Protein AF-A0A849QTV9-F1 (afdb_monomer)

Nearest PDB structures (foldseek):
  2f4o-assembly1_A  TM=6.808E-01  e=1.563E-05  Mus musculus
  2f4m-assembly1_A  TM=6.859E-01  e=3.291E-05  Mus musculus

Radius of gyration: 32.48 Å; Cα contacts (8 Å, |Δi|>4): 568; chains: 1; bounding box: 87×81×73 Å

Structure (mmCIF, N/CA/C/O backbone):
data_AF-A0A849QTV9-F1
#
_entry.id   AF-A0A849QTV9-F1
#
loop_
_atom_site.group_PDB
_atom_site.id
_atom_site.type_symbol
_atom_site.label_atom_id
_atom_site.label_alt_id
_atom_site.label_comp_id
_atom_site.label_asym_id
_atom_site.label_entity_id
_atom_site.label_seq_id
_atom_site.pdbx_PDB_ins_code
_atom_site.Cartn_x
_atom_site.Cartn_y
_atom_site.Cartn_z
_atom_site.occupancy
_atom_site.B_iso_or_equiv
_atom_site.auth_seq_id
_atom_site.auth_comp_id
_atom_site.auth_asym_id
_atom_site.auth_atom_id
_atom_site.pdbx_PDB_model_num
ATOM 1 N N . MET A 1 1 ? 67.760 37.314 -46.496 1.00 51.84 1 MET A N 1
ATOM 2 C CA . MET A 1 1 ? 67.910 37.507 -45.034 1.00 51.84 1 MET A CA 1
ATOM 3 C C . MET A 1 1 ? 66.619 37.941 -44.325 1.00 51.84 1 MET A C 1
ATOM 5 O O . MET A 1 1 ? 66.459 37.586 -43.173 1.00 51.84 1 MET A O 1
ATOM 9 N N . TYR A 1 2 ? 65.665 38.613 -44.988 1.00 45.97 2 TYR A N 1
ATOM 10 C CA . TYR A 1 2 ? 64.442 39.138 -44.342 1.00 45.97 2 TYR A CA 1
ATOM 11 C C . TYR A 1 2 ? 63.302 38.116 -44.096 1.00 45.97 2 TYR A C 1
ATOM 13 O O . TYR A 1 2 ? 62.420 38.359 -43.282 1.00 45.97 2 TYR A O 1
ATOM 21 N N . ILE A 1 3 ? 63.304 36.955 -44.767 1.00 44.19 3 ILE A N 1
ATOM 22 C CA . ILE A 1 3 ? 62.218 35.954 -44.657 1.00 44.19 3 ILE A CA 1
ATOM 23 C C . ILE A 1 3 ? 62.439 34.974 -43.486 1.00 44.19 3 ILE A C 1
ATOM 25 O O . ILE A 1 3 ? 61.473 34.521 -42.874 1.00 44.19 3 ILE A O 1
ATOM 29 N N . SER A 1 4 ? 63.689 34.691 -43.096 1.00 40.19 4 SER A N 1
ATOM 30 C CA . SER A 1 4 ? 63.967 33.767 -41.982 1.00 40.19 4 SER A CA 1
ATOM 31 C C . SER A 1 4 ? 63.720 34.381 -40.596 1.00 40.19 4 SER A C 1
ATOM 33 O O . SER A 1 4 ? 63.458 33.642 -39.648 1.00 40.19 4 SER A O 1
ATOM 35 N N . GLU A 1 5 ? 63.715 35.714 -40.469 1.00 49.91 5 GLU A N 1
ATOM 36 C CA . GLU A 1 5 ? 63.297 36.407 -39.239 1.00 49.91 5 GLU A CA 1
ATOM 37 C C . GLU A 1 5 ? 61.774 36.452 -39.059 1.00 49.91 5 GLU A C 1
ATOM 39 O O . GLU A 1 5 ? 61.290 36.408 -37.928 1.00 49.91 5 GLU A O 1
ATOM 44 N N . ILE A 1 6 ? 61.003 36.469 -40.152 1.00 49.59 6 ILE A N 1
ATOM 45 C CA . ILE A 1 6 ? 59.533 36.438 -40.091 1.00 49.59 6 ILE A CA 1
ATOM 46 C C . ILE A 1 6 ? 59.049 35.047 -39.659 1.00 49.59 6 ILE A C 1
ATOM 48 O O . ILE A 1 6 ? 58.152 34.933 -38.826 1.00 49.59 6 ILE A O 1
ATOM 52 N N . ILE A 1 7 ? 59.706 33.984 -40.133 1.00 45.75 7 ILE A N 1
ATOM 53 C CA . ILE A 1 7 ? 59.352 32.598 -39.786 1.00 45.75 7 ILE A CA 1
ATOM 54 C C . ILE A 1 7 ? 59.698 32.262 -38.321 1.00 45.75 7 ILE A C 1
ATOM 56 O O . ILE A 1 7 ? 59.004 31.463 -37.701 1.00 45.75 7 ILE A O 1
ATOM 60 N N . LYS A 1 8 ? 60.689 32.927 -37.707 1.00 47.06 8 LYS A N 1
ATOM 61 C CA . LYS A 1 8 ? 61.007 32.765 -36.272 1.00 47.06 8 LYS A CA 1
ATOM 62 C C . LYS A 1 8 ? 60.048 33.490 -35.315 1.00 47.06 8 LYS A C 1
ATOM 64 O O . LYS A 1 8 ? 60.094 33.220 -34.119 1.00 47.06 8 LYS A O 1
ATOM 69 N N . LYS A 1 9 ? 59.188 34.392 -35.807 1.00 49.03 9 LYS A N 1
ATOM 70 C CA . LYS A 1 9 ? 58.241 35.167 -34.978 1.00 49.03 9 LYS A CA 1
ATOM 71 C C . LYS A 1 9 ? 56.812 34.627 -34.966 1.00 49.03 9 LYS A C 1
ATOM 73 O O . LYS A 1 9 ? 55.997 35.111 -34.183 1.00 49.03 9 LYS A O 1
ATOM 78 N N . VAL A 1 10 ? 56.499 33.635 -35.795 1.00 48.88 10 VAL A N 1
ATOM 79 C CA . VAL A 1 10 ? 55.176 33.006 -35.797 1.00 48.88 10 VAL A CA 1
ATOM 80 C C . VAL A 1 10 ? 55.229 31.769 -34.911 1.00 48.88 10 VAL A C 1
ATOM 82 O O . VAL A 1 10 ? 55.750 30.726 -35.299 1.00 48.88 10 VAL A O 1
ATOM 85 N N . ASP A 1 11 ? 54.702 31.898 -33.693 1.00 62.34 11 ASP A N 1
ATOM 86 C CA . ASP A 1 11 ? 54.528 30.775 -32.775 1.00 62.34 11 ASP A CA 1
ATOM 87 C C . ASP A 1 11 ? 53.470 29.808 -33.337 1.00 62.34 11 ASP A C 1
ATOM 89 O O . ASP A 1 11 ? 52.266 29.934 -33.095 1.00 62.34 11 ASP A O 1
ATOM 93 N N . LEU A 1 12 ? 53.936 28.839 -34.128 1.00 49.03 12 LEU A N 1
ATOM 94 C CA . LEU A 1 12 ? 53.128 27.792 -34.758 1.00 49.03 12 LEU A CA 1
ATOM 95 C C . LEU A 1 12 ? 52.282 27.006 -33.736 1.00 49.03 12 LEU A C 1
ATOM 97 O O . LEU A 1 12 ? 51.201 26.526 -34.079 1.00 49.03 12 LEU A O 1
ATOM 101 N N . LYS A 1 13 ? 52.698 26.941 -32.459 1.00 55.59 13 LYS A N 1
ATOM 102 C CA . LYS A 1 13 ? 51.896 26.332 -31.381 1.00 55.59 13 LYS A CA 1
ATOM 103 C C . LYS A 1 13 ? 50.667 27.165 -31.020 1.00 55.59 13 LYS A C 1
ATOM 105 O O . LYS A 1 13 ? 49.631 26.589 -30.688 1.00 55.59 13 LYS A O 1
ATOM 110 N N . SER A 1 14 ? 50.755 28.492 -31.083 1.00 55.91 14 SER A N 1
ATOM 111 C CA . SER A 1 14 ? 49.618 29.389 -30.848 1.00 55.91 14 SER A CA 1
ATOM 112 C C . SER A 1 14 ? 48.597 29.282 -31.983 1.00 55.91 14 SER A C 1
ATOM 114 O O . SER A 1 14 ? 47.405 29.101 -31.733 1.00 55.91 14 SER A O 1
ATOM 116 N N . GLN A 1 15 ? 49.058 29.270 -33.237 1.00 56.28 15 GLN A N 1
ATOM 117 C CA . GLN A 1 15 ? 48.173 29.133 -34.399 1.00 56.28 15 GLN A CA 1
ATOM 118 C C . GLN A 1 15 ? 47.459 27.774 -34.447 1.00 56.28 15 GLN A C 1
ATOM 120 O O . GLN A 1 15 ? 46.256 27.733 -34.703 1.00 56.28 15 GLN A O 1
ATOM 125 N N . MET A 1 16 ? 48.142 26.676 -34.100 1.00 57.72 16 MET A N 1
ATOM 126 C CA . MET A 1 16 ? 47.500 25.359 -33.980 1.00 57.72 16 MET A CA 1
ATOM 127 C C . MET A 1 16 ? 46.396 25.329 -32.914 1.00 57.72 16 MET A C 1
ATOM 129 O O . MET A 1 16 ? 45.349 24.727 -33.145 1.00 57.72 16 MET A O 1
ATOM 133 N N . LYS A 1 17 ? 46.581 25.998 -31.767 1.00 60.00 17 LYS A N 1
ATOM 134 C CA . LYS A 1 17 ? 45.539 26.085 -30.728 1.00 60.00 17 LYS A CA 1
ATOM 135 C C . LYS A 1 17 ? 44.301 26.824 -31.228 1.00 60.00 17 LYS A C 1
ATOM 137 O O . LYS A 1 17 ? 43.188 26.364 -30.987 1.00 60.00 17 LYS A O 1
ATOM 142 N N . TRP A 1 18 ? 44.487 27.922 -31.960 1.00 60.53 18 TRP A N 1
ATOM 143 C CA . TRP A 1 18 ? 43.377 28.667 -32.560 1.00 60.53 18 TRP A CA 1
ATOM 144 C C . TRP A 1 18 ? 42.658 27.868 -33.643 1.00 60.53 18 TRP A C 1
ATOM 146 O O . TRP A 1 18 ? 41.433 27.880 -33.682 1.00 60.53 18 TRP A O 1
ATOM 156 N N . MET A 1 19 ? 43.386 27.113 -34.467 1.00 56.31 19 MET A N 1
ATOM 157 C CA . MET A 1 19 ? 42.773 26.232 -35.463 1.00 56.31 19 MET A CA 1
ATOM 158 C C . MET A 1 19 ? 41.945 25.116 -34.822 1.00 56.31 19 MET A C 1
ATOM 160 O O . MET A 1 19 ? 40.833 24.859 -35.272 1.00 56.31 19 MET A O 1
ATOM 164 N N . ILE A 1 20 ? 42.436 24.497 -33.743 1.00 63.84 20 ILE A N 1
ATOM 165 C CA . ILE A 1 20 ? 41.679 23.484 -32.991 1.00 63.84 20 ILE A CA 1
ATOM 166 C C . ILE A 1 20 ? 40.435 24.109 -32.347 1.00 63.84 20 ILE A C 1
ATOM 168 O O . ILE A 1 20 ? 39.361 23.518 -32.399 1.00 63.84 20 ILE A O 1
ATOM 172 N N . LEU A 1 21 ? 40.542 25.323 -31.797 1.00 57.28 21 LEU A N 1
ATOM 173 C CA . LEU A 1 21 ? 39.406 26.030 -31.201 1.00 57.28 21 LEU A CA 1
ATOM 174 C C . LEU A 1 21 ? 38.340 26.393 -32.249 1.00 57.28 21 LEU A C 1
ATOM 176 O O . LEU A 1 21 ? 37.151 26.214 -32.001 1.00 57.28 21 LEU A O 1
ATOM 180 N N . ILE A 1 22 ? 38.761 26.852 -33.432 1.00 64.19 22 ILE A N 1
ATOM 181 C CA . ILE A 1 22 ? 37.870 27.138 -34.566 1.00 64.19 22 ILE A CA 1
ATOM 182 C C . ILE A 1 22 ? 37.204 25.849 -35.055 1.00 64.19 22 ILE A C 1
ATOM 184 O O . ILE A 1 22 ? 36.002 25.844 -35.301 1.00 64.19 22 ILE A O 1
ATOM 188 N N . LEU A 1 23 ? 37.948 24.745 -35.145 1.00 63.00 23 LEU A N 1
ATOM 189 C CA . LEU A 1 23 ? 37.405 23.448 -35.546 1.00 63.00 23 LEU A CA 1
ATOM 190 C C . LEU A 1 23 ? 36.363 22.941 -34.537 1.00 63.00 23 LEU A C 1
ATOM 192 O O . LEU A 1 23 ? 35.273 22.541 -34.936 1.00 63.00 23 LEU A O 1
ATOM 196 N N . LEU A 1 24 ? 36.652 23.023 -33.235 1.00 59.34 24 LEU A N 1
ATOM 197 C CA . LEU A 1 24 ? 35.712 22.658 -32.170 1.00 59.34 24 LEU A CA 1
ATOM 198 C C . LEU A 1 24 ? 34.471 23.558 -32.170 1.00 59.34 24 LEU A C 1
ATOM 200 O O . LEU A 1 24 ? 33.360 23.066 -31.982 1.00 59.34 24 LEU A O 1
ATOM 204 N N . PHE A 1 25 ? 34.634 24.856 -32.439 1.00 65.06 25 PHE A N 1
ATOM 205 C CA . PHE A 1 25 ? 33.517 25.788 -32.578 1.00 65.06 25 PHE A CA 1
ATOM 206 C C . PHE A 1 25 ? 32.650 25.461 -33.800 1.00 65.06 25 PHE A C 1
ATOM 208 O O . PHE A 1 25 ? 31.428 25.460 -33.699 1.00 65.06 25 PHE A O 1
ATOM 215 N N . LEU A 1 26 ? 33.255 25.109 -34.937 1.00 58.84 26 LEU A N 1
ATOM 216 C CA . LEU A 1 26 ? 32.520 24.685 -36.131 1.00 58.84 26 LEU A CA 1
ATOM 217 C C . LEU A 1 26 ? 31.766 23.369 -35.898 1.00 58.84 26 LEU A C 1
ATOM 219 O O . LEU A 1 26 ? 30.604 23.266 -36.283 1.00 58.84 26 LEU A O 1
ATOM 223 N N . VAL A 1 27 ? 32.372 22.397 -35.207 1.00 62.41 27 VAL A N 1
ATOM 224 C CA . VAL A 1 27 ? 31.697 21.152 -34.796 1.00 62.41 27 VAL A CA 1
ATOM 225 C C . VAL A 1 27 ? 30.523 21.456 -33.862 1.00 62.41 27 VAL A C 1
ATOM 227 O O . VAL A 1 27 ? 29.429 20.932 -34.066 1.00 62.41 27 VAL A O 1
ATOM 230 N N . PHE A 1 28 ? 30.703 22.359 -32.896 1.00 61.97 28 PHE A N 1
ATOM 231 C CA . PHE A 1 28 ? 29.628 22.805 -32.010 1.00 61.97 28 PHE A CA 1
ATOM 232 C C . PHE A 1 28 ? 28.492 23.494 -32.778 1.00 61.97 28 PHE A C 1
ATOM 234 O O . PHE A 1 28 ? 27.329 23.195 -32.531 1.00 61.97 28 PHE A O 1
ATOM 241 N N . VAL A 1 29 ? 28.801 24.354 -33.755 1.00 59.47 29 VAL A N 1
ATOM 242 C CA . VAL A 1 29 ? 27.799 25.011 -34.612 1.00 59.47 29 VAL A CA 1
ATOM 243 C C . VAL A 1 29 ? 27.037 23.993 -35.464 1.00 59.47 29 VAL A C 1
ATOM 245 O O . VAL A 1 29 ? 25.829 24.136 -35.636 1.00 59.47 29 VAL A O 1
ATOM 248 N N . VAL A 1 30 ? 27.696 22.945 -35.965 1.00 58.81 30 VAL A N 1
ATOM 249 C CA . VAL A 1 30 ? 27.040 21.869 -36.726 1.00 58.81 30 VAL A CA 1
ATOM 250 C C . VAL A 1 30 ? 26.128 21.030 -35.830 1.00 58.81 30 VAL A C 1
ATOM 252 O O . VAL A 1 30 ? 24.981 20.793 -36.205 1.00 58.81 30 VAL A O 1
ATOM 255 N N . ILE A 1 31 ? 26.585 20.643 -34.634 1.00 57.00 31 ILE A N 1
ATOM 256 C CA . ILE A 1 31 ? 25.769 19.913 -33.648 1.00 57.00 31 ILE A CA 1
ATOM 257 C C . ILE A 1 31 ? 24.581 20.771 -33.207 1.00 57.00 31 ILE A C 1
ATOM 259 O O . ILE A 1 31 ? 23.450 20.295 -33.197 1.00 57.00 31 ILE A O 1
ATOM 263 N N . TYR A 1 32 ? 24.810 22.053 -32.917 1.00 57.88 32 TYR A N 1
ATOM 264 C CA . TYR A 1 32 ? 23.758 22.998 -32.562 1.00 57.88 32 TYR A CA 1
ATOM 265 C C . TYR A 1 32 ? 22.748 23.152 -33.697 1.00 57.88 32 TYR A C 1
ATOM 267 O O . TYR A 1 32 ? 21.553 23.058 -33.451 1.00 57.88 32 TYR A O 1
ATOM 275 N N . ARG A 1 33 ? 23.198 23.308 -34.949 1.00 48.91 33 ARG A N 1
ATOM 276 C CA . ARG A 1 33 ? 22.316 23.393 -36.121 1.00 48.91 33 ARG A CA 1
ATOM 277 C C . ARG A 1 33 ? 21.533 22.097 -36.339 1.00 48.91 33 ARG A C 1
ATOM 279 O O . ARG A 1 33 ? 20.371 22.170 -36.712 1.00 48.91 33 ARG A O 1
ATOM 286 N N . PHE A 1 34 ? 22.128 20.934 -36.083 1.00 52.25 34 PHE A N 1
ATOM 287 C CA . PHE A 1 34 ? 21.453 19.638 -36.170 1.00 52.25 34 PHE A CA 1
ATOM 288 C C . PHE A 1 34 ? 20.373 19.485 -35.091 1.00 52.25 34 PHE A C 1
ATOM 290 O O . PHE A 1 34 ? 19.222 19.208 -35.414 1.00 52.25 34 PHE A O 1
ATOM 297 N N . VAL A 1 35 ? 20.707 19.759 -33.826 1.00 54.19 35 VAL A N 1
ATOM 298 C CA . VAL A 1 35 ? 19.751 19.766 -32.706 1.00 54.19 35 VAL A CA 1
ATOM 299 C C . VAL A 1 35 ? 18.645 20.797 -32.949 1.00 54.19 35 VAL A C 1
ATOM 301 O O . VAL A 1 35 ? 17.469 20.499 -32.765 1.00 54.19 35 VAL A O 1
ATOM 304 N N . PHE A 1 36 ? 19.002 21.981 -33.447 1.00 48.06 36 PHE A N 1
ATOM 305 C CA . PHE A 1 36 ? 18.070 23.046 -33.802 1.00 48.06 36 PHE A CA 1
ATOM 306 C C . PHE A 1 36 ? 17.137 22.639 -34.947 1.00 48.06 36 PHE A C 1
ATOM 308 O O . PHE A 1 36 ? 15.944 22.880 -34.841 1.00 48.06 36 PHE A O 1
ATOM 315 N N . LEU A 1 37 ? 17.625 21.968 -35.997 1.00 47.31 37 LEU A N 1
ATOM 316 C CA . LEU A 1 37 ? 16.797 21.444 -37.095 1.00 47.31 37 LEU A CA 1
ATOM 317 C C . LEU A 1 37 ? 15.872 20.301 -36.645 1.00 47.31 37 LEU A C 1
ATOM 319 O O . LEU A 1 37 ? 14.733 20.224 -37.104 1.00 47.31 37 LEU A O 1
ATOM 323 N N . CYS A 1 38 ? 16.324 19.450 -35.721 1.00 48.53 38 CYS A N 1
ATOM 324 C CA . CYS A 1 38 ? 15.478 18.435 -35.090 1.00 48.53 38 CYS A CA 1
ATOM 325 C C . CYS A 1 38 ? 14.353 19.067 -34.257 1.00 48.53 38 CYS A C 1
ATOM 327 O O . CYS A 1 38 ? 13.236 18.562 -34.267 1.00 48.53 38 CYS A O 1
ATOM 329 N N . LEU A 1 39 ? 14.622 20.194 -33.592 1.00 45.97 39 LEU A N 1
ATOM 330 C CA . LEU A 1 39 ? 13.614 20.980 -32.871 1.00 45.97 39 LEU A CA 1
ATOM 331 C C . LEU A 1 39 ? 12.688 21.762 -33.826 1.00 45.97 39 LEU A C 1
ATOM 333 O O . LEU A 1 39 ? 11.493 21.880 -33.558 1.00 45.97 39 LEU A O 1
ATOM 337 N N . LEU A 1 40 ? 13.217 22.232 -34.964 1.00 44.03 40 LEU A N 1
ATOM 338 C CA . LEU A 1 40 ? 12.507 22.965 -36.025 1.00 44.03 40 LEU A CA 1
ATOM 339 C C . LEU A 1 40 ? 11.393 22.131 -36.667 1.00 44.03 40 LEU A C 1
ATOM 341 O O . LEU A 1 40 ? 10.367 22.667 -37.066 1.00 44.03 40 LEU A O 1
ATOM 345 N N . LYS A 1 41 ? 11.590 20.810 -36.746 1.00 45.44 41 LYS A N 1
ATOM 346 C CA . LYS A 1 41 ? 10.609 19.865 -37.297 1.00 45.44 41 LYS A CA 1
ATOM 347 C C . LYS A 1 41 ? 9.379 19.687 -36.396 1.00 45.44 41 LYS A C 1
ATOM 349 O O . LYS A 1 41 ? 8.359 19.187 -36.860 1.00 45.44 41 LYS A O 1
ATOM 354 N N . THR A 1 42 ? 9.477 20.092 -35.132 1.00 47.59 42 THR A N 1
ATOM 355 C CA . THR A 1 42 ? 8.464 19.814 -34.109 1.00 47.59 42 THR A CA 1
ATOM 356 C C . THR A 1 42 ? 7.627 21.051 -33.765 1.00 47.59 42 THR A C 1
ATOM 358 O O . THR A 1 42 ? 6.496 20.895 -33.319 1.00 47.59 42 THR A O 1
ATOM 361 N N . TYR A 1 43 ? 8.122 22.277 -34.000 1.00 50.56 43 TYR A N 1
ATOM 362 C CA . TYR A 1 43 ? 7.450 23.507 -33.548 1.00 50.56 43 TYR A CA 1
ATOM 363 C C . TYR A 1 43 ? 7.647 24.688 -34.521 1.00 50.56 43 TYR A C 1
ATOM 365 O O . TYR A 1 43 ? 8.650 25.398 -34.456 1.00 50.56 43 TYR A O 1
ATOM 373 N N . ASN A 1 44 ? 6.669 24.927 -35.406 1.00 43.34 44 ASN A N 1
ATOM 374 C CA . ASN A 1 44 ? 6.745 25.944 -36.470 1.00 43.34 44 ASN A CA 1
ATOM 375 C C . ASN A 1 44 ? 6.662 27.410 -35.981 1.00 43.34 44 ASN A C 1
ATOM 377 O O . ASN A 1 44 ? 7.155 28.302 -36.671 1.00 43.34 44 ASN A O 1
ATOM 381 N N . ASP A 1 45 ? 6.115 27.678 -34.790 1.00 41.09 45 ASP A N 1
ATOM 382 C CA . ASP A 1 45 ? 5.823 29.053 -34.335 1.00 41.09 45 ASP A CA 1
ATOM 383 C C . ASP A 1 45 ? 6.986 29.740 -33.586 1.00 41.09 45 ASP A C 1
ATOM 385 O O . ASP A 1 45 ? 6.976 30.950 -33.360 1.00 41.09 45 ASP A O 1
ATOM 389 N N . ILE A 1 46 ? 8.040 28.996 -33.228 1.00 49.22 46 ILE A N 1
ATOM 390 C CA . ILE A 1 46 ? 9.213 29.512 -32.487 1.00 49.22 46 ILE A CA 1
ATOM 391 C C . ILE A 1 46 ? 10.195 30.261 -33.419 1.00 49.22 46 ILE A C 1
ATOM 393 O O . ILE A 1 46 ? 11.027 31.064 -32.978 1.00 49.22 46 ILE A O 1
ATOM 397 N N . THR A 1 47 ? 10.071 30.054 -34.731 1.00 43.78 47 THR A N 1
ATOM 398 C CA . THR A 1 47 ? 11.056 30.450 -35.749 1.00 43.78 47 THR A CA 1
ATOM 399 C C . THR A 1 47 ? 11.105 31.962 -36.003 1.00 43.78 47 THR A C 1
ATOM 401 O O . THR A 1 47 ? 12.182 32.511 -36.256 1.00 43.78 47 THR A O 1
ATOM 404 N N . ILE A 1 48 ? 9.979 32.671 -35.879 1.00 42.62 48 ILE A N 1
ATOM 405 C CA . ILE A 1 48 ? 9.905 34.128 -36.109 1.00 42.62 48 ILE A CA 1
ATOM 406 C C . ILE A 1 48 ? 10.540 34.903 -34.942 1.00 42.62 48 ILE A C 1
ATOM 408 O O . ILE A 1 48 ? 11.192 35.927 -35.148 1.00 42.62 48 ILE A O 1
ATOM 412 N N . LEU A 1 49 ? 10.445 34.372 -33.719 1.00 45.03 49 LEU A N 1
ATOM 413 C CA . LEU A 1 49 ? 10.997 35.016 -32.527 1.00 45.03 49 LEU A CA 1
ATOM 414 C C . LEU A 1 49 ? 12.533 34.910 -32.480 1.00 45.03 49 LEU A C 1
ATOM 416 O O . LEU A 1 49 ? 13.220 35.898 -32.225 1.00 45.03 49 LEU A O 1
ATOM 420 N N . PHE A 1 50 ? 13.093 33.733 -32.783 1.00 46.94 50 PHE A N 1
ATOM 421 C CA . PHE A 1 50 ? 14.546 33.512 -32.730 1.00 46.94 50 PHE A CA 1
ATOM 422 C C . PHE A 1 50 ? 15.314 34.191 -33.872 1.00 46.94 50 PHE A C 1
ATOM 424 O O . PHE A 1 50 ? 16.424 34.686 -33.656 1.00 46.94 50 PHE A O 1
ATOM 431 N N . SER A 1 51 ? 14.730 34.257 -35.072 1.00 47.44 51 SER A N 1
ATOM 432 C CA . SER A 1 51 ? 15.358 34.904 -36.233 1.00 47.44 51 SER A CA 1
ATOM 433 C C . SER A 1 51 ? 15.431 36.430 -36.092 1.00 47.44 51 SER A C 1
ATOM 435 O O . SER A 1 51 ? 16.462 37.013 -36.428 1.00 47.44 51 SER A O 1
ATOM 437 N N . GLY A 1 52 ? 14.412 37.075 -35.510 1.00 49.84 52 GLY A N 1
ATOM 438 C CA . GLY A 1 52 ? 14.439 38.517 -35.229 1.00 49.84 52 GLY A CA 1
ATOM 439 C C . GLY A 1 52 ? 15.436 38.903 -34.131 1.00 49.84 52 GLY A C 1
ATOM 440 O O . GLY A 1 52 ? 16.184 39.872 -34.264 1.00 49.84 52 GLY A O 1
ATOM 441 N N . ILE A 1 53 ? 15.504 38.099 -33.070 1.00 50.75 53 ILE A N 1
ATOM 442 C CA . ILE A 1 53 ? 16.327 38.369 -31.887 1.00 50.75 53 ILE A CA 1
ATOM 443 C C . ILE A 1 53 ? 17.824 38.144 -32.149 1.00 50.75 53 ILE A C 1
ATOM 445 O O . ILE A 1 53 ? 18.659 39.003 -31.840 1.00 50.75 53 ILE A O 1
ATOM 449 N N . LEU A 1 54 ? 18.188 36.996 -32.728 1.00 49.59 54 LEU A N 1
ATOM 450 C CA . LEU A 1 54 ? 19.592 36.684 -33.002 1.00 49.59 54 LEU A CA 1
ATOM 451 C C . LEU A 1 54 ? 20.077 37.376 -34.277 1.00 49.59 54 LEU A C 1
ATOM 453 O O . LEU A 1 54 ? 21.226 37.806 -34.320 1.00 49.59 54 LEU A O 1
ATOM 457 N N . GLY A 1 55 ? 19.207 37.563 -35.274 1.00 53.62 55 GLY A N 1
ATOM 458 C CA . GLY A 1 55 ? 19.539 38.261 -36.517 1.00 53.62 55 GLY A CA 1
ATOM 459 C C . GLY A 1 55 ? 19.895 39.732 -36.299 1.00 53.62 55 GLY A C 1
ATOM 460 O O . GLY A 1 55 ? 20.897 40.197 -36.841 1.00 53.62 55 GLY A O 1
ATOM 461 N N . GLY A 1 56 ? 19.148 40.454 -35.453 1.00 53.03 56 GLY A N 1
ATOM 462 C CA . GLY A 1 56 ? 19.441 41.854 -35.120 1.00 53.03 56 GLY A CA 1
ATOM 463 C C . GLY A 1 56 ? 20.736 42.020 -34.318 1.00 53.03 56 GLY A C 1
ATOM 464 O O . GLY A 1 56 ? 21.590 42.838 -34.664 1.00 53.03 56 GLY A O 1
ATOM 465 N N . SER A 1 57 ? 20.926 41.177 -33.300 1.00 55.16 57 SER A N 1
ATOM 466 C CA . SER A 1 57 ? 22.114 41.184 -32.433 1.00 55.16 57 SER A CA 1
ATOM 467 C C . SER A 1 57 ? 23.388 40.802 -33.195 1.00 55.16 57 SER A C 1
ATOM 469 O O . SER A 1 57 ? 24.424 41.450 -33.051 1.00 55.16 57 SER A O 1
ATOM 471 N N . LEU A 1 58 ? 23.304 39.783 -34.058 1.00 52.28 58 LEU A N 1
ATOM 472 C CA . LEU A 1 58 ? 24.405 39.338 -34.910 1.00 52.28 58 LEU A CA 1
ATOM 473 C C . LEU A 1 58 ? 24.716 40.366 -36.004 1.00 52.28 58 LEU A C 1
ATOM 475 O O . LEU A 1 58 ? 25.883 40.592 -36.297 1.00 52.28 58 LEU A O 1
ATOM 479 N N . SER A 1 59 ? 23.709 41.045 -36.562 1.00 50.00 59 SER A N 1
ATOM 480 C CA . SER A 1 59 ? 23.920 42.120 -37.544 1.00 50.00 59 SER A CA 1
ATOM 481 C C . SER A 1 59 ? 24.618 43.331 -36.923 1.00 50.00 59 SER A C 1
ATOM 483 O O . SER A 1 59 ? 25.559 43.852 -37.513 1.00 50.00 59 SER A O 1
ATOM 485 N N . LEU A 1 60 ? 24.234 43.739 -35.707 1.00 52.59 60 LEU A N 1
ATOM 486 C CA . LEU A 1 60 ? 24.922 44.791 -34.945 1.00 52.59 60 LEU A CA 1
ATOM 487 C C . LEU A 1 60 ? 26.361 44.396 -34.585 1.00 52.59 60 LEU A C 1
ATOM 489 O O . LEU A 1 60 ? 27.277 45.206 -34.717 1.00 52.59 60 LEU A O 1
ATOM 493 N N . PHE A 1 61 ? 26.578 43.136 -34.202 1.00 55.62 61 PHE A N 1
ATOM 494 C CA . PHE A 1 61 ? 27.904 42.592 -33.910 1.00 55.62 61 PHE A CA 1
ATOM 495 C C . PHE A 1 61 ? 28.792 42.507 -35.165 1.00 55.62 61 PHE A C 1
ATOM 497 O O . PHE A 1 61 ? 29.968 42.861 -35.128 1.00 55.62 61 PHE A O 1
ATOM 504 N N . LEU A 1 62 ? 28.240 42.112 -36.313 1.00 52.53 62 LEU A N 1
ATOM 505 C CA . LEU A 1 62 ? 28.963 42.073 -37.587 1.00 52.53 62 LEU A CA 1
ATOM 506 C C . LEU A 1 62 ? 29.228 43.480 -38.146 1.00 52.53 62 LEU A C 1
ATOM 508 O O . LEU A 1 62 ? 30.298 43.715 -38.707 1.00 52.53 62 LEU A O 1
ATOM 512 N N . LEU A 1 63 ? 28.316 44.438 -37.948 1.00 50.41 63 LEU A N 1
ATOM 513 C CA . LEU A 1 63 ? 28.536 45.855 -38.270 1.00 50.41 63 LEU A CA 1
ATOM 514 C C . LEU A 1 63 ? 29.641 46.472 -37.396 1.00 50.41 63 LEU A C 1
ATOM 516 O O . LEU A 1 63 ? 30.465 47.227 -37.913 1.00 50.41 63 LEU A O 1
ATOM 520 N N . TYR A 1 64 ? 29.721 46.087 -36.116 1.00 53.53 64 TYR A N 1
ATOM 521 C CA . TYR A 1 64 ? 30.797 46.476 -35.195 1.00 53.53 64 TYR A CA 1
ATOM 522 C C . TYR A 1 64 ? 32.184 46.018 -35.682 1.00 53.53 64 TYR A C 1
ATOM 524 O O . TYR A 1 64 ? 33.142 46.785 -35.613 1.00 53.53 64 TYR A O 1
ATOM 532 N N . PHE A 1 65 ? 32.297 44.810 -36.247 1.00 52.97 65 PHE A N 1
ATOM 533 C CA . PHE A 1 65 ? 33.561 44.309 -36.807 1.00 52.97 65 PHE A CA 1
ATOM 534 C C . PHE A 1 65 ? 33.852 44.795 -38.236 1.00 52.97 65 PHE A C 1
ATOM 536 O O . PHE A 1 65 ? 35.018 44.885 -38.624 1.00 52.97 65 PHE A O 1
ATOM 543 N N . ARG A 1 66 ? 32.822 45.142 -39.021 1.00 47.53 66 ARG A N 1
ATOM 544 C CA . ARG A 1 66 ? 32.974 45.670 -40.389 1.00 47.53 66 ARG A CA 1
ATOM 545 C C . ARG A 1 66 ? 33.492 47.113 -40.411 1.00 47.53 66 ARG A C 1
ATOM 547 O O . ARG A 1 66 ? 34.179 47.488 -41.359 1.00 47.53 66 ARG A O 1
ATOM 554 N N . GLY A 1 67 ? 33.220 47.904 -39.371 1.00 44.97 67 GLY A N 1
ATOM 555 C CA . GLY A 1 67 ? 33.780 49.245 -39.160 1.00 44.97 67 GLY A CA 1
ATOM 556 C C . GLY A 1 67 ? 35.244 49.206 -38.714 1.00 44.97 67 GLY A C 1
ATOM 557 O O . GLY A 1 67 ? 35.590 49.679 -37.633 1.00 44.97 67 GLY A O 1
ATOM 558 N N . GLY A 1 68 ? 36.111 48.589 -39.518 1.00 50.38 68 GLY A N 1
ATOM 559 C CA . GLY A 1 68 ? 37.543 48.516 -39.264 1.00 50.38 68 GLY A CA 1
ATOM 560 C C . GLY A 1 68 ? 38.158 49.913 -39.202 1.00 50.38 68 GLY A C 1
ATOM 561 O O . GLY A 1 68 ? 38.472 50.491 -40.236 1.00 50.38 68 GLY A O 1
ATOM 562 N N . LYS A 1 69 ? 38.390 50.378 -37.968 1.00 52.59 69 LYS A N 1
ATOM 563 C CA . LYS A 1 69 ? 39.040 51.625 -37.522 1.00 52.59 69 LYS A CA 1
ATOM 564 C C . LYS A 1 69 ? 38.071 52.746 -37.121 1.00 52.59 69 LYS A C 1
ATOM 566 O O . LYS A 1 69 ? 37.338 53.305 -37.923 1.00 52.59 69 LYS A O 1
ATOM 571 N N . ILE A 1 70 ? 38.252 53.142 -35.857 1.00 50.88 70 ILE A N 1
ATOM 572 C CA . ILE A 1 70 ? 37.707 54.313 -35.156 1.00 50.88 70 ILE A CA 1
ATOM 573 C C . ILE A 1 70 ? 36.272 54.131 -34.657 1.00 50.88 70 ILE A C 1
ATOM 575 O O . ILE A 1 70 ? 35.317 54.705 -35.164 1.00 50.88 70 ILE A O 1
ATOM 579 N N . ILE A 1 71 ? 36.152 53.416 -33.540 1.00 46.44 71 ILE A N 1
ATOM 580 C CA . ILE A 1 71 ? 35.044 53.610 -32.609 1.00 46.44 71 ILE A CA 1
ATOM 581 C C . ILE A 1 71 ? 35.663 53.961 -31.251 1.00 46.44 71 ILE A C 1
ATOM 583 O O . ILE A 1 71 ? 36.469 53.204 -30.708 1.00 46.44 71 ILE A O 1
ATOM 587 N N . LYS A 1 72 ? 35.349 55.162 -30.741 1.00 53.22 72 LYS A N 1
ATOM 588 C CA . LYS A 1 72 ? 35.822 55.657 -29.438 1.00 53.22 72 LYS A CA 1
ATOM 589 C C . LYS A 1 72 ? 35.367 54.714 -28.316 1.00 53.22 72 LYS A C 1
ATOM 591 O O . LYS A 1 72 ? 34.286 54.134 -28.383 1.00 53.22 72 LYS A O 1
ATOM 596 N N . LYS A 1 73 ? 36.197 54.616 -27.274 1.00 51.00 73 LYS A N 1
ATOM 597 C CA . LYS A 1 73 ? 36.075 53.749 -26.085 1.00 51.00 73 LYS A CA 1
ATOM 598 C C . LYS A 1 73 ? 34.682 53.733 -25.423 1.00 51.00 73 LYS A C 1
ATOM 600 O O . LYS A 1 73 ? 34.333 52.744 -24.791 1.00 51.00 73 LYS A O 1
ATOM 605 N N . ASP A 1 74 ? 33.876 54.774 -25.608 1.00 49.31 74 ASP A N 1
ATOM 606 C CA . ASP A 1 74 ? 32.532 54.881 -25.025 1.00 49.31 74 ASP A CA 1
ATOM 607 C C . ASP A 1 74 ? 31.475 54.049 -25.775 1.00 49.31 74 ASP A C 1
ATOM 609 O O . ASP A 1 74 ? 30.533 53.533 -25.177 1.00 49.31 74 ASP A O 1
ATOM 613 N N . MET A 1 75 ? 31.663 53.814 -27.076 1.00 47.22 75 MET A N 1
ATOM 614 C CA . MET A 1 75 ? 30.721 53.043 -27.897 1.00 47.22 75 MET A CA 1
ATOM 615 C C . MET A 1 75 ? 30.881 51.524 -27.727 1.00 47.22 75 MET A C 1
ATOM 617 O O . MET A 1 75 ? 29.915 50.788 -27.922 1.00 47.22 75 MET A O 1
ATOM 621 N N . SER A 1 76 ? 32.048 51.023 -27.297 1.00 55.38 76 SER A N 1
ATOM 622 C CA . SER A 1 76 ? 32.199 49.600 -26.945 1.00 55.38 76 SER A CA 1
ATOM 623 C C . SER A 1 76 ? 31.462 49.256 -25.651 1.00 55.38 76 SER A C 1
ATOM 625 O O . SER A 1 76 ? 30.871 48.185 -25.558 1.00 55.38 76 SER A O 1
ATOM 627 N N . ILE A 1 77 ? 31.416 50.184 -24.690 1.00 55.16 77 ILE A N 1
ATOM 628 C CA . ILE A 1 77 ? 30.636 50.033 -23.457 1.00 55.16 77 ILE A CA 1
ATOM 629 C C . ILE A 1 77 ? 29.143 49.987 -23.790 1.00 55.16 77 ILE A C 1
ATOM 631 O O . ILE A 1 77 ? 28.460 49.069 -23.350 1.00 55.16 77 ILE A O 1
ATOM 635 N N . ILE A 1 78 ? 28.652 50.909 -24.625 1.00 57.56 78 ILE A N 1
ATOM 636 C CA . ILE A 1 78 ? 27.252 50.910 -25.080 1.00 57.56 78 ILE A CA 1
ATOM 637 C C . ILE A 1 78 ? 26.922 49.618 -25.839 1.00 57.56 78 ILE A C 1
ATOM 639 O O . ILE A 1 78 ? 25.891 49.010 -25.579 1.00 57.56 78 ILE A O 1
ATOM 643 N N . THR A 1 79 ? 27.816 49.137 -26.707 1.00 59.22 79 THR A N 1
ATOM 644 C CA . THR A 1 79 ? 27.607 47.880 -27.448 1.00 59.22 79 THR A CA 1
ATOM 645 C C . THR A 1 79 ? 27.569 46.665 -26.514 1.00 59.22 79 THR A C 1
ATOM 647 O O . THR A 1 79 ? 26.702 45.809 -26.664 1.00 59.22 79 THR A O 1
ATOM 650 N N . ILE A 1 80 ? 28.444 46.602 -25.503 1.00 61.59 80 ILE A N 1
ATOM 651 C CA . ILE A 1 80 ? 28.434 45.535 -24.488 1.00 61.59 80 ILE A CA 1
ATOM 652 C C . ILE A 1 80 ? 27.150 45.591 -23.655 1.00 61.59 80 ILE A C 1
ATOM 654 O O . ILE A 1 80 ? 26.546 44.549 -23.410 1.00 61.59 80 ILE A O 1
ATOM 658 N N . TRP A 1 81 ? 26.697 46.783 -23.257 1.00 60.91 81 TRP A N 1
ATOM 659 C CA . TRP A 1 81 ? 25.433 46.939 -22.539 1.00 60.91 81 TRP A CA 1
ATOM 660 C C . TRP A 1 81 ? 24.239 46.561 -23.399 1.00 60.91 81 TRP A C 1
ATOM 662 O O . TRP A 1 81 ? 23.360 45.872 -22.904 1.00 60.91 81 TRP A O 1
ATOM 672 N N . ILE A 1 82 ? 24.220 46.921 -24.682 1.00 62.34 82 ILE A N 1
ATOM 673 C CA . ILE A 1 82 ? 23.161 46.494 -25.601 1.00 62.34 82 ILE A CA 1
ATOM 674 C C . ILE A 1 82 ? 23.179 44.972 -25.745 1.00 62.34 82 ILE A C 1
ATOM 676 O O . ILE A 1 82 ? 22.126 44.362 -25.626 1.00 62.34 82 ILE A O 1
ATOM 680 N N . VAL A 1 83 ? 24.338 44.328 -25.906 1.00 63.53 83 VAL A N 1
ATOM 681 C CA . VAL A 1 83 ? 24.430 42.856 -25.986 1.00 63.53 83 VAL A CA 1
ATOM 682 C C . VAL A 1 83 ? 24.000 42.184 -24.679 1.00 63.53 83 VAL A C 1
ATOM 684 O O . VAL A 1 83 ? 23.291 41.184 -24.724 1.00 63.53 83 VAL A O 1
ATOM 687 N N . LEU A 1 84 ? 24.366 42.732 -23.518 1.00 59.72 84 LEU A N 1
ATOM 688 C CA . LEU A 1 84 ? 23.957 42.206 -22.211 1.00 59.72 84 LEU A CA 1
ATOM 689 C C . LEU A 1 84 ? 22.466 42.409 -21.950 1.00 59.72 84 LEU A C 1
ATOM 691 O O . LEU A 1 84 ? 21.802 41.474 -21.527 1.00 59.72 84 LEU A O 1
ATOM 695 N N . ILE A 1 85 ? 21.928 43.595 -22.230 1.00 62.97 85 ILE A N 1
ATOM 696 C CA . ILE A 1 85 ? 20.503 43.911 -22.091 1.00 62.97 85 ILE A CA 1
ATOM 697 C C . ILE A 1 85 ? 19.702 43.035 -23.052 1.00 62.97 85 ILE A C 1
ATOM 699 O O . ILE A 1 85 ? 18.771 42.368 -22.620 1.00 62.97 85 ILE A O 1
ATOM 703 N N . THR A 1 86 ? 20.105 42.936 -24.319 1.00 59.62 86 THR A N 1
ATOM 704 C CA . THR A 1 86 ? 19.445 42.060 -25.300 1.00 59.62 86 THR A CA 1
ATOM 705 C C . THR A 1 86 ? 19.576 40.597 -24.878 1.00 59.62 86 THR A C 1
ATOM 707 O O . THR A 1 86 ? 18.594 39.870 -24.918 1.00 59.62 86 THR A O 1
ATOM 710 N N . GLY A 1 87 ? 20.726 40.162 -24.358 1.00 65.31 87 GLY A N 1
ATOM 711 C CA . GLY A 1 87 ? 20.910 38.833 -23.768 1.00 65.31 87 GLY A CA 1
ATOM 712 C C . GLY A 1 87 ? 19.971 38.575 -22.585 1.00 65.31 87 GLY A C 1
ATOM 713 O O . GLY A 1 87 ? 19.308 37.550 -22.540 1.00 65.31 87 GLY A O 1
ATOM 714 N N . ILE A 1 88 ? 19.825 39.524 -21.663 1.00 61.53 88 ILE A N 1
ATOM 715 C CA . ILE A 1 88 ? 18.922 39.417 -20.508 1.00 61.53 88 ILE A CA 1
ATOM 716 C C . ILE A 1 88 ? 17.457 39.395 -20.964 1.00 61.53 88 ILE A C 1
ATOM 718 O O . ILE A 1 88 ? 16.703 38.520 -20.548 1.00 61.53 88 ILE A O 1
ATOM 722 N N . PHE A 1 89 ? 17.054 40.287 -21.869 1.00 52.88 89 PHE A N 1
ATOM 723 C CA . PHE A 1 89 ? 15.690 40.353 -22.405 1.00 52.88 89 PHE A CA 1
ATOM 724 C C . PHE A 1 89 ? 15.337 39.202 -23.347 1.00 52.88 89 PHE A C 1
ATOM 726 O O . PHE A 1 89 ? 14.170 39.039 -23.680 1.00 52.88 89 PHE A O 1
ATOM 733 N N . THR A 1 90 ? 16.305 38.388 -23.760 1.00 56.03 90 THR A N 1
ATOM 734 C CA . THR A 1 90 ? 16.068 37.189 -24.577 1.00 56.03 90 THR A CA 1
ATOM 735 C C . THR A 1 90 ? 16.123 35.936 -23.723 1.00 56.03 90 THR A C 1
ATOM 737 O O . THR A 1 90 ? 15.260 35.071 -23.847 1.00 56.03 90 THR A O 1
ATOM 740 N N . ILE A 1 91 ? 17.043 35.891 -22.759 1.00 59.75 91 ILE A N 1
ATOM 741 C CA . ILE A 1 91 ? 17.118 34.838 -21.752 1.00 59.75 91 ILE A CA 1
ATOM 742 C C . ILE A 1 91 ? 15.886 34.867 -20.851 1.00 59.75 91 ILE A C 1
ATOM 744 O O . ILE A 1 91 ? 15.368 33.799 -20.585 1.00 59.75 91 ILE A O 1
ATOM 748 N N . ILE A 1 92 ? 15.358 36.020 -20.420 1.00 58.88 92 ILE A N 1
ATOM 749 C CA . ILE A 1 92 ? 14.193 36.072 -19.513 1.00 58.88 92 ILE A CA 1
ATOM 750 C C . ILE A 1 92 ? 12.930 35.453 -20.148 1.00 58.88 92 ILE A C 1
ATOM 752 O O . ILE A 1 92 ? 12.354 34.562 -19.526 1.00 58.88 92 ILE A O 1
ATOM 756 N N . PRO A 1 93 ? 12.494 35.820 -21.370 1.00 53.06 93 PRO A N 1
ATOM 757 C CA . PRO A 1 93 ? 11.366 35.169 -22.029 1.00 53.06 93 PRO A CA 1
ATOM 758 C C . PRO A 1 93 ? 11.652 33.711 -22.364 1.00 53.06 93 PRO A C 1
ATOM 760 O O . PRO A 1 93 ? 10.764 32.892 -22.178 1.00 53.06 93 PRO A O 1
ATOM 763 N N . ILE A 1 94 ? 12.877 33.354 -22.777 1.00 59.31 94 ILE A N 1
ATOM 764 C CA . ILE A 1 94 ? 13.262 31.945 -22.947 1.00 59.31 94 ILE A CA 1
ATOM 765 C C . ILE A 1 94 ? 13.148 31.216 -21.610 1.00 59.31 94 ILE A C 1
ATOM 767 O O . ILE A 1 94 ? 12.611 30.128 -21.584 1.00 59.31 94 ILE A O 1
ATOM 771 N N . PHE A 1 95 ? 13.553 31.805 -20.490 1.00 56.81 95 PHE A N 1
ATOM 772 C CA . PHE A 1 95 ? 13.455 31.195 -19.168 1.00 56.81 95 PHE A CA 1
ATOM 773 C C . PHE A 1 95 ? 12.007 31.116 -18.688 1.00 56.81 95 PHE A C 1
ATOM 775 O O . PHE A 1 95 ? 11.666 30.157 -18.019 1.00 56.81 95 PHE A O 1
ATOM 782 N N . ILE A 1 96 ? 11.136 32.068 -19.038 1.00 56.38 96 ILE A N 1
ATOM 783 C CA . ILE A 1 96 ? 9.702 32.044 -18.706 1.00 56.38 96 ILE A CA 1
ATOM 784 C C . ILE A 1 96 ? 8.950 31.042 -19.590 1.00 56.38 96 ILE A C 1
ATOM 786 O O . ILE A 1 96 ? 8.109 30.309 -19.081 1.00 56.38 96 ILE A O 1
ATOM 790 N N . ILE A 1 97 ? 9.255 30.983 -20.888 1.00 57.78 97 ILE A N 1
ATOM 791 C CA . ILE A 1 97 ? 8.670 30.047 -21.857 1.00 57.78 97 ILE A CA 1
ATOM 792 C C . ILE A 1 97 ? 9.187 28.644 -21.564 1.00 57.78 97 ILE A C 1
ATOM 794 O O . ILE A 1 97 ? 8.380 27.752 -21.342 1.00 57.78 97 ILE A O 1
ATOM 798 N N . VAL A 1 98 ? 10.506 28.457 -21.455 1.00 56.28 98 VAL A N 1
ATOM 799 C CA . VAL A 1 98 ? 11.109 27.204 -20.994 1.00 56.28 98 VAL A CA 1
ATOM 800 C C . VAL A 1 98 ? 10.524 26.869 -19.643 1.00 56.28 98 VAL A C 1
ATOM 802 O O . VAL A 1 98 ? 9.908 25.840 -19.589 1.00 56.28 98 VAL A O 1
ATOM 805 N N . ARG A 1 99 ? 10.532 27.711 -18.603 1.00 52.47 99 ARG A N 1
ATOM 806 C CA . ARG A 1 99 ? 9.878 27.379 -17.322 1.00 52.47 99 ARG A CA 1
ATOM 807 C C . ARG A 1 99 ? 8.424 26.961 -17.510 1.00 52.47 99 ARG A C 1
ATOM 809 O O . ARG A 1 99 ? 8.094 25.890 -17.050 1.00 52.47 99 ARG A O 1
ATOM 816 N N . LYS A 1 100 ? 7.571 27.726 -18.196 1.00 49.97 100 LYS A N 1
ATOM 817 C CA . LYS A 1 100 ? 6.137 27.420 -18.371 1.00 49.97 100 LYS A CA 1
ATOM 818 C C . LYS A 1 100 ? 5.905 26.096 -19.108 1.00 49.97 100 LYS A C 1
ATOM 820 O O . LYS A 1 100 ? 5.085 25.300 -18.663 1.00 49.97 100 LYS A O 1
ATOM 825 N N . TYR A 1 101 ? 6.633 25.845 -20.193 1.00 52.97 101 TYR A N 1
ATOM 826 C CA . TYR A 1 101 ? 6.526 24.609 -20.973 1.00 52.97 101 TYR A CA 1
ATOM 827 C C . TYR A 1 101 ? 7.303 23.449 -20.344 1.00 52.97 101 TYR A C 1
ATOM 829 O O . TYR A 1 101 ? 6.904 22.305 -20.486 1.00 52.97 101 TYR A O 1
ATOM 837 N N . PHE A 1 102 ? 8.346 23.730 -19.574 1.00 44.34 102 PHE A N 1
ATOM 838 C CA . PHE A 1 102 ? 9.092 22.783 -18.756 1.00 44.34 102 PHE A CA 1
ATOM 839 C C . PHE A 1 102 ? 8.209 22.336 -17.600 1.00 44.34 102 PHE A C 1
ATOM 841 O O . PHE A 1 102 ? 8.074 21.144 -17.440 1.00 44.34 102 PHE A O 1
ATOM 848 N N . THR A 1 103 ? 7.475 23.202 -16.890 1.00 46.38 103 THR A N 1
ATOM 849 C CA . THR A 1 103 ? 6.484 22.750 -15.893 1.00 46.38 103 THR A CA 1
ATOM 850 C C . THR A 1 103 ? 5.385 21.894 -16.531 1.00 46.38 103 THR A C 1
ATOM 852 O O . THR A 1 103 ? 4.975 20.910 -15.929 1.00 46.38 103 THR A O 1
ATOM 855 N N . LEU A 1 104 ? 4.939 22.235 -17.749 1.00 44.50 104 LEU A N 1
ATOM 856 C CA . LEU A 1 104 ? 3.875 21.518 -18.468 1.00 44.50 104 LEU A CA 1
ATOM 857 C C . LEU A 1 104 ? 4.324 20.142 -18.998 1.00 44.50 104 LEU A C 1
ATOM 859 O O . LEU A 1 104 ? 3.570 19.177 -18.949 1.00 44.50 104 LEU A O 1
ATOM 863 N N . ILE A 1 105 ? 5.559 20.048 -19.500 1.00 45.00 105 ILE A N 1
ATOM 864 C CA . ILE A 1 105 ? 6.160 18.814 -20.028 1.00 45.00 105 ILE A CA 1
ATOM 865 C C . ILE A 1 105 ? 6.728 17.955 -18.881 1.00 45.00 105 ILE A C 1
ATOM 867 O O . ILE A 1 105 ? 6.687 16.728 -18.944 1.00 45.00 105 ILE A O 1
ATOM 871 N N . PHE A 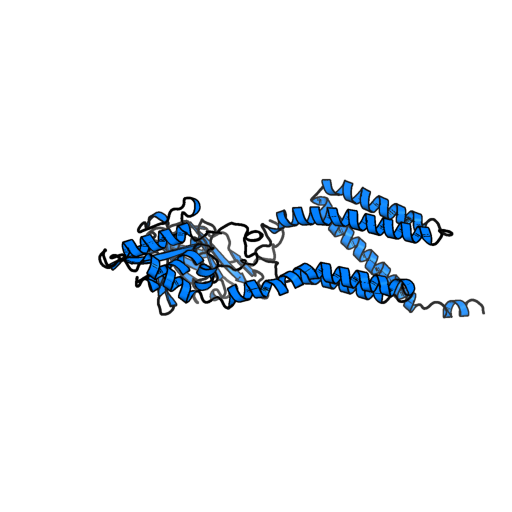1 106 ? 7.224 18.572 -17.803 1.00 42.81 106 PHE A N 1
ATOM 872 C CA . PHE A 1 106 ? 7.914 17.884 -16.707 1.00 42.81 106 PHE A CA 1
ATOM 873 C C . PHE A 1 106 ? 7.006 17.459 -15.548 1.00 42.81 106 PHE A C 1
ATOM 875 O O . PHE A 1 106 ? 7.399 16.530 -14.840 1.00 42.81 106 PHE A O 1
ATOM 882 N N . SER A 1 107 ? 5.810 18.041 -15.348 1.00 45.75 107 SER A N 1
ATOM 883 C CA . SER A 1 107 ? 4.905 17.562 -14.282 1.00 45.75 107 SER A CA 1
ATOM 884 C C . SER A 1 107 ? 4.456 16.118 -14.504 1.00 45.75 107 SER A C 1
ATOM 886 O O . SER A 1 107 ? 4.222 15.400 -13.537 1.00 45.75 107 SER A O 1
ATOM 888 N N . ASN A 1 108 ? 4.390 15.676 -15.764 1.00 42.72 108 ASN A N 1
ATOM 889 C CA . ASN A 1 108 ? 3.884 14.349 -16.111 1.00 42.72 108 ASN A CA 1
ATOM 890 C C . ASN A 1 108 ? 4.976 13.281 -16.241 1.00 42.72 108 ASN A C 1
ATOM 892 O O . ASN A 1 108 ? 4.675 12.102 -16.088 1.00 42.72 108 ASN A O 1
ATOM 896 N N . TYR A 1 109 ? 6.234 13.661 -16.498 1.00 36.31 109 TYR A N 1
ATOM 897 C CA . TYR A 1 109 ? 7.295 12.687 -16.798 1.00 36.31 109 TYR A CA 1
ATOM 898 C C . TYR A 1 109 ? 8.473 12.700 -15.819 1.00 36.31 109 TYR A C 1
ATOM 900 O O . TYR A 1 109 ? 9.180 11.699 -15.711 1.00 36.31 109 TYR A O 1
ATOM 908 N N . LEU A 1 110 ? 8.694 13.794 -15.077 1.00 38.88 110 LEU A N 1
ATOM 909 C CA . LEU A 1 110 ? 9.916 13.957 -14.285 1.00 38.88 110 LEU A CA 1
ATOM 910 C C . LEU A 1 110 ? 9.762 13.803 -12.772 1.00 38.88 110 LEU A C 1
ATOM 912 O O . LEU A 1 110 ? 10.776 13.663 -12.089 1.00 38.88 110 LEU A O 1
ATOM 916 N N . SER A 1 111 ? 8.532 13.735 -12.256 1.00 41.50 111 SER A N 1
ATOM 917 C CA . SER A 1 111 ? 8.276 13.393 -10.848 1.00 41.50 111 SER A CA 1
ATOM 918 C C . SER A 1 111 ? 8.788 11.996 -10.470 1.00 41.50 111 SER A C 1
ATOM 920 O O . SER A 1 111 ? 8.936 11.701 -9.287 1.00 41.50 111 SER A O 1
ATOM 922 N N . LYS A 1 112 ? 9.110 11.143 -11.456 1.00 38.38 112 LYS A N 1
ATOM 923 C CA . LYS A 1 112 ? 9.640 9.794 -11.225 1.00 38.38 112 LYS A CA 1
ATOM 924 C C . LYS A 1 112 ? 11.151 9.614 -11.430 1.00 38.38 112 LYS A C 1
ATOM 926 O O . LYS A 1 112 ? 11.648 8.618 -10.920 1.00 38.38 112 LYS A O 1
ATOM 931 N N . ILE A 1 113 ? 11.887 10.479 -12.150 1.00 37.09 113 ILE A N 1
ATOM 932 C CA . ILE A 1 113 ? 13.255 10.104 -12.603 1.00 37.09 113 ILE A CA 1
ATOM 933 C C . ILE A 1 113 ? 14.374 11.156 -12.436 1.00 37.09 113 ILE A C 1
ATOM 935 O O . ILE A 1 113 ? 15.530 10.755 -12.398 1.00 37.09 113 ILE A O 1
ATOM 939 N N . LEU A 1 114 ? 14.142 12.464 -12.272 1.00 36.25 114 LEU A N 1
ATOM 940 C CA . LEU A 1 114 ? 15.264 13.432 -12.386 1.00 36.25 114 LEU A CA 1
ATOM 941 C C . LEU A 1 114 ? 15.249 14.558 -11.341 1.00 36.25 114 LEU A C 1
ATOM 943 O O . LEU A 1 114 ? 15.325 15.737 -11.678 1.00 36.25 114 LEU A O 1
ATOM 947 N N . ILE A 1 115 ? 15.223 14.194 -10.057 1.00 42.12 115 ILE A N 1
ATOM 948 C CA . ILE A 1 115 ? 15.668 15.115 -8.994 1.00 42.12 115 ILE A CA 1
ATOM 949 C C . ILE A 1 115 ? 17.165 14.948 -8.673 1.00 42.12 115 ILE A C 1
ATOM 951 O O . ILE A 1 115 ? 17.761 15.906 -8.194 1.00 42.12 115 ILE A O 1
ATOM 955 N N . SER A 1 116 ? 17.831 13.827 -8.986 1.00 45.72 116 SER A N 1
ATOM 956 C CA . SER A 1 116 ? 19.157 13.582 -8.386 1.00 45.72 116 SER A CA 1
ATOM 957 C C . SER A 1 116 ? 20.408 13.885 -9.220 1.00 45.72 116 SER A C 1
ATOM 959 O O . SER A 1 116 ? 21.457 13.997 -8.600 1.00 45.72 116 SER A O 1
ATOM 961 N N . GLU A 1 117 ? 20.387 14.039 -10.558 1.00 41.19 117 GLU A N 1
ATOM 962 C CA . GLU A 1 117 ? 21.683 14.069 -11.290 1.00 41.19 117 GLU A CA 1
ATOM 963 C C . GLU A 1 117 ? 21.900 15.185 -12.331 1.00 41.19 117 GLU A C 1
ATOM 965 O O . GLU A 1 117 ? 22.998 15.736 -12.387 1.00 41.19 117 GLU A O 1
ATOM 970 N N . THR A 1 118 ? 20.916 15.628 -13.125 1.00 42.47 118 THR A N 1
ATOM 971 C CA . THR A 1 118 ? 21.210 16.589 -14.221 1.00 42.47 118 THR A CA 1
ATOM 972 C C . THR A 1 118 ? 21.229 18.064 -13.822 1.00 42.47 118 THR A C 1
ATOM 974 O O . THR A 1 118 ? 21.866 18.878 -14.496 1.00 42.47 118 THR A O 1
ATOM 977 N N . SER A 1 119 ? 20.605 18.420 -12.699 1.00 50.09 119 SER A N 1
ATOM 978 C CA . SER A 1 119 ? 20.625 19.783 -12.150 1.00 50.09 119 SER A CA 1
ATOM 979 C C . SER A 1 119 ? 22.023 20.211 -11.674 1.00 50.09 119 SER A C 1
ATOM 981 O O . SER A 1 119 ? 22.289 21.408 -11.567 1.00 50.09 119 SER A O 1
ATOM 983 N N . HIS A 1 120 ? 22.941 19.260 -11.463 1.00 48.44 120 HIS A N 1
ATOM 984 C CA . HIS A 1 120 ? 24.311 19.511 -11.008 1.00 48.44 120 HIS A CA 1
ATOM 985 C C . HIS A 1 120 ? 25.306 19.819 -12.139 1.00 48.44 120 HIS A C 1
ATOM 987 O O . HIS A 1 120 ? 26.313 20.492 -11.902 1.00 48.44 120 HIS A O 1
ATOM 993 N N . TYR A 1 121 ? 25.031 19.403 -13.381 1.00 48.50 121 TYR A N 1
ATOM 994 C CA . TYR A 1 121 ? 25.984 19.570 -14.489 1.00 48.50 121 TYR A CA 1
ATOM 995 C C . TYR A 1 121 ? 25.905 20.935 -15.174 1.00 48.50 121 TYR A C 1
ATOM 997 O O . TYR A 1 121 ? 26.923 21.445 -15.640 1.00 48.50 121 TYR A O 1
ATOM 1005 N N . ILE A 1 122 ? 24.729 21.567 -15.197 1.00 56.31 122 ILE A N 1
ATOM 1006 C CA . ILE A 1 122 ? 24.560 22.908 -15.778 1.00 56.31 122 ILE A CA 1
ATOM 1007 C C . ILE A 1 122 ? 25.376 23.962 -14.994 1.00 56.31 122 ILE A C 1
ATOM 1009 O O . ILE A 1 122 ? 26.124 24.712 -15.624 1.00 56.31 122 ILE A O 1
ATOM 1013 N N . PRO A 1 123 ? 25.348 24.001 -13.645 1.00 56.62 123 PRO A N 1
ATOM 1014 C CA . PRO A 1 123 ? 26.190 24.909 -12.863 1.00 56.62 123 PRO A CA 1
ATOM 1015 C C . PRO A 1 123 ? 27.686 24.639 -13.048 1.00 56.62 123 PRO A C 1
ATOM 1017 O O . PRO A 1 123 ? 28.461 25.579 -13.215 1.00 56.62 123 PRO A O 1
ATOM 1020 N N . LEU A 1 124 ? 28.094 23.364 -13.079 1.00 55.69 124 LEU A N 1
ATOM 1021 C CA . LEU A 1 124 ? 29.491 22.981 -13.287 1.00 55.69 124 LEU A CA 1
ATOM 1022 C C . LEU A 1 124 ? 29.994 23.441 -14.664 1.00 55.69 124 LEU A C 1
ATOM 1024 O O . LEU A 1 124 ? 31.101 23.963 -14.775 1.00 55.69 124 LEU A O 1
ATOM 1028 N N . PHE A 1 125 ? 29.158 23.333 -15.698 1.00 65.69 125 PHE A N 1
ATOM 1029 C CA . PHE A 1 125 ? 29.459 23.811 -17.046 1.00 65.69 125 PHE A CA 1
ATOM 1030 C C . PHE A 1 125 ? 29.647 25.336 -17.099 1.00 65.69 125 PHE A C 1
ATOM 1032 O O . PHE A 1 125 ? 30.629 25.811 -17.676 1.00 65.69 125 PHE A O 1
ATOM 1039 N N . PHE A 1 126 ? 28.779 26.114 -16.438 1.00 66.88 126 PHE A N 1
ATOM 1040 C CA . PHE A 1 126 ? 28.946 27.570 -16.343 1.00 66.88 126 PHE A CA 1
ATOM 1041 C C . PHE A 1 126 ? 30.182 27.968 -15.523 1.00 66.88 126 PHE A C 1
ATOM 1043 O O . PHE A 1 126 ? 30.884 28.901 -15.912 1.00 66.88 126 PHE A O 1
ATOM 1050 N N . ILE A 1 127 ? 30.507 27.238 -14.449 1.00 66.06 127 ILE A N 1
ATOM 1051 C CA . ILE A 1 127 ? 31.740 27.440 -13.671 1.00 66.06 127 ILE A CA 1
ATOM 1052 C C . ILE A 1 127 ? 32.977 27.153 -14.536 1.00 66.06 127 ILE A C 1
ATOM 1054 O O . ILE A 1 127 ? 33.915 27.947 -14.525 1.00 66.06 127 ILE A O 1
ATOM 1058 N N . ILE A 1 128 ? 32.977 26.078 -15.332 1.00 67.50 128 ILE A N 1
ATOM 1059 C CA . ILE A 1 128 ? 34.098 25.714 -16.216 1.00 67.50 128 ILE A CA 1
ATOM 1060 C C . ILE A 1 128 ? 34.302 26.763 -17.317 1.00 67.50 128 ILE A C 1
ATOM 1062 O O . ILE A 1 128 ? 35.418 27.263 -17.474 1.00 67.50 128 ILE A O 1
ATOM 1066 N N . ILE A 1 129 ? 33.242 27.155 -18.039 1.00 67.88 129 ILE A N 1
ATOM 1067 C CA . ILE A 1 129 ? 33.312 28.223 -19.058 1.00 67.88 129 ILE A CA 1
ATOM 1068 C C . ILE A 1 129 ? 33.855 29.516 -18.441 1.00 67.88 129 ILE A C 1
ATOM 1070 O O . ILE A 1 129 ? 34.651 30.230 -19.053 1.00 67.88 129 ILE A O 1
ATOM 1074 N N . PHE A 1 130 ? 33.463 29.804 -17.205 1.00 64.88 130 PHE A N 1
ATOM 1075 C CA . PHE A 1 130 ? 33.859 31.013 -16.510 1.00 64.88 130 PHE A CA 1
ATOM 1076 C C . PHE A 1 130 ? 35.309 30.982 -15.989 1.00 64.88 130 PHE A C 1
ATOM 1078 O O . PHE A 1 130 ? 36.021 31.982 -16.100 1.00 64.88 130 PHE A O 1
ATOM 1085 N N . VAL A 1 131 ? 35.795 29.840 -15.489 1.00 66.19 131 VAL A N 1
ATOM 1086 C CA . VAL A 1 131 ? 37.217 29.644 -15.143 1.00 66.19 131 VAL A CA 1
ATOM 1087 C C . VAL A 1 131 ? 38.092 29.822 -16.385 1.00 66.19 131 VAL A C 1
ATOM 1089 O O . VAL A 1 131 ? 39.119 30.498 -16.314 1.00 66.19 131 VAL A O 1
ATOM 1092 N N . ILE A 1 132 ? 37.651 29.303 -17.534 1.00 66.31 132 ILE A N 1
ATOM 1093 C CA . ILE A 1 132 ? 38.319 29.503 -18.827 1.00 66.31 132 ILE A CA 1
ATOM 1094 C C . ILE A 1 132 ? 38.335 30.995 -19.205 1.00 66.31 132 ILE A C 1
ATOM 1096 O O . ILE A 1 132 ? 39.369 31.512 -19.629 1.00 66.31 132 ILE A O 1
ATOM 1100 N N . PHE A 1 133 ? 37.232 31.721 -18.989 1.00 65.44 133 PHE A N 1
ATOM 1101 C CA . PHE A 1 133 ? 37.148 33.160 -19.260 1.00 65.44 133 PHE A CA 1
ATOM 1102 C C . PHE A 1 133 ? 38.077 33.999 -18.358 1.00 65.44 133 PHE A C 1
ATOM 1104 O O . PHE A 1 133 ? 38.737 34.919 -18.839 1.00 65.44 133 PHE A O 1
ATOM 1111 N N . LEU A 1 134 ? 38.200 33.661 -17.068 1.00 57.41 134 LEU A N 1
ATOM 1112 C CA . LEU A 1 134 ? 39.081 34.358 -16.117 1.00 57.41 134 LEU A CA 1
ATOM 1113 C C . LEU A 1 134 ? 40.580 34.119 -16.347 1.00 57.41 134 LEU A C 1
ATOM 1115 O O . LEU A 1 134 ? 41.399 34.936 -15.920 1.00 57.41 134 LEU A O 1
ATOM 1119 N N . GLN A 1 135 ? 40.958 33.013 -16.992 1.00 63.31 135 GLN A N 1
ATOM 1120 C CA . GLN A 1 135 ? 42.360 32.723 -17.307 1.00 63.31 135 GLN A CA 1
ATOM 1121 C C . GLN A 1 135 ? 42.920 33.611 -18.432 1.00 63.31 135 GLN A C 1
ATOM 1123 O O . GLN A 1 135 ? 44.141 33.708 -18.572 1.00 63.31 135 GLN A O 1
ATOM 1128 N N . ASN A 1 136 ? 42.068 34.324 -19.176 1.00 63.72 136 ASN A N 1
ATOM 1129 C CA . ASN A 1 136 ? 42.489 35.313 -20.169 1.00 63.72 136 ASN A CA 1
ATOM 1130 C C . ASN A 1 136 ? 42.889 36.639 -19.487 1.00 63.72 136 ASN A C 1
ATOM 1132 O O . ASN A 1 136 ? 42.076 37.541 -19.276 1.00 63.72 136 ASN A O 1
ATOM 1136 N N . LYS A 1 137 ? 44.168 36.735 -19.096 1.00 54.97 137 LYS A N 1
ATOM 1137 C CA . LYS A 1 137 ? 44.721 37.777 -18.207 1.00 54.97 137 LYS A CA 1
ATOM 1138 C C . LYS A 1 137 ? 44.702 39.205 -18.770 1.00 54.97 137 LYS A C 1
ATOM 1140 O O . LYS A 1 137 ? 44.678 40.152 -17.984 1.00 54.97 137 LYS A O 1
ATOM 1145 N N . ASP A 1 138 ? 44.669 39.373 -20.088 1.00 64.62 138 ASP A N 1
ATOM 1146 C CA . ASP A 1 138 ? 45.047 40.650 -20.707 1.00 64.62 138 ASP A CA 1
ATOM 1147 C C . ASP A 1 138 ? 43.901 41.669 -20.832 1.00 64.62 138 ASP A C 1
ATOM 1149 O O . ASP A 1 138 ? 44.148 42.854 -21.041 1.00 64.62 138 ASP A O 1
ATOM 1153 N N . CYS A 1 139 ? 42.638 41.261 -20.650 1.00 54.66 139 CYS A N 1
ATOM 1154 C CA . CYS A 1 139 ? 41.490 42.132 -20.948 1.00 54.66 139 CYS A CA 1
ATOM 1155 C C . CYS A 1 139 ? 40.826 42.796 -19.719 1.00 54.66 139 CYS A C 1
ATOM 1157 O O . CYS A 1 139 ? 39.970 43.662 -19.879 1.00 54.66 139 CYS A O 1
ATOM 1159 N N . LEU A 1 140 ? 41.183 42.423 -18.479 1.00 58.19 140 LEU A N 1
ATOM 1160 C CA . LEU A 1 140 ? 40.309 42.684 -17.316 1.00 58.19 140 LEU A CA 1
ATOM 1161 C C . LEU A 1 140 ? 40.955 43.335 -16.084 1.00 58.19 140 LEU A C 1
ATOM 1163 O O . LEU A 1 140 ? 40.282 43.465 -15.061 1.00 58.19 140 LEU A O 1
ATOM 1167 N N . ILE A 1 141 ? 42.207 43.800 -16.149 1.00 68.56 141 ILE A N 1
ATOM 1168 C CA . ILE A 1 141 ? 42.930 44.328 -14.969 1.00 68.56 141 ILE A CA 1
ATOM 1169 C C . ILE A 1 141 ? 42.136 45.433 -14.242 1.00 68.56 141 ILE A C 1
ATOM 1171 O O . ILE A 1 141 ? 41.973 45.364 -13.025 1.00 68.56 141 ILE A O 1
ATOM 1175 N N . ASN A 1 142 ? 41.533 46.373 -14.979 1.00 73.56 142 ASN A N 1
ATOM 1176 C CA . ASN A 1 142 ? 40.783 47.495 -14.392 1.00 73.56 142 ASN A CA 1
ATOM 1177 C C . ASN A 1 142 ? 39.360 47.137 -13.919 1.00 73.56 142 ASN A C 1
ATOM 1179 O O . ASN A 1 142 ? 38.760 47.886 -13.150 1.00 73.56 142 ASN A O 1
ATOM 1183 N N . TYR A 1 143 ? 38.809 45.998 -14.349 1.00 65.56 143 TYR A N 1
ATOM 1184 C CA . TYR A 1 143 ? 37.447 45.562 -14.000 1.00 65.56 143 TYR A CA 1
ATOM 1185 C C . TYR A 1 143 ? 37.425 44.365 -13.053 1.00 65.56 143 TYR A C 1
ATOM 1187 O O . TYR A 1 143 ? 36.359 43.984 -12.569 1.00 65.56 143 TYR A O 1
ATOM 1195 N N . ARG A 1 144 ? 38.594 43.802 -12.733 1.00 68.75 144 ARG A N 1
ATOM 1196 C CA . ARG A 1 144 ? 38.751 42.594 -11.922 1.00 68.75 144 ARG A CA 1
ATOM 1197 C C . ARG A 1 144 ? 37.970 42.655 -10.611 1.00 68.75 144 ARG A C 1
ATOM 1199 O O . ARG A 1 144 ? 37.304 41.687 -10.264 1.00 68.75 144 ARG A O 1
ATOM 1206 N N . ASN A 1 145 ? 38.000 43.790 -9.913 1.00 74.69 145 ASN A N 1
ATOM 1207 C CA . ASN A 1 145 ? 37.294 43.947 -8.638 1.00 74.69 145 ASN A CA 1
ATOM 1208 C C . ASN A 1 145 ? 35.768 44.033 -8.819 1.00 74.69 145 ASN A C 1
ATOM 1210 O O . ASN A 1 145 ? 35.032 43.414 -8.056 1.00 74.69 145 ASN A O 1
ATOM 1214 N N . LYS A 1 146 ? 35.286 44.719 -9.865 1.00 73.75 146 LYS A N 1
ATOM 1215 C CA . LYS A 1 146 ? 33.846 44.819 -10.172 1.00 73.75 146 LYS A CA 1
ATOM 1216 C C . LYS A 1 146 ? 33.264 43.485 -10.652 1.00 73.75 146 LYS A C 1
ATOM 1218 O O . LYS A 1 146 ? 32.157 43.125 -10.259 1.00 73.75 146 LYS A O 1
ATOM 1223 N N . ILE A 1 147 ? 34.027 42.726 -11.441 1.00 70.88 147 ILE A N 1
ATOM 1224 C CA . ILE A 1 147 ? 33.649 41.382 -11.903 1.00 70.88 147 ILE A CA 1
ATOM 1225 C C . ILE A 1 147 ? 33.617 40.402 -10.729 1.00 70.88 147 ILE A C 1
ATOM 1227 O O . ILE A 1 147 ? 32.644 39.669 -10.588 1.00 70.88 147 ILE A O 1
ATOM 1231 N N . LYS A 1 148 ? 34.621 40.437 -9.839 1.00 71.31 148 LYS A N 1
ATOM 1232 C CA . LYS A 1 148 ? 34.617 39.636 -8.604 1.00 71.31 148 LYS A CA 1
ATOM 1233 C C . LYS A 1 148 ? 33.390 39.924 -7.735 1.00 71.31 148 LYS A C 1
ATOM 1235 O O . LYS A 1 148 ? 32.735 38.984 -7.304 1.00 71.31 148 LYS A O 1
ATOM 1240 N N . ALA A 1 149 ? 33.056 41.197 -7.511 1.00 76.88 149 ALA A N 1
ATOM 1241 C CA . ALA A 1 149 ? 31.890 41.574 -6.710 1.00 76.88 149 ALA A CA 1
ATOM 1242 C C . ALA A 1 149 ? 30.569 41.111 -7.350 1.00 76.88 149 ALA A C 1
ATOM 1244 O O . ALA A 1 149 ? 29.747 40.490 -6.684 1.00 76.88 149 ALA A O 1
ATOM 1245 N N . SER A 1 150 ? 30.400 41.338 -8.657 1.00 73.00 150 SER A N 1
ATOM 1246 C CA . SER A 1 150 ? 29.203 40.904 -9.396 1.00 73.00 150 SER A CA 1
ATOM 1247 C C . SER A 1 150 ? 29.034 39.384 -9.370 1.00 73.00 150 SER A C 1
ATOM 1249 O O . SER A 1 150 ? 27.918 38.884 -9.296 1.00 73.00 150 SER A O 1
ATOM 1251 N N . LEU A 1 151 ? 30.144 38.643 -9.378 1.00 66.81 151 LEU A N 1
ATOM 1252 C CA . LEU A 1 151 ? 30.138 37.190 -9.293 1.00 66.81 151 LEU A CA 1
ATOM 1253 C C . LEU A 1 151 ? 29.765 36.675 -7.908 1.00 66.81 151 LEU A C 1
ATOM 1255 O O . LEU A 1 151 ? 29.001 35.725 -7.813 1.00 66.81 151 LEU A O 1
ATOM 1259 N N . ILE A 1 152 ? 30.278 37.295 -6.845 1.00 77.19 152 ILE A N 1
ATOM 1260 C CA . ILE A 1 152 ? 29.862 36.949 -5.483 1.00 77.19 152 ILE A CA 1
ATOM 1261 C C . ILE A 1 152 ? 28.354 37.165 -5.350 1.00 77.19 152 ILE A C 1
ATOM 1263 O O . ILE A 1 152 ? 27.668 36.284 -4.853 1.00 77.19 152 ILE A O 1
ATOM 1267 N N . ILE A 1 153 ? 27.821 38.272 -5.875 1.00 79.94 153 ILE A N 1
ATOM 1268 C CA . ILE A 1 153 ? 26.376 38.537 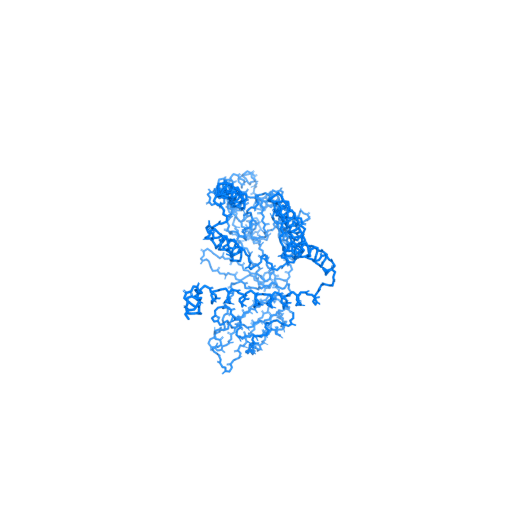-5.872 1.00 79.94 153 ILE A CA 1
ATOM 1269 C C . ILE A 1 153 ? 25.618 37.481 -6.687 1.00 79.94 153 ILE A C 1
ATOM 1271 O O . ILE A 1 153 ? 24.617 36.960 -6.209 1.00 79.94 153 ILE A O 1
ATOM 1275 N N . LEU A 1 154 ? 26.093 37.124 -7.885 1.00 74.38 154 LEU A N 1
ATOM 1276 C CA . LEU A 1 154 ? 25.442 36.112 -8.719 1.00 74.38 154 LEU A CA 1
ATOM 1277 C C . LEU A 1 154 ? 25.471 34.727 -8.059 1.00 74.38 154 LEU A C 1
ATOM 1279 O O . LEU A 1 154 ? 24.455 34.046 -8.064 1.00 74.38 154 LEU A O 1
ATOM 1283 N N . LEU A 1 155 ? 26.598 34.328 -7.460 1.00 74.50 155 LEU A N 1
ATOM 1284 C CA . LEU A 1 155 ? 26.711 33.090 -6.690 1.00 74.50 155 LEU A CA 1
ATOM 1285 C C . LEU A 1 155 ? 25.779 33.121 -5.481 1.00 74.50 155 LEU A C 1
ATOM 1287 O O . LEU A 1 155 ? 25.066 32.152 -5.259 1.00 74.50 155 LEU A O 1
ATOM 1291 N N . VAL A 1 156 ? 25.730 34.229 -4.739 1.00 77.38 156 VAL A N 1
ATOM 1292 C CA . VAL A 1 156 ? 24.819 34.375 -3.601 1.00 77.38 156 VAL A CA 1
ATOM 1293 C C . VAL A 1 156 ? 23.3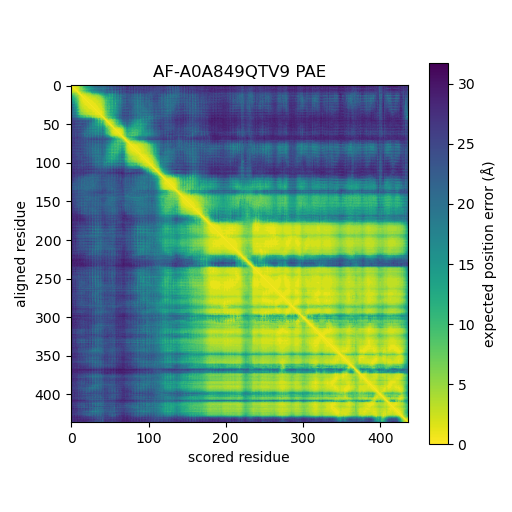74 34.270 -4.060 1.00 77.38 156 VAL A C 1
ATOM 1295 O O . VAL A 1 156 ? 22.664 33.492 -3.459 1.00 77.38 156 VAL A O 1
ATOM 1298 N N . ILE A 1 157 ? 22.942 34.954 -5.126 1.00 75.19 157 ILE A N 1
ATOM 1299 C CA . ILE A 1 157 ? 21.568 34.873 -5.660 1.00 75.19 157 ILE A CA 1
ATOM 1300 C C . ILE A 1 157 ? 21.259 33.474 -6.205 1.00 75.19 157 ILE A C 1
ATOM 1302 O O . ILE A 1 157 ? 20.163 32.962 -6.003 1.00 75.19 157 ILE A O 1
ATOM 1306 N N . PHE A 1 158 ? 22.213 32.847 -6.891 1.00 69.56 158 PHE A N 1
ATOM 1307 C CA . PHE A 1 158 ? 22.037 31.539 -7.518 1.00 69.56 158 PHE A CA 1
ATOM 1308 C C . PHE A 1 158 ? 21.961 30.413 -6.489 1.00 69.56 158 PHE A C 1
ATOM 1310 O O . PHE A 1 158 ? 21.103 29.538 -6.577 1.00 69.56 158 PHE A O 1
ATOM 1317 N N . PHE A 1 159 ? 22.841 30.455 -5.491 1.00 71.69 159 PHE A N 1
ATOM 1318 C CA . PHE A 1 159 ? 22.801 29.548 -4.357 1.00 71.69 159 PHE A CA 1
ATOM 1319 C C . PHE A 1 159 ? 21.837 30.031 -3.276 1.00 71.69 159 PHE A C 1
ATOM 1321 O O . PHE A 1 159 ? 21.612 29.283 -2.337 1.00 71.69 159 PHE A O 1
ATOM 1328 N N . TRP A 1 160 ? 21.214 31.210 -3.391 1.00 75.25 160 TRP A N 1
ATOM 1329 C CA . TRP A 1 160 ? 20.277 31.723 -2.387 1.00 75.25 160 TRP A CA 1
ATOM 1330 C C . TRP A 1 160 ? 19.151 30.731 -2.122 1.00 75.25 160 TRP A C 1
ATOM 1332 O O . TRP A 1 160 ? 18.917 30.452 -0.957 1.00 75.25 160 TRP A O 1
ATOM 1342 N N . PRO A 1 161 ? 18.503 30.113 -3.129 1.00 64.94 161 PRO A N 1
ATOM 1343 C CA . PRO A 1 161 ? 17.499 29.086 -2.878 1.00 64.94 161 PRO A CA 1
ATOM 1344 C C . PRO A 1 161 ? 18.080 27.840 -2.203 1.00 64.94 161 PRO A C 1
ATOM 1346 O O . PRO A 1 161 ? 17.403 27.234 -1.385 1.00 64.94 161 PRO A O 1
ATOM 1349 N N . PHE A 1 162 ? 19.330 27.462 -2.497 1.00 59.47 162 PHE A N 1
ATOM 1350 C CA . PHE A 1 162 ? 20.004 26.342 -1.829 1.00 59.47 162 PHE A CA 1
ATOM 1351 C C . PHE A 1 162 ? 20.343 26.670 -0.378 1.00 59.47 162 PHE A C 1
ATOM 1353 O O . PHE A 1 162 ? 20.050 25.874 0.502 1.00 59.47 162 PHE A O 1
ATOM 1360 N N . TYR A 1 163 ? 20.904 27.848 -0.111 1.00 64.38 163 TYR A N 1
ATOM 1361 C CA . TYR A 1 163 ? 21.163 28.334 1.236 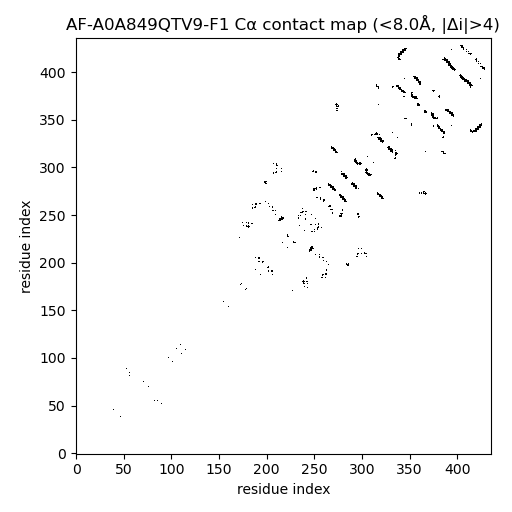1.00 64.38 163 TYR A CA 1
ATOM 1362 C C . TYR A 1 163 ? 19.860 28.511 2.004 1.00 64.38 163 TYR A C 1
ATOM 1364 O O . TYR A 1 163 ? 19.778 28.064 3.134 1.00 64.38 163 TYR A O 1
ATOM 1372 N N . PHE A 1 164 ? 18.818 29.073 1.393 1.00 65.06 164 PHE A N 1
ATOM 1373 C CA . PHE A 1 164 ? 17.486 29.167 1.980 1.00 65.06 164 PHE A CA 1
ATOM 1374 C C . PHE A 1 164 ? 16.957 27.768 2.305 1.00 65.06 164 PHE A C 1
ATOM 1376 O O . PHE A 1 164 ? 16.558 27.518 3.432 1.00 65.06 164 PHE A O 1
ATOM 1383 N N . ASN A 1 165 ? 17.075 26.805 1.391 1.00 53.50 165 ASN A N 1
ATOM 1384 C CA . ASN A 1 165 ? 16.728 25.418 1.689 1.00 53.50 165 ASN A CA 1
ATOM 1385 C C . ASN A 1 165 ? 17.577 24.827 2.821 1.00 53.50 165 ASN A C 1
ATOM 1387 O O . ASN A 1 165 ? 17.012 24.136 3.648 1.00 53.50 165 ASN A O 1
ATOM 1391 N N . ILE A 1 166 ? 18.877 25.124 2.921 1.00 56.34 166 ILE A N 1
ATOM 1392 C CA . ILE A 1 166 ? 19.770 24.649 3.996 1.00 56.34 166 ILE A CA 1
ATOM 1393 C C . ILE A 1 166 ? 19.492 25.344 5.337 1.00 56.34 166 ILE A C 1
ATOM 1395 O O . ILE A 1 166 ? 19.635 24.716 6.374 1.00 56.34 166 ILE A O 1
ATOM 1399 N N . PHE A 1 167 ? 19.102 26.619 5.350 1.00 58.22 167 PHE A N 1
ATOM 1400 C CA . PHE A 1 167 ? 18.824 27.384 6.572 1.00 58.22 167 PHE A CA 1
ATOM 1401 C C . PHE A 1 167 ? 17.401 27.161 7.088 1.00 58.22 167 PHE A C 1
ATOM 1403 O O . PHE A 1 167 ? 17.182 27.168 8.297 1.00 58.22 167 PHE A O 1
ATOM 1410 N N . TYR A 1 168 ? 16.443 26.912 6.195 1.00 56.88 168 TYR A N 1
ATOM 1411 C CA . TYR A 1 168 ? 15.077 26.534 6.557 1.00 56.88 168 TYR A CA 1
ATOM 1412 C C . TYR A 1 168 ? 14.904 25.015 6.688 1.00 56.88 168 TYR A C 1
ATOM 1414 O O . TYR A 1 168 ? 13.964 24.582 7.353 1.00 56.88 168 TYR A O 1
ATOM 1422 N N . MET A 1 169 ? 15.830 24.203 6.152 1.00 51.06 169 MET A N 1
ATOM 1423 C CA . MET A 1 169 ? 15.866 22.754 6.383 1.00 51.06 169 MET A CA 1
ATOM 1424 C C . MET A 1 169 ? 15.825 22.438 7.873 1.00 51.06 169 MET A C 1
ATOM 1426 O O . MET A 1 169 ? 14.917 21.721 8.231 1.00 51.06 169 MET A O 1
ATOM 1430 N N . PRO A 1 170 ? 16.694 22.959 8.763 1.00 49.00 170 PRO A N 1
ATOM 1431 C CA . PRO A 1 170 ? 16.738 22.585 10.176 1.00 49.00 170 PRO A CA 1
ATOM 1432 C C . PRO A 1 170 ? 15.393 22.670 10.900 1.00 49.00 170 PRO A C 1
ATOM 1434 O O . PRO A 1 170 ? 15.087 21.797 11.703 1.00 49.00 170 PRO A O 1
ATOM 1437 N N . TYR A 1 171 ? 14.552 23.659 10.581 1.00 55.06 171 TYR A N 1
ATOM 1438 C CA . TYR A 1 171 ? 13.212 23.776 11.169 1.00 55.06 171 TYR A CA 1
ATOM 1439 C C . TYR A 1 171 ? 12.264 22.665 10.705 1.00 55.06 171 TYR A C 1
ATOM 1441 O O . TYR A 1 171 ? 11.438 22.191 11.479 1.00 55.06 171 TYR A O 1
ATOM 1449 N N . HIS A 1 172 ? 12.407 22.214 9.461 1.00 56.09 172 HIS A N 1
ATOM 1450 C CA . HIS A 1 172 ? 11.612 21.128 8.893 1.00 56.09 172 HIS A CA 1
ATOM 1451 C C . HIS A 1 172 ? 12.242 19.748 9.111 1.00 56.09 172 HIS A C 1
ATOM 1453 O O . HIS A 1 172 ? 11.518 18.781 9.263 1.00 56.09 172 HIS A O 1
ATOM 1459 N N . VAL A 1 173 ? 13.567 19.662 9.188 1.00 55.97 173 VAL A N 1
ATOM 1460 C CA . VAL A 1 173 ? 14.391 18.477 9.447 1.00 55.97 173 VAL A CA 1
ATOM 1461 C C . VAL A 1 173 ? 14.270 18.098 10.911 1.00 55.97 173 VAL A C 1
ATOM 1463 O O . VAL A 1 173 ? 14.132 16.919 11.190 1.00 55.97 173 VAL A O 1
ATOM 1466 N N . ASN A 1 174 ? 14.222 19.053 11.845 1.00 54.75 174 ASN A N 1
ATOM 1467 C CA . ASN A 1 174 ? 13.980 18.694 13.237 1.00 54.75 174 ASN A CA 1
ATOM 1468 C C . ASN A 1 174 ? 12.573 18.123 13.444 1.00 54.75 174 ASN A C 1
ATOM 1470 O O . ASN A 1 174 ? 12.436 17.108 14.113 1.00 54.75 174 ASN A O 1
ATOM 1474 N N . GLY A 1 175 ? 11.550 18.701 12.807 1.00 58.84 175 GLY A N 1
ATOM 1475 C CA . GLY A 1 175 ? 10.211 18.103 12.787 1.00 58.84 175 GLY A CA 1
ATOM 1476 C C . GLY A 1 175 ? 10.147 16.779 12.011 1.00 58.84 175 GLY A C 1
ATOM 1477 O O . GLY A 1 175 ? 9.438 15.873 12.404 1.00 58.84 175 GLY A O 1
ATOM 1478 N N . PHE A 1 176 ? 10.912 16.620 10.931 1.00 63.41 176 PHE A N 1
ATOM 1479 C CA . PHE A 1 176 ? 10.857 15.423 10.082 1.00 63.41 176 PHE A CA 1
ATOM 1480 C C . PHE A 1 176 ? 11.701 14.244 10.601 1.00 63.41 176 PHE A C 1
ATOM 1482 O O . PHE A 1 176 ? 11.358 13.092 10.369 1.00 63.41 176 PHE A O 1
ATOM 1489 N N . TYR A 1 177 ? 12.818 14.502 11.280 1.00 63.28 177 TYR A N 1
ATOM 1490 C CA . TYR A 1 177 ? 13.727 13.461 11.780 1.00 63.28 177 TYR A CA 1
ATOM 1491 C C . TYR A 1 177 ? 13.655 13.270 13.293 1.00 63.28 177 TYR A C 1
ATOM 1493 O O . TYR A 1 177 ? 14.017 12.199 13.771 1.00 63.28 177 TYR A O 1
ATOM 1501 N N . PHE A 1 178 ? 13.220 14.284 14.046 1.00 70.75 178 PHE A N 1
ATOM 1502 C CA . PHE A 1 178 ? 13.242 14.253 15.511 1.00 70.75 178 PHE A CA 1
ATOM 1503 C C . PHE A 1 178 ? 11.879 14.511 16.157 1.00 70.75 178 PHE A C 1
ATOM 1505 O O . PHE A 1 178 ? 11.815 14.554 17.384 1.00 70.75 178 PHE A O 1
ATOM 1512 N N . TYR A 1 179 ? 10.795 14.686 15.389 1.00 80.25 179 TYR A N 1
ATOM 1513 C CA . TYR A 1 179 ? 9.468 14.699 15.998 1.00 80.25 179 TYR A CA 1
ATOM 1514 C C . TYR A 1 179 ? 9.110 13.293 16.469 1.00 80.25 179 TYR A C 1
ATOM 1516 O O . TYR A 1 179 ? 8.965 12.363 15.672 1.00 80.25 179 TYR A O 1
ATOM 1524 N N . ASP A 1 180 ? 8.954 13.178 17.779 1.00 87.31 180 ASP A N 1
ATOM 1525 C CA . ASP A 1 180 ? 8.336 12.041 18.432 1.00 87.31 180 ASP A CA 1
ATOM 1526 C C . ASP A 1 180 ? 6.885 12.412 18.756 1.00 87.31 180 ASP A C 1
ATOM 1528 O O . ASP A 1 180 ? 6.611 13.228 19.636 1.00 87.31 180 ASP A O 1
ATOM 1532 N N . GLY A 1 181 ? 5.961 11.852 17.982 1.00 88.56 181 GLY A N 1
ATOM 1533 C CA . GLY A 1 181 ? 4.527 12.088 18.094 1.00 88.56 181 GLY A CA 1
ATOM 1534 C C . GLY A 1 181 ? 3.834 11.192 19.103 1.00 88.56 181 GLY A C 1
ATOM 1535 O O . GLY A 1 181 ? 2.624 11.323 19.263 1.00 88.56 181 GLY A O 1
ATOM 1536 N N . THR A 1 182 ? 4.565 10.309 19.789 1.00 93.31 182 THR A N 1
ATOM 1537 C CA . THR A 1 182 ? 3.993 9.315 20.706 1.00 93.31 182 THR A CA 1
ATOM 1538 C C . THR A 1 182 ? 3.106 9.968 21.771 1.00 93.31 182 THR A C 1
ATOM 1540 O O . THR A 1 182 ? 1.976 9.538 21.986 1.00 93.31 182 THR A O 1
ATOM 1543 N N . ASP A 1 183 ? 3.569 11.063 22.383 1.00 96.19 183 ASP A N 1
ATOM 1544 C CA . ASP A 1 183 ? 2.831 11.766 23.444 1.00 96.19 183 ASP A CA 1
ATOM 1545 C C . ASP A 1 183 ? 1.563 12.462 22.903 1.00 96.19 183 ASP A C 1
ATOM 1547 O O . ASP A 1 183 ? 0.512 12.469 23.548 1.00 96.19 183 ASP A O 1
ATOM 1551 N N . ASP A 1 184 ? 1.624 13.004 21.682 1.00 96.81 184 ASP A N 1
ATOM 1552 C CA . ASP A 1 184 ? 0.472 13.627 21.023 1.00 96.81 184 ASP A CA 1
ATOM 1553 C C . ASP A 1 184 ? -0.566 12.578 20.608 1.00 96.81 184 ASP A C 1
ATOM 1555 O O . ASP A 1 184 ? -1.770 12.801 20.771 1.00 96.81 184 ASP A O 1
ATOM 1559 N N . ILE A 1 185 ? -0.120 11.428 20.096 1.00 97.69 185 ILE A N 1
ATOM 1560 C CA . ILE A 1 185 ? -0.973 10.284 19.751 1.00 97.69 185 ILE A CA 1
ATOM 1561 C C . ILE A 1 185 ? -1.672 9.768 21.003 1.00 97.69 185 ILE A C 1
ATOM 1563 O O . ILE A 1 185 ? -2.894 9.644 21.001 1.00 97.69 185 ILE A O 1
ATOM 1567 N N . GLN A 1 186 ? -0.930 9.560 22.091 1.00 98.12 186 GLN A N 1
ATOM 1568 C CA . GLN A 1 186 ? -1.468 9.088 23.363 1.00 98.12 186 GLN A CA 1
ATOM 1569 C C . GLN A 1 186 ? -2.516 10.039 23.937 1.00 98.12 186 GLN A C 1
ATOM 1571 O O . GLN A 1 186 ? -3.620 9.613 24.284 1.00 98.12 186 GLN A O 1
ATOM 1576 N N . LYS A 1 187 ? -2.218 11.342 23.981 1.00 98.19 187 LYS A N 1
ATOM 1577 C CA . LYS A 1 187 ? -3.189 12.356 24.418 1.00 98.19 187 LYS A CA 1
ATOM 1578 C C . LYS A 1 187 ? -4.424 12.371 23.532 1.00 98.19 187 LYS A C 1
ATOM 1580 O O . LYS A 1 187 ? -5.534 12.441 24.051 1.00 98.19 187 LYS A O 1
ATOM 1585 N N . THR A 1 188 ? -4.240 12.294 22.216 1.00 98.38 188 THR A N 1
ATOM 1586 C CA . THR A 1 188 ? -5.344 12.307 21.252 1.00 98.38 188 THR A CA 1
ATOM 1587 C C . THR A 1 188 ? -6.236 11.089 21.445 1.00 98.38 188 THR A C 1
ATOM 1589 O O . THR A 1 188 ? -7.425 11.261 21.707 1.00 98.38 188 THR A O 1
ATOM 1592 N N . ALA A 1 189 ? -5.663 9.884 21.410 1.00 98.25 189 ALA A N 1
ATOM 1593 C CA . ALA A 1 189 ? -6.364 8.624 21.617 1.00 98.25 189 ALA A CA 1
ATOM 1594 C C . ALA A 1 189 ? -7.173 8.652 22.921 1.00 98.25 189 ALA A C 1
ATOM 1596 O O . ALA A 1 189 ? -8.397 8.538 22.885 1.00 9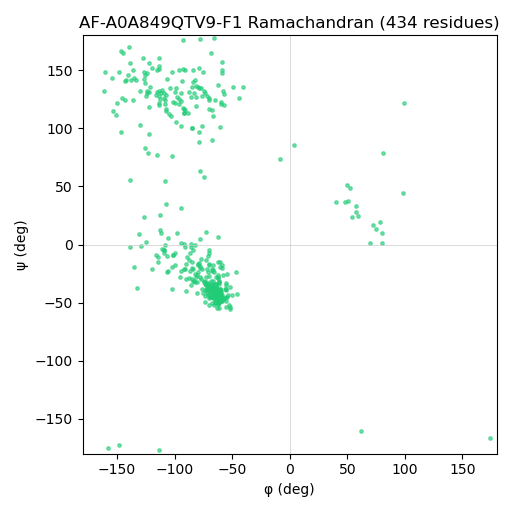8.25 189 ALA A O 1
ATOM 1597 N N . PHE A 1 190 ? -6.538 8.938 24.064 1.00 98.12 190 PHE A N 1
ATOM 1598 C CA . PHE A 1 190 ? -7.250 8.980 25.344 1.00 98.12 190 PHE A CA 1
ATOM 1599 C C . PHE A 1 190 ? -8.309 10.077 25.420 1.00 98.12 190 PHE A C 1
ATOM 1601 O O . PHE A 1 190 ? -9.384 9.833 25.967 1.00 98.12 190 PHE A O 1
ATOM 1608 N N . SER A 1 191 ? -8.054 11.263 24.860 1.00 98.31 191 SER A N 1
ATOM 1609 C CA . SER A 1 191 ? -9.049 12.344 24.857 1.00 98.31 191 SER A CA 1
ATOM 1610 C C . SER A 1 191 ? -10.325 11.964 24.106 1.00 98.31 191 SER A C 1
ATOM 1612 O O . SER A 1 191 ? -11.408 12.401 24.487 1.00 98.31 191 SER A O 1
ATOM 1614 N N . LEU A 1 192 ? -10.194 11.129 23.071 1.00 98.25 192 LEU A N 1
ATOM 1615 C CA . LEU A 1 192 ? -11.300 10.672 22.240 1.00 98.25 192 LEU A CA 1
ATOM 1616 C C . LEU A 1 192 ? -12.003 9.452 22.840 1.00 98.25 192 LEU A C 1
ATOM 1618 O O . LEU A 1 192 ? -13.216 9.334 22.696 1.00 98.25 192 LEU A O 1
ATOM 1622 N N . THR A 1 193 ? -11.272 8.552 23.510 1.00 98.25 193 THR A N 1
ATOM 1623 C CA . THR A 1 193 ? -11.783 7.206 23.820 1.00 98.25 193 THR A CA 1
ATOM 1624 C C . THR A 1 193 ? -11.983 6.895 25.301 1.00 98.25 193 THR A C 1
ATOM 1626 O O . THR A 1 193 ? -12.668 5.925 25.607 1.00 98.25 193 THR A O 1
ATOM 1629 N N . ASN A 1 194 ? -11.432 7.675 26.240 1.00 96.56 194 ASN A N 1
ATOM 1630 C CA . ASN A 1 194 ? -11.400 7.300 27.667 1.00 96.56 194 ASN A CA 1
ATOM 1631 C C . ASN A 1 194 ? -12.786 7.147 28.325 1.00 96.56 194 ASN A C 1
ATOM 1633 O O . ASN A 1 194 ? -12.928 6.405 29.291 1.00 96.56 194 ASN A O 1
ATOM 1637 N N . ASN A 1 195 ? -13.804 7.838 27.809 1.00 97.00 195 ASN A N 1
ATOM 1638 C CA . ASN A 1 195 ? -15.168 7.790 28.349 1.00 97.00 195 ASN A CA 1
ATOM 1639 C C . ASN A 1 195 ? -16.131 6.968 27.478 1.00 97.00 195 ASN A C 1
ATOM 1641 O O . ASN A 1 195 ? -17.332 6.978 27.743 1.00 97.00 195 ASN A O 1
ATOM 1645 N N . LEU A 1 196 ? -15.629 6.305 26.432 1.00 97.50 196 LEU A N 1
ATOM 1646 C CA . LEU A 1 196 ? -16.452 5.527 25.512 1.00 97.50 196 LEU A CA 1
ATOM 1647 C C . LEU A 1 196 ? -16.448 4.050 25.931 1.00 97.50 196 LEU A C 1
ATOM 1649 O O . LEU A 1 196 ? -15.370 3.466 26.090 1.00 97.50 196 LEU A O 1
ATOM 1653 N N . PRO A 1 197 ? -17.631 3.448 26.145 1.00 94.88 197 PRO A N 1
ATOM 1654 C CA . PRO A 1 197 ? -17.749 2.116 26.721 1.00 94.88 197 PRO A CA 1
ATOM 1655 C C . PRO A 1 197 ? -17.365 0.998 25.750 1.00 94.88 197 PRO A C 1
ATOM 1657 O O . PRO A 1 197 ? -16.858 -0.019 26.215 1.00 94.88 197 PRO A O 1
ATOM 1660 N N . SER A 1 198 ? -17.591 1.177 24.444 1.00 96.81 198 SER A N 1
ATOM 1661 C CA . SER A 1 198 ? -17.453 0.114 23.444 1.00 96.81 198 SER A CA 1
ATOM 1662 C C . SER A 1 198 ? -16.314 0.349 22.453 1.00 96.81 198 SER A C 1
ATOM 1664 O O . SER A 1 198 ? -15.969 1.493 22.151 1.00 96.81 198 SER A O 1
ATOM 1666 N N . ASP A 1 199 ? -15.728 -0.723 21.918 1.00 97.12 199 ASP A N 1
ATOM 1667 C CA . ASP A 1 199 ? -14.668 -0.625 20.904 1.00 97.12 199 ASP A CA 1
ATOM 1668 C C . ASP A 1 199 ? -15.182 -0.001 19.601 1.00 97.12 199 ASP A C 1
ATOM 1670 O O . ASP A 1 199 ? -14.468 0.769 18.955 1.00 97.12 199 ASP A O 1
ATOM 1674 N N . GLU A 1 200 ? -16.445 -0.262 19.254 1.00 96.25 200 GLU A N 1
ATOM 1675 C CA . GLU A 1 200 ? -17.131 0.375 18.128 1.00 96.25 200 GLU A CA 1
ATOM 1676 C C . GLU A 1 200 ? -17.231 1.899 18.297 1.00 96.25 200 GLU A C 1
ATOM 1678 O O . GLU A 1 200 ? -16.812 2.641 17.405 1.00 96.25 200 GLU A O 1
ATOM 1683 N N . GLU A 1 201 ? -17.709 2.391 19.445 1.00 96.94 201 GLU A N 1
ATOM 1684 C CA . GLU A 1 201 ? -17.812 3.836 19.692 1.00 96.94 201 GLU A CA 1
ATOM 1685 C C . GLU A 1 201 ? -16.442 4.516 19.676 1.00 96.94 201 GLU A C 1
ATOM 1687 O O . GLU A 1 201 ? -16.286 5.591 19.088 1.00 96.94 201 GLU A O 1
ATOM 1692 N N . LYS A 1 202 ? -15.431 3.880 20.281 1.00 98.06 202 LYS A N 1
ATOM 1693 C CA . LYS A 1 202 ? -14.053 4.380 20.253 1.00 98.06 202 LYS A CA 1
ATOM 1694 C C . LYS A 1 202 ? -13.543 4.495 18.822 1.00 98.06 202 LYS A C 1
ATOM 1696 O O . LYS A 1 202 ? -13.030 5.545 18.445 1.00 98.06 202 LYS A O 1
ATOM 1701 N N . LEU A 1 203 ? -13.710 3.450 18.013 1.00 97.56 203 LEU A N 1
ATOM 1702 C CA . LEU A 1 203 ? -13.268 3.442 16.622 1.00 97.56 203 LEU A CA 1
ATOM 1703 C C . LEU A 1 203 ? -13.968 4.523 15.789 1.00 97.56 203 LEU A C 1
ATOM 1705 O O . LEU A 1 203 ? -13.301 5.246 15.049 1.00 97.56 203 LEU A O 1
ATOM 1709 N N . ILE A 1 204 ? -15.283 4.691 15.949 1.00 96.62 204 ILE A N 1
ATOM 1710 C CA . ILE A 1 204 ? -16.046 5.755 15.281 1.00 96.62 204 ILE A CA 1
ATOM 1711 C C . ILE A 1 204 ? -15.525 7.141 15.692 1.00 96.62 204 ILE A C 1
ATOM 1713 O O . ILE A 1 204 ? -15.383 8.025 14.843 1.00 96.62 204 ILE A O 1
ATOM 1717 N N . ALA A 1 205 ? -15.196 7.352 16.970 1.00 97.94 205 ALA A N 1
ATOM 1718 C CA . ALA A 1 205 ? -14.611 8.610 17.435 1.00 97.94 205 ALA A CA 1
ATOM 1719 C C . ALA A 1 205 ? -13.236 8.883 16.798 1.00 97.94 205 ALA A C 1
ATOM 1721 O O . ALA A 1 205 ? -12.976 10.008 16.361 1.00 97.94 205 ALA A O 1
ATOM 1722 N N . LEU A 1 206 ? -12.382 7.860 16.686 1.00 98.00 206 LEU A N 1
ATOM 1723 C CA . LEU A 1 206 ? -11.078 7.965 16.024 1.00 98.00 206 LEU A CA 1
ATOM 1724 C C . LEU A 1 206 ? -11.215 8.267 14.522 1.00 98.00 206 LEU A C 1
ATOM 1726 O O . LEU A 1 206 ? -10.546 9.175 14.024 1.00 98.00 206 LEU A O 1
ATOM 1730 N N . LEU A 1 207 ? -12.113 7.570 13.816 1.00 96.81 207 LEU A N 1
ATOM 1731 C CA . LEU A 1 207 ? -12.407 7.797 12.394 1.00 96.81 207 LEU A CA 1
ATOM 1732 C C . LEU A 1 207 ? -12.896 9.227 12.143 1.00 96.81 207 LEU A C 1
ATOM 1734 O O . LEU A 1 207 ? -12.362 9.923 11.279 1.00 96.81 207 LEU A O 1
ATOM 1738 N N . ASN A 1 208 ? -13.860 9.694 12.940 1.00 95.94 208 ASN A N 1
ATOM 1739 C CA . ASN A 1 208 ? -14.373 11.061 12.858 1.00 95.94 208 ASN A CA 1
ATOM 1740 C C . ASN A 1 208 ? -13.284 12.100 13.128 1.00 95.94 208 ASN A C 1
ATOM 1742 O O . ASN A 1 208 ? -13.210 13.119 12.438 1.00 95.94 208 ASN A O 1
ATOM 1746 N N . TRP A 1 209 ? -12.436 11.876 14.133 1.00 97.12 209 TRP A N 1
ATOM 1747 C CA . TRP A 1 209 ? -11.333 12.788 14.406 1.00 97.12 209 TRP A CA 1
ATOM 1748 C C . TRP A 1 209 ? -10.358 12.836 13.232 1.00 97.12 209 TRP A C 1
ATOM 1750 O O . TRP A 1 209 ? -10.002 13.931 12.798 1.00 97.12 209 TRP A O 1
ATOM 1760 N N . GLN A 1 210 ? -9.964 11.682 12.687 1.00 95.50 210 GLN A N 1
ATOM 1761 C CA . GLN A 1 210 ? -9.029 11.634 11.570 1.00 95.50 210 GLN A CA 1
ATOM 1762 C C . GLN A 1 210 ? -9.625 12.340 10.350 1.00 95.50 210 GLN A C 1
ATOM 1764 O O . GLN A 1 210 ? -9.006 13.250 9.817 1.00 95.50 210 GLN A O 1
ATOM 1769 N N . LEU A 1 211 ? -10.865 12.036 9.977 1.00 92.31 211 LEU A N 1
ATOM 1770 C CA . LEU A 1 211 ? -11.544 12.680 8.853 1.00 92.31 211 LEU A CA 1
ATOM 1771 C C . LEU A 1 211 ? -11.587 14.219 8.961 1.00 92.31 211 LEU A C 1
ATOM 1773 O O . LEU A 1 211 ? -11.414 14.915 7.966 1.00 92.31 211 LEU A O 1
ATOM 1777 N N . ASN A 1 212 ? -11.780 14.755 10.170 1.00 92.69 212 ASN A N 1
ATOM 1778 C CA . ASN A 1 212 ? -11.871 16.201 10.404 1.00 92.69 212 ASN A CA 1
ATOM 1779 C C . ASN A 1 212 ? -10.514 16.902 10.568 1.00 92.69 212 ASN A C 1
ATOM 1781 O O . ASN A 1 212 ? -10.435 18.123 10.432 1.00 92.69 212 ASN A O 1
ATOM 1785 N N . ASN A 1 213 ? -9.458 16.162 10.908 1.00 93.62 213 ASN A N 1
ATOM 1786 C CA . ASN A 1 213 ? -8.152 16.737 11.233 1.00 93.62 213 ASN A CA 1
ATOM 1787 C C . ASN A 1 213 ? -7.066 16.368 10.227 1.00 93.62 213 ASN A C 1
ATOM 1789 O O . ASN A 1 213 ? -5.989 16.949 10.295 1.00 93.62 213 ASN A O 1
ATOM 1793 N N . PHE A 1 214 ? -7.312 15.423 9.322 1.00 89.62 214 PHE A N 1
ATOM 1794 C CA . PHE A 1 214 ? -6.336 14.917 8.367 1.00 89.62 214 PHE A CA 1
ATOM 1795 C C . PHE A 1 214 ? -6.721 15.282 6.935 1.00 89.62 214 PHE A C 1
ATOM 1797 O O . PHE A 1 214 ? -7.847 15.070 6.499 1.00 89.62 214 PHE A O 1
ATOM 1804 N N . THR A 1 215 ? -5.765 15.805 6.169 1.00 87.69 215 THR A N 1
ATOM 1805 C CA . THR A 1 215 ? -5.967 16.150 4.757 1.00 87.69 215 THR A CA 1
ATOM 1806 C C . THR A 1 215 ? -5.412 15.054 3.856 1.00 87.69 215 THR A C 1
ATOM 1808 O O . THR A 1 215 ? -4.216 14.760 3.880 1.00 87.69 215 THR A O 1
ATOM 1811 N N . ASN A 1 216 ? -6.259 14.469 3.011 1.00 86.25 216 ASN A N 1
ATOM 1812 C CA . ASN A 1 216 ? -5.790 13.546 1.984 1.00 86.25 216 ASN A CA 1
ATOM 1813 C C . ASN A 1 216 ? -5.152 14.331 0.828 1.00 86.25 216 ASN A C 1
ATOM 1815 O O . ASN A 1 216 ? -5.747 15.263 0.285 1.00 86.25 216 ASN A O 1
ATOM 1819 N N . VAL A 1 217 ? -3.925 13.960 0.465 1.00 84.12 217 VAL A N 1
ATOM 1820 C CA . VAL A 1 217 ? -3.129 14.632 -0.575 1.00 84.12 217 VAL A CA 1
ATOM 1821 C C . VAL A 1 217 ? -2.906 13.768 -1.819 1.00 84.12 217 VAL A C 1
ATOM 1823 O O . VAL A 1 217 ? -2.088 14.102 -2.680 1.00 84.12 217 VAL A O 1
ATOM 1826 N N . TYR A 1 218 ? -3.635 12.658 -1.947 1.00 80.94 218 TYR A N 1
ATOM 1827 C CA . TYR A 1 218 ? -3.557 11.782 -3.109 1.00 80.94 218 TYR A CA 1
ATOM 1828 C C . TYR A 1 218 ? -3.871 12.549 -4.401 1.00 80.94 218 TYR A C 1
ATOM 1830 O O . TYR A 1 218 ? -4.861 13.275 -4.497 1.00 80.94 218 TYR A O 1
ATOM 1838 N N . GLY A 1 219 ? -2.994 12.415 -5.398 1.00 74.88 219 GLY A N 1
ATOM 1839 C CA . GLY A 1 219 ? -3.120 13.101 -6.688 1.00 74.88 219 GLY A CA 1
ATOM 1840 C C . GLY A 1 219 ? -2.892 14.620 -6.652 1.00 74.88 219 GLY A C 1
ATOM 1841 O O . GLY A 1 219 ? -2.979 15.263 -7.698 1.00 74.88 219 GLY A O 1
ATOM 1842 N N . GLN A 1 220 ? -2.578 15.211 -5.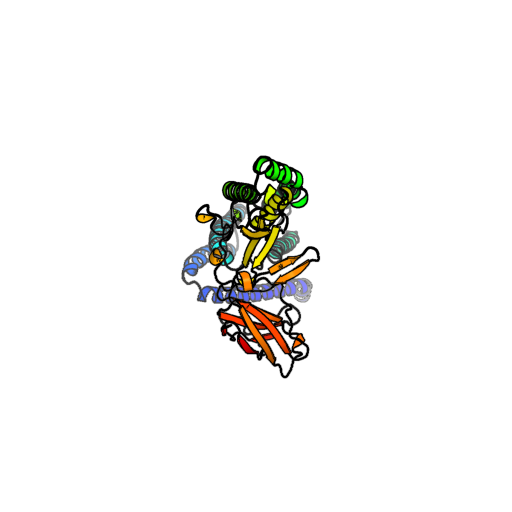493 1.00 73.81 220 GLN A N 1
ATOM 1843 C CA . GLN A 1 220 ? -2.371 16.653 -5.362 1.00 73.81 220 GLN A CA 1
ATOM 1844 C C . GLN A 1 220 ? -0.908 17.056 -5.570 1.00 73.81 220 GLN A C 1
ATOM 1846 O O . GLN A 1 220 ? 0.032 16.318 -5.269 1.00 73.81 220 GLN A O 1
ATOM 1851 N N . ASN A 1 221 ? -0.703 18.276 -6.073 1.00 65.06 221 ASN A N 1
ATOM 1852 C CA . ASN A 1 221 ? 0.628 18.855 -6.203 1.00 65.06 221 ASN A CA 1
ATOM 1853 C C . ASN A 1 221 ? 1.053 19.522 -4.885 1.00 65.06 221 ASN A C 1
ATOM 1855 O O . ASN A 1 221 ? 0.673 20.657 -4.594 1.00 65.06 221 ASN A O 1
ATOM 1859 N N . LEU A 1 222 ? 1.883 18.817 -4.119 1.00 63.34 222 LEU A N 1
ATOM 1860 C CA . LEU A 1 222 ? 2.355 19.230 -2.794 1.00 63.34 222 LEU A CA 1
ATOM 1861 C C . LEU A 1 222 ? 3.339 20.412 -2.804 1.00 63.34 222 LEU A C 1
ATOM 1863 O O . LEU A 1 222 ? 3.642 20.956 -1.746 1.00 63.34 222 LEU A O 1
ATOM 1867 N N . ILE A 1 223 ? 3.798 20.872 -3.976 1.00 52.34 223 ILE A N 1
ATOM 1868 C CA . ILE A 1 223 ? 4.780 21.969 -4.108 1.00 52.34 223 ILE A CA 1
ATOM 1869 C C . ILE A 1 223 ? 4.294 23.279 -3.459 1.00 52.34 223 ILE A C 1
ATOM 1871 O O . ILE A 1 223 ? 5.110 24.141 -3.138 1.00 52.34 223 ILE A O 1
ATOM 1875 N N . PHE A 1 224 ? 2.986 23.445 -3.241 1.00 52.28 224 PHE A N 1
ATOM 1876 C CA . PHE A 1 224 ? 2.413 24.653 -2.638 1.00 52.28 224 PHE A CA 1
ATOM 1877 C C . PHE A 1 224 ? 1.842 24.455 -1.230 1.00 52.28 224 PHE A C 1
ATOM 1879 O O . PHE A 1 224 ? 1.425 25.437 -0.613 1.00 52.28 224 PHE A O 1
ATOM 1886 N N . MET A 1 225 ? 1.836 23.228 -0.705 1.00 54.50 225 MET A N 1
ATOM 1887 C CA . MET A 1 225 ? 1.344 22.952 0.642 1.00 54.50 225 MET A CA 1
ATOM 1888 C C . MET A 1 225 ? 2.472 23.131 1.655 1.00 54.50 225 MET A C 1
ATOM 1890 O O . MET A 1 225 ? 3.592 22.662 1.463 1.00 54.50 225 MET A O 1
ATOM 1894 N N . LYS A 1 226 ? 2.192 23.871 2.731 1.00 53.59 226 LYS A N 1
ATOM 1895 C CA . LYS A 1 226 ? 3.126 23.999 3.848 1.00 53.59 226 LYS A CA 1
ATOM 1896 C C . LYS A 1 226 ? 3.064 22.719 4.691 1.00 53.59 226 LYS A C 1
ATOM 1898 O O . LYS A 1 226 ? 1.956 22.325 5.036 1.00 53.59 226 LYS A O 1
ATOM 1903 N N . PRO A 1 227 ? 4.212 22.154 5.099 1.00 54.75 227 PRO A N 1
ATOM 1904 C CA . PRO A 1 227 ? 5.570 22.565 4.743 1.00 54.75 227 PRO A CA 1
ATOM 1905 C C . PRO A 1 227 ? 6.012 22.024 3.373 1.00 54.75 227 PRO A C 1
ATOM 1907 O O . PRO A 1 227 ? 5.856 20.849 3.069 1.00 54.75 227 PRO A O 1
ATOM 1910 N N . TYR A 1 228 ? 6.654 22.887 2.579 1.00 49.59 228 TYR A N 1
ATOM 1911 C CA . TYR A 1 228 ? 7.047 22.690 1.170 1.00 49.59 228 TYR A CA 1
ATOM 1912 C C . TYR A 1 228 ? 8.051 21.541 0.897 1.00 49.59 228 TYR A C 1
ATOM 1914 O O . TYR A 1 228 ? 8.539 21.390 -0.221 1.00 49.59 228 TYR A O 1
ATOM 1922 N N . LEU A 1 229 ? 8.378 20.751 1.924 1.00 50.88 229 LEU A N 1
ATOM 1923 C CA . LEU A 1 229 ? 9.300 19.613 1.920 1.00 50.88 229 LEU A CA 1
ATOM 1924 C C . LEU A 1 229 ? 8.597 18.268 2.138 1.00 50.88 229 LEU A C 1
ATOM 1926 O O . LEU A 1 229 ? 9.271 17.250 2.279 1.00 50.88 229 LEU A O 1
ATOM 1930 N N . VAL A 1 230 ? 7.264 18.226 2.107 1.00 49.72 230 VAL A N 1
ATOM 1931 C CA . VAL A 1 230 ? 6.511 16.964 2.098 1.00 49.72 230 VAL A CA 1
ATOM 1932 C C . VAL A 1 230 ? 6.560 16.387 0.683 1.00 49.72 230 VAL A C 1
ATOM 1934 O O . VAL A 1 230 ? 5.582 16.284 -0.046 1.00 49.72 230 VAL A O 1
ATOM 1937 N N . ILE A 1 231 ? 7.768 16.055 0.254 1.00 49.94 231 ILE A N 1
ATOM 1938 C CA . ILE A 1 231 ? 8.002 15.081 -0.793 1.00 49.94 231 ILE A CA 1
ATOM 1939 C C . ILE A 1 231 ? 8.735 13.960 -0.084 1.00 49.94 231 ILE A C 1
ATOM 1941 O O . ILE A 1 231 ? 9.951 13.826 -0.174 1.00 49.94 231 ILE A O 1
ATOM 1945 N N . ASN A 1 232 ? 7.992 13.161 0.667 1.00 45.56 232 ASN A N 1
ATOM 1946 C CA . ASN A 1 232 ? 8.404 11.788 0.830 1.00 45.56 232 ASN A CA 1
ATOM 1947 C C . ASN A 1 232 ? 7.165 10.915 0.869 1.00 45.56 232 ASN A C 1
ATOM 1949 O O . ASN A 1 232 ? 6.234 11.164 1.628 1.00 45.56 232 ASN A O 1
ATOM 1953 N N . ARG A 1 233 ? 7.163 9.941 -0.041 1.00 50.22 233 ARG A N 1
ATOM 1954 C CA . ARG A 1 233 ? 6.235 8.815 -0.074 1.00 50.22 233 ARG A CA 1
ATOM 1955 C C . ARG A 1 233 ? 6.016 8.311 1.349 1.00 50.22 233 ARG A C 1
ATOM 1957 O O . ARG A 1 233 ? 7.021 8.188 2.046 1.00 50.22 233 ARG A O 1
ATOM 1964 N N . ALA A 1 234 ? 4.756 8.034 1.698 1.00 51.72 234 ALA A N 1
ATOM 1965 C CA . ALA A 1 234 ? 4.302 7.225 2.831 1.00 51.72 234 ALA A CA 1
ATOM 1966 C C . ALA A 1 234 ? 5.471 6.745 3.698 1.00 51.72 234 ALA A C 1
ATOM 1968 O O . ALA A 1 234 ? 6.051 5.690 3.441 1.00 51.72 234 ALA A O 1
ATOM 1969 N N . SER A 1 235 ? 5.913 7.568 4.651 1.00 57.34 235 SER A N 1
ATOM 1970 C CA . SER A 1 235 ? 7.181 7.341 5.361 1.00 57.34 235 SER A CA 1
ATOM 1971 C C . SER A 1 235 ? 7.106 6.173 6.347 1.00 57.34 235 SER A C 1
ATOM 1973 O O . SER A 1 235 ? 8.019 6.000 7.150 1.00 57.34 235 SER A O 1
ATOM 1975 N N . ASN A 1 236 ? 6.024 5.386 6.292 1.00 75.31 236 ASN A N 1
ATOM 1976 C CA . ASN A 1 236 ? 5.653 4.347 7.240 1.00 75.31 236 ASN A CA 1
ATOM 1977 C C . ASN A 1 236 ? 5.922 4.778 8.695 1.00 75.31 236 ASN A C 1
ATOM 1979 O O . ASN A 1 236 ? 6.383 3.989 9.514 1.00 75.31 236 ASN A O 1
ATOM 1983 N N . ASN A 1 237 ? 5.700 6.064 8.993 1.00 86.50 237 ASN A N 1
ATOM 1984 C CA . ASN A 1 237 ? 6.026 6.687 10.267 1.00 86.50 237 ASN A CA 1
ATOM 1985 C C . ASN A 1 237 ? 4.814 7.459 10.807 1.00 86.50 237 ASN A C 1
ATOM 1987 O O . ASN A 1 237 ? 4.532 8.578 10.372 1.00 86.50 237 ASN A O 1
ATOM 1991 N N . TYR A 1 238 ? 4.134 6.869 11.793 1.00 90.88 238 TYR A N 1
ATOM 1992 C CA . TYR A 1 238 ? 2.935 7.437 12.411 1.00 90.88 238 TYR A CA 1
ATOM 1993 C C . TYR A 1 238 ? 3.209 8.775 13.109 1.00 90.88 238 TYR A C 1
ATOM 1995 O O . TYR A 1 238 ? 2.313 9.615 13.165 1.00 90.88 238 TYR A O 1
ATOM 2003 N N . ASN A 1 239 ? 4.436 9.024 13.590 1.00 90.06 239 ASN A N 1
ATOM 2004 C CA . ASN A 1 239 ? 4.800 10.303 14.203 1.00 90.06 239 ASN A CA 1
ATOM 2005 C C . ASN A 1 239 ? 4.731 11.418 13.163 1.00 90.06 239 ASN A C 1
ATOM 2007 O O . ASN A 1 239 ? 4.148 12.471 13.403 1.00 90.06 239 ASN A O 1
ATOM 2011 N N . LEU A 1 240 ? 5.259 11.177 11.965 1.00 85.31 240 LEU A N 1
ATOM 2012 C CA . LEU A 1 240 ? 5.187 12.167 10.896 1.00 85.31 240 LEU A CA 1
ATOM 2013 C C . LEU A 1 240 ? 3.760 12.371 10.412 1.00 85.31 240 LEU A C 1
ATOM 2015 O O . LEU A 1 240 ? 3.352 13.517 10.236 1.00 85.31 240 LEU A O 1
ATOM 2019 N N . SER A 1 241 ? 2.981 11.299 10.273 1.00 89.00 241 SER A N 1
ATOM 2020 C CA . SER A 1 241 ? 1.552 11.403 9.979 1.00 89.00 241 SER A CA 1
ATOM 2021 C C . SER A 1 241 ? 0.856 12.276 11.042 1.00 89.00 241 SER A C 1
ATOM 2023 O O . SER A 1 241 ? 0.166 13.239 10.700 1.00 89.00 241 SER A O 1
ATOM 2025 N N . MET A 1 242 ? 1.104 12.024 12.331 1.00 91.94 242 MET A N 1
ATOM 2026 C CA . MET A 1 242 ? 0.545 12.802 13.439 1.00 91.94 242 MET A CA 1
ATOM 2027 C C . MET A 1 242 ? 0.937 14.282 13.389 1.00 91.94 242 MET A C 1
ATOM 2029 O O . MET A 1 242 ? 0.068 15.131 13.591 1.00 91.94 242 MET A O 1
ATOM 2033 N N . TYR A 1 243 ? 2.206 14.590 13.118 1.00 88.00 243 TYR A N 1
ATOM 2034 C CA . TYR A 1 243 ? 2.720 15.958 13.042 1.00 88.00 243 TYR A CA 1
ATOM 2035 C C . TYR A 1 243 ? 2.100 16.741 11.889 1.00 88.00 243 TYR A C 1
ATOM 2037 O O . TYR A 1 243 ? 1.640 17.871 12.047 1.00 88.00 243 TYR A O 1
ATOM 2045 N N . TYR A 1 244 ? 2.121 16.127 10.710 1.00 83.94 244 TYR A N 1
ATOM 2046 C CA . TYR A 1 244 ? 1.793 16.791 9.464 1.00 83.94 244 TYR A CA 1
ATOM 2047 C C . TYR A 1 244 ? 0.301 16.889 9.201 1.00 83.94 244 TYR A C 1
ATOM 2049 O O . TYR A 1 244 ? -0.132 17.810 8.511 1.00 83.94 244 TYR A O 1
ATOM 2057 N N . LYS A 1 245 ? -0.481 15.947 9.736 1.00 89.00 245 LYS A N 1
ATOM 2058 C CA . LYS A 1 245 ? -1.925 15.890 9.510 1.00 89.00 245 LYS A CA 1
ATOM 2059 C C . LYS A 1 245 ? -2.314 15.802 8.033 1.00 89.00 245 LYS A C 1
ATOM 2061 O O . LYS A 1 245 ? -3.380 16.260 7.629 1.00 89.00 245 LYS A O 1
ATOM 2066 N N . HIS A 1 246 ? -1.446 15.233 7.204 1.00 85.44 246 HIS A N 1
ATOM 2067 C CA . HIS A 1 246 ? -1.713 15.031 5.789 1.00 85.44 246 HIS A CA 1
ATOM 2068 C C . HIS A 1 246 ? -1.019 13.774 5.274 1.00 85.44 246 HIS A C 1
ATOM 2070 O O . HIS A 1 246 ? 0.072 13.429 5.730 1.00 85.44 246 HIS A O 1
ATOM 2076 N N . GLY A 1 247 ? -1.615 13.115 4.286 1.00 86.25 247 GLY A N 1
ATOM 2077 C CA . GLY A 1 247 ? -1.043 11.901 3.709 1.00 86.25 247 GLY A CA 1
ATOM 2078 C C . GLY A 1 247 ? -1.953 11.224 2.693 1.00 86.25 247 GLY A C 1
ATOM 2079 O O . GLY A 1 247 ? -2.919 11.818 2.210 1.00 86.25 247 GLY A O 1
ATOM 2080 N N . VAL A 1 248 ? -1.624 9.985 2.351 1.00 87.81 248 VAL A N 1
ATOM 2081 C CA . VAL A 1 248 ? -2.440 9.097 1.506 1.00 87.81 248 VAL A CA 1
ATOM 2082 C C . VAL A 1 248 ? -2.951 7.905 2.323 1.00 87.81 248 VAL A C 1
ATOM 2084 O O . VAL A 1 248 ? -2.702 7.834 3.522 1.00 87.81 248 VAL A O 1
ATOM 2087 N N . CYS A 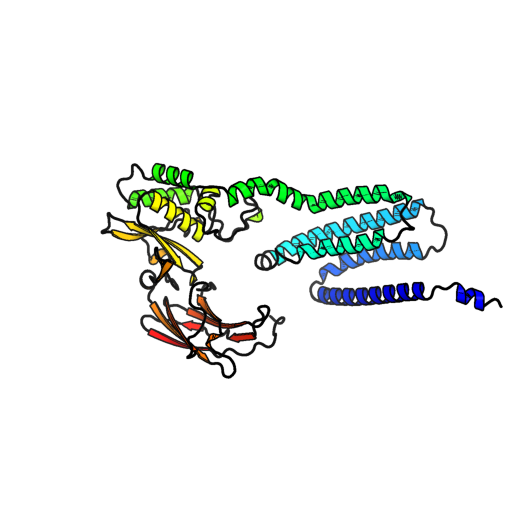1 249 ? -3.656 6.959 1.698 1.00 91.31 249 CYS A N 1
ATOM 2088 C CA . CYS A 1 249 ? -4.233 5.780 2.364 1.00 91.31 249 CYS A CA 1
ATOM 2089 C C . CYS A 1 249 ? -3.270 5.057 3.328 1.00 91.31 249 CYS A C 1
ATOM 2091 O O . CYS A 1 249 ? -3.656 4.758 4.456 1.00 91.31 249 CYS A O 1
ATOM 2093 N N . GLY A 1 250 ? -1.999 4.876 2.951 1.00 91.62 250 GLY A N 1
ATOM 2094 C CA . GLY A 1 250 ? -0.980 4.300 3.837 1.00 91.62 250 GLY A CA 1
ATOM 2095 C C . GLY A 1 250 ? -0.708 5.118 5.107 1.00 91.62 250 GLY A C 1
ATOM 2096 O O . GLY A 1 250 ? -0.616 4.557 6.193 1.00 91.62 250 GLY A O 1
ATOM 2097 N N . ASP A 1 251 ? -0.658 6.450 5.017 1.00 91.75 251 ASP A N 1
ATOM 2098 C CA . ASP A 1 251 ? -0.454 7.323 6.185 1.00 91.75 251 ASP A CA 1
ATOM 2099 C C . ASP A 1 251 ? -1.692 7.363 7.094 1.00 91.75 251 ASP A C 1
ATOM 2101 O O . ASP A 1 251 ? -1.577 7.424 8.319 1.00 91.75 251 ASP A O 1
ATOM 2105 N N . PHE A 1 252 ? -2.885 7.331 6.489 1.00 93.81 252 PHE A N 1
ATOM 2106 C CA . PHE A 1 252 ? -4.149 7.281 7.218 1.00 93.81 252 PHE A CA 1
ATOM 2107 C C . PHE A 1 252 ? -4.282 5.967 7.989 1.00 93.81 252 PHE A C 1
ATOM 2109 O O . PHE A 1 252 ? -4.525 5.998 9.196 1.00 93.81 252 PHE A O 1
ATOM 2116 N N . SER A 1 253 ? -4.088 4.829 7.315 1.00 95.31 253 SER A N 1
ATOM 2117 C CA . SER A 1 253 ? -4.177 3.506 7.941 1.00 95.31 253 SER A CA 1
ATOM 2118 C C . SER A 1 253 ? -3.142 3.336 9.052 1.00 95.31 253 SER A C 1
ATOM 2120 O O . SER A 1 253 ? -3.467 2.841 10.128 1.00 95.31 253 SER A O 1
ATOM 2122 N N . LEU A 1 254 ? -1.917 3.822 8.837 1.00 95.25 254 LEU A N 1
ATOM 2123 C CA . LEU A 1 254 ? -0.847 3.765 9.820 1.00 95.25 254 LEU A CA 1
ATOM 2124 C C . LEU A 1 254 ? -1.178 4.556 11.091 1.00 95.25 254 LEU A C 1
ATOM 2126 O O . LEU A 1 254 ? -1.076 4.012 12.188 1.00 95.25 254 LEU A O 1
ATOM 2130 N N . LEU A 1 255 ? -1.584 5.824 10.965 1.00 96.00 255 LEU A N 1
ATOM 2131 C CA . LEU A 1 255 ? -1.918 6.619 12.147 1.00 96.00 255 LEU A CA 1
ATOM 2132 C C . LEU A 1 255 ? -3.170 6.086 12.854 1.00 96.00 255 LEU A C 1
ATOM 2134 O O . LEU A 1 255 ? -3.218 6.084 14.082 1.00 96.00 255 LEU A O 1
ATOM 2138 N N . LEU A 1 256 ? -4.178 5.634 12.103 1.00 97.44 256 LEU A N 1
ATOM 2139 C CA . LEU A 1 256 ? -5.397 5.082 12.692 1.00 97.44 256 LEU A CA 1
ATOM 2140 C C . LEU A 1 256 ? -5.110 3.788 13.463 1.00 97.44 256 LEU A C 1
ATOM 2142 O O . LEU A 1 256 ? -5.659 3.602 14.545 1.00 97.44 256 LEU A O 1
ATOM 2146 N N . SER A 1 257 ? -4.221 2.937 12.941 1.00 97.38 257 SER A N 1
ATOM 2147 C CA . SER A 1 257 ? -3.725 1.741 13.630 1.00 97.38 257 SER A CA 1
ATOM 2148 C C . SER A 1 257 ? -3.063 2.100 14.962 1.00 97.38 257 SER A C 1
ATOM 2150 O O . SER A 1 257 ? -3.404 1.520 15.991 1.00 97.38 257 SER A O 1
ATOM 2152 N N . GLU A 1 258 ? -2.189 3.109 14.976 1.00 97.50 258 GLU A N 1
ATOM 2153 C CA . GLU A 1 258 ? -1.504 3.536 16.200 1.00 97.50 258 GLU A CA 1
ATOM 2154 C C . GLU A 1 258 ? -2.475 4.139 17.231 1.00 97.50 258 GLU A C 1
ATOM 2156 O O . GLU A 1 258 ? -2.412 3.819 18.420 1.00 97.50 258 GLU A O 1
ATOM 2161 N N . LEU A 1 259 ? -3.432 4.961 16.784 1.00 98.12 259 LEU A N 1
ATOM 2162 C CA . LEU A 1 259 ? -4.487 5.501 17.647 1.00 98.12 259 LEU A CA 1
ATOM 2163 C C . LEU A 1 259 ? -5.358 4.383 18.237 1.00 98.12 259 LEU A C 1
ATOM 2165 O O . LEU A 1 259 ? -5.615 4.390 19.438 1.00 98.12 259 LEU A O 1
ATOM 2169 N N . ALA A 1 260 ? -5.770 3.406 17.422 1.00 98.06 260 ALA A N 1
ATOM 2170 C CA . ALA A 1 260 ? -6.573 2.269 17.867 1.00 98.06 260 ALA A CA 1
ATOM 2171 C C . ALA A 1 260 ? -5.817 1.407 18.891 1.00 98.06 260 ALA A C 1
ATOM 2173 O O . ALA A 1 260 ? -6.362 1.112 19.955 1.00 98.06 260 ALA A O 1
ATOM 2174 N N . THR A 1 261 ? -4.545 1.085 18.622 1.00 97.69 261 THR A N 1
ATOM 2175 C CA . THR A 1 261 ? -3.664 0.369 19.559 1.00 97.69 261 THR A CA 1
ATOM 2176 C C . THR A 1 261 ? -3.548 1.123 20.881 1.00 97.69 261 THR A C 1
ATOM 2178 O O . THR A 1 261 ? -3.712 0.537 21.951 1.00 97.69 261 THR A O 1
ATOM 2181 N N . THR A 1 262 ? -3.333 2.440 20.822 1.00 98.12 262 THR A N 1
ATOM 2182 C CA . THR A 1 262 ? -3.196 3.288 22.016 1.00 98.12 262 THR A CA 1
ATOM 2183 C C . THR A 1 262 ? -4.497 3.386 22.817 1.00 98.12 262 THR A C 1
ATOM 2185 O O . THR A 1 262 ? -4.473 3.461 24.045 1.00 98.12 262 THR A O 1
ATOM 2188 N N . SER A 1 263 ? -5.644 3.309 22.141 1.00 97.81 263 SER A N 1
ATOM 2189 C CA . SER A 1 263 ? -6.973 3.204 22.754 1.00 97.81 263 SER A CA 1
ATOM 2190 C C . SER A 1 263 ? -7.315 1.797 23.270 1.00 97.81 263 SER A C 1
ATOM 2192 O O . SER A 1 263 ? -8.431 1.583 23.751 1.00 97.81 263 SER A O 1
ATOM 2194 N N . GLY A 1 264 ? -6.375 0.847 23.204 1.00 97.06 264 GLY A N 1
ATOM 2195 C CA . GLY A 1 264 ? -6.541 -0.521 23.693 1.00 97.06 264 GLY A CA 1
ATOM 2196 C C . GLY A 1 264 ? -7.344 -1.430 22.762 1.00 97.06 264 GLY A C 1
ATOM 2197 O O . GLY A 1 264 ? -7.858 -2.446 23.221 1.00 97.06 264 GLY A O 1
ATOM 2198 N N . ILE A 1 265 ? -7.471 -1.071 21.482 1.00 97.19 265 ILE A N 1
ATOM 2199 C CA . ILE A 1 265 ? -8.255 -1.820 20.500 1.00 97.19 265 ILE A CA 1
ATOM 2200 C C . ILE A 1 265 ? -7.323 -2.669 19.629 1.00 97.19 265 ILE A C 1
ATOM 2202 O O . ILE A 1 265 ? -6.419 -2.153 18.964 1.00 97.19 265 ILE A O 1
ATOM 2206 N N . GLU A 1 266 ? -7.554 -3.983 19.610 1.00 97.44 266 GLU A N 1
ATOM 2207 C CA . GLU A 1 266 ? -6.814 -4.908 18.745 1.00 97.44 266 GLU A CA 1
ATOM 2208 C C . GLU A 1 266 ? -7.122 -4.586 17.276 1.00 97.44 266 GLU A C 1
ATOM 2210 O O . GLU A 1 266 ? -8.280 -4.547 16.854 1.00 97.44 266 GLU A O 1
ATOM 2215 N N . ASN A 1 267 ? -6.078 -4.334 16.489 1.00 97.81 267 ASN A N 1
ATOM 2216 C CA . ASN A 1 267 ? -6.198 -3.952 15.089 1.00 97.81 267 ASN A CA 1
ATOM 2217 C C . ASN A 1 267 ? -5.056 -4.547 14.253 1.00 97.81 267 ASN A C 1
ATOM 2219 O O . ASN A 1 267 ? -4.052 -5.018 14.788 1.00 97.81 267 ASN A O 1
ATOM 2223 N N . ARG A 1 268 ? -5.227 -4.537 12.932 1.00 97.50 268 ARG A N 1
ATOM 2224 C CA . ARG A 1 268 ? -4.209 -4.931 11.954 1.00 97.50 268 ARG A CA 1
ATOM 2225 C C . ARG A 1 268 ? -4.296 -4.042 10.721 1.00 97.50 268 ARG A C 1
ATOM 2227 O O . ARG A 1 268 ? -5.392 -3.709 10.271 1.00 97.50 268 ARG A O 1
ATOM 2234 N N . ARG A 1 269 ? -3.146 -3.672 10.161 1.00 96.31 269 ARG A N 1
ATOM 2235 C CA . ARG A 1 269 ? -3.078 -2.930 8.897 1.00 96.31 269 ARG A CA 1
ATOM 2236 C C . ARG A 1 269 ? -3.289 -3.870 7.724 1.00 96.31 269 ARG A C 1
ATOM 2238 O O . ARG A 1 269 ? -2.701 -4.948 7.684 1.00 96.31 269 ARG A O 1
ATOM 2245 N N . ILE A 1 270 ? -4.126 -3.445 6.790 1.00 96.50 270 ILE A N 1
ATOM 2246 C CA . ILE A 1 270 ? -4.478 -4.202 5.599 1.00 96.50 270 ILE A CA 1
ATOM 2247 C C . ILE A 1 270 ? -3.891 -3.526 4.370 1.00 96.50 270 ILE A C 1
ATOM 2249 O O . ILE A 1 270 ? -4.049 -2.320 4.177 1.00 96.50 270 ILE A O 1
ATOM 2253 N N . TYR A 1 271 ? -3.267 -4.334 3.522 1.00 94.38 271 TYR A N 1
ATOM 2254 C CA . TYR A 1 271 ? -2.607 -3.910 2.299 1.00 94.38 271 TYR A CA 1
ATOM 2255 C C . TYR A 1 271 ? -3.312 -4.512 1.087 1.00 94.38 271 TYR A C 1
ATOM 2257 O O . TYR A 1 271 ? -3.538 -5.723 1.026 1.00 94.38 271 TYR A O 1
ATOM 2265 N N . SER A 1 272 ? -3.604 -3.671 0.095 1.00 93.19 272 SER A N 1
ATOM 2266 C CA . SER A 1 272 ? -4.078 -4.084 -1.223 1.00 93.19 272 SER A CA 1
ATOM 2267 C C . SER A 1 272 ? -3.191 -3.495 -2.322 1.00 93.19 272 SER A C 1
ATOM 2269 O O . SER A 1 272 ? -3.493 -2.444 -2.903 1.00 93.19 272 SER A O 1
ATOM 2271 N N . PRO A 1 273 ? -2.049 -4.140 -2.625 1.00 90.00 273 PRO A N 1
ATOM 2272 C CA . PRO A 1 273 ? -1.067 -3.584 -3.554 1.00 90.00 273 PRO A CA 1
ATOM 2273 C C . PRO A 1 273 ? -1.614 -3.469 -4.983 1.00 90.00 273 PRO A C 1
ATOM 2275 O O . PRO A 1 273 ? -1.312 -2.509 -5.690 1.00 90.00 273 PRO A O 1
ATOM 2278 N N . GLY A 1 274 ? -2.477 -4.400 -5.404 1.00 87.88 274 GLY A N 1
ATOM 2279 C CA . GLY A 1 274 ? -3.072 -4.384 -6.744 1.00 87.88 274 GLY A CA 1
ATOM 2280 C C . GLY A 1 274 ? -4.022 -3.215 -6.994 1.00 87.88 274 GLY A C 1
ATOM 2281 O O . GLY A 1 274 ? -4.234 -2.840 -8.145 1.00 87.88 274 GLY A O 1
ATOM 2282 N N . GLU A 1 275 ? -4.559 -2.619 -5.937 1.00 90.00 275 GLU A N 1
ATOM 2283 C CA . GLU A 1 275 ? -5.420 -1.439 -5.981 1.00 90.00 275 GLU A CA 1
ATOM 2284 C C . GLU A 1 275 ? -4.692 -0.196 -5.443 1.00 90.00 275 GLU A C 1
ATOM 2286 O O . GLU A 1 275 ? -5.239 0.902 -5.497 1.00 90.00 275 GLU A O 1
ATOM 2291 N N . ASN A 1 276 ? -3.431 -0.343 -5.009 1.00 87.56 276 ASN A N 1
ATOM 2292 C CA . ASN A 1 276 ? -2.630 0.696 -4.360 1.00 87.56 276 ASN A CA 1
ATOM 2293 C C . ASN A 1 276 ? -3.411 1.366 -3.215 1.00 87.56 276 ASN A C 1
ATOM 2295 O O . ASN A 1 276 ? -3.549 2.593 -3.168 1.00 87.56 276 ASN A O 1
ATOM 2299 N N . HIS A 1 277 ? -3.964 0.538 -2.329 1.00 92.00 277 HIS A N 1
ATOM 2300 C CA . HIS A 1 277 ? -4.802 0.988 -1.226 1.00 92.00 277 HIS A CA 1
ATOM 2301 C C . HIS A 1 277 ? -4.458 0.284 0.086 1.00 92.00 277 HIS A C 1
ATOM 2303 O O . HIS A 1 277 ? -4.014 -0.863 0.086 1.00 92.00 277 HIS A O 1
ATOM 2309 N N . GLU A 1 278 ? -4.663 0.982 1.199 1.00 93.62 278 GLU A N 1
ATOM 2310 C CA . GLU A 1 278 ? -4.379 0.505 2.555 1.00 93.62 278 GLU A CA 1
ATOM 2311 C C . GLU A 1 278 ? -5.459 1.006 3.520 1.00 93.62 278 GLU A C 1
ATOM 2313 O O . GLU A 1 278 ? -5.904 2.150 3.413 1.00 93.62 278 GLU A O 1
ATOM 2318 N N . TRP A 1 279 ? -5.854 0.164 4.474 1.00 96.50 279 TRP A N 1
ATOM 2319 C CA . TRP A 1 279 ? -6.820 0.476 5.537 1.00 96.50 279 TRP A CA 1
ATOM 2320 C C . TRP A 1 279 ? -6.476 -0.317 6.805 1.00 96.50 279 TRP A C 1
ATOM 2322 O O . TRP A 1 279 ? -5.425 -0.956 6.866 1.00 96.50 279 TRP A O 1
ATOM 2332 N N . ILE A 1 280 ? -7.326 -0.286 7.836 1.00 97.62 280 ILE A N 1
ATOM 2333 C CA . ILE A 1 280 ? -7.166 -1.167 9.000 1.00 97.62 280 ILE A CA 1
ATOM 2334 C C . ILE A 1 280 ? -8.381 -2.065 9.186 1.00 97.62 280 ILE A C 1
ATOM 2336 O O . ILE A 1 280 ? -9.510 -1.705 8.856 1.00 97.62 280 ILE A O 1
ATOM 2340 N N . GLU A 1 281 ? -8.155 -3.229 9.772 1.00 97.62 281 GLU A N 1
ATOM 2341 C CA . GLU A 1 281 ? -9.209 -3.993 10.416 1.00 97.62 281 GLU A CA 1
ATOM 2342 C C . GLU A 1 281 ? -9.062 -3.914 11.923 1.00 97.62 281 GLU A C 1
ATOM 2344 O O . GLU A 1 281 ? -7.956 -3.947 12.459 1.00 97.62 281 GLU A O 1
ATOM 2349 N N . VAL A 1 282 ? -10.197 -3.838 12.602 1.00 97.25 282 VAL A N 1
ATOM 2350 C CA . VAL A 1 282 ? -10.287 -3.701 14.048 1.00 97.25 282 VAL A CA 1
ATOM 2351 C C . VAL A 1 282 ? -11.167 -4.813 14.583 1.00 97.25 282 VAL A C 1
ATOM 2353 O O . VAL A 1 282 ? -12.181 -5.167 13.979 1.00 97.25 282 VAL A O 1
ATOM 2356 N N . LYS A 1 283 ? -10.765 -5.398 15.703 1.00 97.06 283 LYS A N 1
ATOM 2357 C CA . LYS A 1 283 ? -11.502 -6.478 16.343 1.00 97.06 283 LYS A CA 1
ATOM 2358 C C . LYS A 1 283 ? -12.464 -5.891 17.367 1.00 97.06 283 LYS A C 1
ATOM 2360 O O . LYS A 1 283 ? -12.031 -5.341 18.373 1.00 97.06 283 LYS A O 1
ATOM 2365 N N . ILE A 1 284 ? -13.760 -6.012 17.104 1.00 95.56 284 ILE A N 1
ATOM 2366 C CA . ILE A 1 284 ? -14.816 -5.440 17.947 1.00 95.56 284 ILE A CA 1
ATOM 2367 C C . ILE A 1 284 ? -15.246 -6.484 18.971 1.00 95.56 284 ILE A C 1
ATOM 2369 O O . ILE A 1 284 ? -15.789 -7.535 18.608 1.00 95.56 284 ILE A O 1
ATOM 2373 N N . SER A 1 285 ? -14.978 -6.223 20.252 1.00 92.75 285 SER A N 1
ATOM 2374 C CA . SER A 1 285 ? -15.291 -7.167 21.328 1.00 92.75 285 SER A CA 1
ATOM 2375 C C . SER A 1 285 ? -16.798 -7.404 21.471 1.00 92.75 285 SER A C 1
ATOM 2377 O O . SER A 1 285 ? -17.223 -8.546 21.648 1.00 92.75 285 SER A O 1
ATOM 2379 N N . GLU A 1 286 ? -17.613 -6.369 21.270 1.00 91.38 286 GLU A N 1
ATOM 2380 C CA . GLU A 1 286 ? -19.075 -6.418 21.368 1.00 91.38 286 GLU A CA 1
ATOM 2381 C C . GLU A 1 286 ? -19.721 -7.276 20.271 1.00 91.38 286 GLU A C 1
ATOM 2383 O O . GLU A 1 286 ? -20.836 -7.769 20.441 1.00 91.38 286 GLU A O 1
ATOM 2388 N N . ASN A 1 287 ? -19.017 -7.503 19.158 1.00 88.94 287 ASN A N 1
ATOM 2389 C CA . ASN A 1 287 ? -19.499 -8.285 18.025 1.00 88.94 287 ASN A CA 1
ATOM 2390 C C . ASN A 1 287 ? -18.775 -9.635 17.930 1.00 88.94 287 ASN A C 1
ATOM 2392 O O . ASN A 1 287 ? -18.162 -9.954 16.908 1.00 88.94 287 ASN A O 1
ATOM 2396 N N . ASN A 1 288 ? -18.804 -10.413 19.017 1.00 89.94 288 ASN A N 1
ATOM 2397 C CA . ASN A 1 288 ? -18.188 -11.744 19.108 1.00 89.94 288 ASN A CA 1
ATOM 2398 C C . ASN A 1 288 ? -16.719 -11.776 18.641 1.00 89.94 288 ASN A C 1
ATOM 2400 O O . ASN A 1 288 ? -16.291 -12.741 18.004 1.00 89.94 288 ASN A O 1
ATOM 2404 N N . HIS A 1 289 ? -15.951 -10.720 18.932 1.00 91.94 289 HIS A N 1
ATOM 2405 C CA . HIS A 1 289 ? -14.561 -10.568 18.485 1.00 91.94 289 HIS A CA 1
ATOM 2406 C C . HIS A 1 289 ? -14.372 -10.629 16.958 1.00 91.94 289 HIS A C 1
ATOM 2408 O O . HIS A 1 289 ? -13.356 -11.128 16.463 1.00 91.94 289 HIS A O 1
ATOM 2414 N N . SER A 1 290 ? -15.349 -10.137 16.198 1.00 94.12 290 SER A N 1
ATOM 2415 C CA . SER A 1 290 ? -15.271 -10.063 14.740 1.00 94.12 290 SER A CA 1
ATOM 2416 C C . SER A 1 290 ? -14.359 -8.929 14.265 1.00 94.12 290 SER A C 1
ATOM 2418 O O . SER A 1 290 ? -14.235 -7.882 14.901 1.00 94.12 290 SER A O 1
ATOM 2420 N N . TRP A 1 291 ? -13.716 -9.154 13.118 1.00 96.12 291 TRP A N 1
ATOM 2421 C CA . TRP A 1 291 ? -12.881 -8.166 12.439 1.00 96.12 291 TRP A CA 1
ATOM 2422 C C . TRP A 1 291 ? -13.726 -7.312 11.496 1.00 96.12 291 TRP A C 1
ATOM 2424 O O . TRP A 1 291 ? -14.189 -7.817 10.465 1.00 96.12 291 TRP A O 1
ATOM 2434 N N . VAL A 1 292 ? -13.864 -6.027 11.812 1.00 95.12 292 VAL A N 1
ATOM 2435 C CA . VAL A 1 292 ? -14.523 -5.024 10.965 1.00 95.12 292 VAL A CA 1
ATOM 2436 C C . VAL A 1 292 ? -13.474 -4.180 10.252 1.00 95.12 292 VAL A C 1
ATOM 2438 O O . VAL A 1 292 ? -12.385 -3.966 10.779 1.00 95.12 292 VAL A O 1
ATOM 2441 N N . ASN A 1 293 ? -13.778 -3.702 9.050 1.00 95.44 293 ASN A N 1
ATOM 2442 C CA . ASN A 1 293 ? -12.901 -2.773 8.341 1.00 95.44 293 ASN A CA 1
ATOM 2443 C C . ASN A 1 293 ? -13.146 -1.322 8.792 1.00 95.44 293 ASN A C 1
ATOM 2445 O O . ASN A 1 293 ? -14.248 -0.964 9.211 1.00 95.44 293 ASN A O 1
ATOM 2449 N N . ALA A 1 294 ? -12.098 -0.505 8.725 1.00 96.25 294 ALA A N 1
ATOM 2450 C CA . ALA A 1 294 ? -12.136 0.910 9.058 1.00 96.25 294 ALA A CA 1
ATOM 2451 C C . ALA A 1 294 ? -11.173 1.696 8.160 1.00 96.25 294 ALA A C 1
ATOM 2453 O O . ALA A 1 294 ? -9.983 1.379 8.074 1.00 96.25 294 ALA A O 1
ATOM 2454 N N . ASP A 1 295 ? -11.691 2.724 7.488 1.00 95.19 295 ASP A N 1
ATOM 2455 C CA . ASP A 1 295 ? -10.929 3.509 6.516 1.00 95.19 295 ASP A CA 1
ATOM 2456 C C . ASP A 1 295 ? -11.427 4.956 6.431 1.00 95.19 295 ASP A C 1
ATOM 2458 O O . ASP A 1 295 ? -12.515 5.226 5.921 1.00 95.19 295 ASP A O 1
ATOM 2462 N N . ALA A 1 296 ? -10.609 5.900 6.897 1.00 89.75 296 ALA A N 1
ATOM 2463 C CA . ALA A 1 296 ? -10.886 7.333 6.790 1.00 89.75 296 ALA A CA 1
ATOM 2464 C C . ALA A 1 296 ? -10.318 7.986 5.510 1.00 89.75 296 ALA A C 1
ATOM 2466 O O . ALA A 1 296 ? -10.507 9.182 5.297 1.00 89.75 296 ALA A O 1
ATOM 2467 N N . ALA A 1 297 ? -9.604 7.239 4.662 1.00 86.75 297 ALA A N 1
ATOM 2468 C CA . ALA A 1 297 ? -8.992 7.743 3.434 1.00 86.75 297 ALA A CA 1
ATOM 2469 C C . ALA A 1 297 ? -9.859 7.531 2.183 1.00 86.75 297 ALA A C 1
ATOM 2471 O O . ALA A 1 297 ? -9.725 8.309 1.236 1.00 86.75 297 ALA A O 1
ATOM 2472 N N . TRP A 1 298 ? -10.716 6.504 2.157 1.00 74.12 298 TRP A N 1
ATOM 2473 C CA . TRP A 1 298 ? -11.428 6.051 0.951 1.00 74.12 298 TRP A CA 1
ATOM 2474 C C . TRP A 1 298 ? -12.371 7.096 0.329 1.00 74.12 298 TRP A C 1
ATOM 2476 O O . TRP A 1 298 ? -12.206 7.455 -0.837 1.00 74.12 298 TRP A O 1
ATOM 2486 N N . PHE A 1 299 ? -13.316 7.648 1.099 1.00 73.62 299 PHE A N 1
ATOM 2487 C CA . PHE A 1 299 ? -14.287 8.649 0.624 1.00 73.62 299 PHE A CA 1
ATOM 2488 C C . PHE A 1 299 ? -14.000 10.059 1.156 1.00 73.62 299 PHE A C 1
ATOM 2490 O O . PHE A 1 299 ? -14.908 10.859 1.383 1.00 73.62 299 PHE A O 1
ATOM 2497 N N . TRP A 1 300 ? -12.720 10.408 1.305 1.00 65.25 300 TRP A N 1
ATOM 2498 C CA . TRP A 1 300 ? -12.315 11.690 1.891 1.00 65.25 300 TRP A CA 1
ATOM 2499 C C . TRP A 1 300 ? -12.924 12.912 1.180 1.00 65.25 300 TRP A C 1
ATOM 2501 O O . TRP A 1 300 ? -13.272 13.895 1.828 1.00 65.25 300 TRP A O 1
ATOM 2511 N N . HIS A 1 301 ? -13.107 12.853 -0.145 1.00 68.00 301 HIS A N 1
ATOM 2512 C CA . HIS A 1 301 ? -13.723 13.933 -0.924 1.00 68.00 301 HIS A CA 1
ATOM 2513 C C . HIS A 1 301 ? -15.167 14.230 -0.496 1.00 68.00 301 HIS A C 1
ATOM 2515 O O . HIS A 1 301 ? -15.602 15.380 -0.561 1.00 68.00 301 HIS A O 1
ATOM 2521 N N . ASN A 1 302 ? -15.885 13.206 -0.032 1.00 70.50 302 ASN A N 1
ATOM 2522 C CA . ASN A 1 302 ? -17.254 13.316 0.460 1.00 70.50 302 ASN A CA 1
ATOM 2523 C C . ASN A 1 302 ? -17.309 13.556 1.973 1.00 70.50 302 ASN A C 1
ATOM 2525 O O . ASN A 1 302 ? -18.399 13.691 2.514 1.00 70.50 302 ASN A O 1
ATOM 2529 N N . HIS A 1 303 ? -16.154 13.644 2.645 1.00 71.06 303 HIS A N 1
ATOM 2530 C CA . HIS A 1 303 ? -16.061 13.623 4.104 1.00 71.06 303 HIS A CA 1
ATOM 2531 C C . HIS A 1 303 ? -16.802 12.409 4.694 1.00 71.06 303 HIS A C 1
ATOM 2533 O O . HIS A 1 303 ? -17.602 12.538 5.617 1.00 71.06 303 HIS A O 1
ATOM 2539 N N . GLU A 1 304 ? -16.536 11.224 4.143 1.00 82.50 304 GLU A N 1
ATOM 2540 C CA . GLU A 1 304 ? -17.097 9.954 4.606 1.00 82.50 304 GLU A CA 1
ATOM 2541 C C . GLU A 1 304 ? -15.970 8.946 4.869 1.00 82.50 304 GLU A C 1
ATOM 2543 O O . GLU A 1 304 ? -14.926 8.966 4.208 1.00 82.50 304 GLU A O 1
ATOM 2548 N N . TYR A 1 305 ? -16.187 8.058 5.838 1.00 86.50 305 TYR A N 1
ATOM 2549 C CA . TYR A 1 305 ? -15.318 6.919 6.133 1.00 86.50 305 TYR A CA 1
ATOM 2550 C C . TYR A 1 305 ? -16.042 5.604 5.831 1.00 86.50 305 TYR A C 1
ATOM 2552 O O . TYR A 1 305 ? -17.270 5.551 5.782 1.00 86.50 305 TYR A O 1
ATOM 2560 N N . VAL A 1 306 ? -15.277 4.527 5.666 1.00 84.88 306 VAL A N 1
ATOM 2561 C CA . VAL A 1 306 ? -15.808 3.160 5.604 1.00 84.88 306 VAL A CA 1
ATOM 2562 C C . VAL A 1 306 ? -15.748 2.550 6.999 1.00 84.88 306 VAL A C 1
ATOM 2564 O O . VAL A 1 306 ? -14.700 2.590 7.646 1.00 84.88 306 VAL A O 1
ATOM 2567 N N . TYR A 1 307 ? -16.865 1.978 7.444 1.00 88.69 307 TYR A N 1
ATOM 2568 C CA . TYR A 1 307 ? -16.955 1.167 8.655 1.00 88.69 307 TYR A CA 1
ATOM 2569 C C . TYR A 1 307 ? -17.798 -0.078 8.383 1.00 88.69 307 TYR A C 1
ATOM 2571 O O . TYR A 1 307 ? -18.945 0.026 7.953 1.00 88.69 307 TYR A O 1
ATOM 2579 N N . ASN A 1 308 ? -17.216 -1.243 8.654 1.00 87.62 308 ASN A N 1
ATOM 2580 C CA . ASN A 1 308 ? -17.832 -2.561 8.504 1.00 87.62 308 ASN A CA 1
ATOM 2581 C C . ASN A 1 308 ? -18.559 -2.814 7.159 1.00 87.62 308 ASN A C 1
ATOM 2583 O O . ASN A 1 308 ? -19.582 -3.495 7.114 1.00 87.62 308 ASN A O 1
ATOM 2587 N N . ASP A 1 309 ? -18.026 -2.290 6.054 1.00 86.56 309 ASP A N 1
ATOM 2588 C CA . ASP A 1 309 ? -18.550 -2.514 4.703 1.00 86.56 309 ASP A CA 1
ATOM 2589 C C . ASP A 1 309 ? -17.468 -3.118 3.808 1.00 86.56 309 ASP A C 1
ATOM 2591 O O . ASP A 1 309 ? -16.613 -2.420 3.260 1.00 86.56 309 ASP A O 1
ATOM 2595 N N . SER A 1 310 ? -17.447 -4.445 3.687 1.00 77.50 310 SER A N 1
ATOM 2596 C CA . SER A 1 310 ? -16.479 -5.140 2.829 1.00 77.50 310 SER A CA 1
ATOM 2597 C C . SER A 1 310 ? -16.699 -4.862 1.342 1.00 77.50 310 SER A C 1
ATOM 2599 O O . SER A 1 310 ? -15.754 -4.977 0.562 1.00 77.50 310 SER A O 1
ATOM 2601 N N . ASN A 1 311 ? -17.910 -4.462 0.946 1.00 84.62 311 ASN A N 1
ATOM 2602 C CA . ASN A 1 311 ? -18.234 -4.162 -0.444 1.00 84.62 311 ASN A CA 1
ATOM 2603 C C . ASN A 1 311 ? -17.709 -2.790 -0.874 1.00 84.62 311 ASN A C 1
ATOM 2605 O O . ASN A 1 311 ? -17.555 -2.567 -2.075 1.00 84.62 311 ASN A O 1
ATOM 2609 N N . ALA A 1 312 ? -17.384 -1.903 0.075 1.00 84.94 312 ALA A N 1
ATOM 2610 C CA . ALA A 1 312 ? -16.844 -0.572 -0.202 1.00 84.94 312 ALA A CA 1
ATOM 2611 C C . ALA A 1 312 ? -15.575 -0.617 -1.063 1.00 84.94 312 ALA A C 1
ATOM 2613 O O . ALA A 1 312 ? -15.366 0.255 -1.904 1.00 84.94 312 ALA A O 1
ATOM 2614 N N . TYR A 1 313 ? -14.758 -1.659 -0.895 1.00 85.75 313 TYR A N 1
ATOM 2615 C CA . TYR A 1 313 ? -13.524 -1.845 -1.654 1.00 85.75 313 TYR A CA 1
ATOM 2616 C C . TYR A 1 313 ? -13.763 -2.538 -3.004 1.00 85.75 313 TYR A C 1
ATOM 2618 O O . TYR A 1 313 ? -12.907 -2.514 -3.885 1.00 85.75 313 TYR A O 1
ATOM 2626 N N . GLY A 1 314 ? -14.927 -3.152 -3.213 1.00 86.00 314 GLY A N 1
ATOM 2627 C CA . GLY A 1 314 ? -15.192 -3.983 -4.380 1.00 86.00 314 GLY A CA 1
ATOM 2628 C C . GLY A 1 314 ? -14.266 -5.201 -4.462 1.00 86.00 314 GLY A C 1
ATOM 2629 O O . GLY A 1 314 ? -13.658 -5.630 -3.488 1.00 86.00 314 GLY A O 1
ATOM 2630 N N . ASN A 1 315 ? -14.154 -5.769 -5.659 1.00 90.69 315 ASN A N 1
ATOM 2631 C CA . ASN A 1 315 ? -13.336 -6.949 -5.916 1.00 90.69 315 ASN A CA 1
ATOM 2632 C C . ASN A 1 315 ? -11.851 -6.550 -5.965 1.00 90.69 315 ASN A C 1
ATOM 2634 O O . ASN A 1 315 ? -11.413 -5.977 -6.961 1.00 90.69 315 ASN A O 1
ATOM 2638 N N . GLN A 1 316 ? -11.098 -6.811 -4.899 1.00 93.25 316 GLN A N 1
ATOM 2639 C CA . GLN A 1 316 ? -9.664 -6.565 -4.704 1.00 93.25 316 GLN A CA 1
ATOM 2640 C C . GLN A 1 316 ? -8.784 -7.627 -5.388 1.00 93.25 316 GLN A C 1
ATOM 2642 O O . GLN A 1 316 ? -9.197 -8.749 -5.644 1.00 93.25 316 GLN A O 1
ATOM 2647 N N . SER A 1 317 ? -7.564 -7.268 -5.783 1.00 94.44 317 SER A N 1
ATOM 2648 C CA . SER A 1 317 ? -6.673 -8.174 -6.518 1.00 94.44 317 SER A CA 1
ATOM 2649 C C . SER A 1 317 ? -5.960 -9.154 -5.598 1.00 94.44 317 SER A C 1
ATOM 2651 O O . SER A 1 317 ? -5.788 -10.317 -5.955 1.00 94.44 317 SER A O 1
ATOM 2653 N N . ARG A 1 318 ? -5.502 -8.646 -4.457 1.00 92.81 318 ARG A N 1
ATOM 2654 C CA . ARG A 1 318 ? -4.811 -9.370 -3.397 1.00 92.81 318 ARG A CA 1
ATOM 2655 C C . ARG A 1 318 ? -4.910 -8.516 -2.148 1.00 92.81 318 ARG A C 1
ATOM 2657 O O . ARG A 1 318 ? -4.610 -7.330 -2.226 1.00 92.81 318 ARG A O 1
ATOM 2664 N N . VAL A 1 319 ? -5.283 -9.118 -1.031 1.00 94.19 319 VAL A N 1
ATOM 2665 C CA . VAL A 1 319 ? -5.377 -8.433 0.255 1.00 94.19 319 VAL A CA 1
ATOM 2666 C C . VAL A 1 319 ? -4.635 -9.245 1.298 1.00 94.19 319 VAL A C 1
ATOM 2668 O O . VAL A 1 319 ? -4.828 -10.454 1.390 1.00 94.19 319 VAL A O 1
ATOM 2671 N N . TYR A 1 320 ? -3.786 -8.598 2.086 1.00 95.25 320 TYR A N 1
ATOM 2672 C CA . TYR A 1 320 ? -3.062 -9.261 3.165 1.00 95.25 320 TYR A CA 1
ATOM 2673 C C . TYR A 1 320 ? -2.851 -8.316 4.350 1.00 95.25 320 TYR A C 1
ATOM 2675 O O . TYR A 1 320 ? -3.031 -7.104 4.236 1.00 95.25 320 TYR A O 1
ATOM 2683 N N . TYR A 1 321 ? -2.456 -8.878 5.487 1.00 95.88 321 TYR A N 1
ATOM 2684 C CA . TYR A 1 321 ? -1.891 -8.126 6.608 1.00 95.88 321 TYR A CA 1
ATOM 2685 C C . TYR A 1 321 ? -0.554 -8.735 7.023 1.00 95.88 321 TYR A C 1
ATOM 2687 O O . TYR A 1 321 ? -0.274 -9.894 6.712 1.00 95.88 321 TYR A O 1
ATOM 2695 N N . GLU A 1 322 ? 0.267 -7.964 7.725 1.00 93.69 322 GLU A N 1
ATOM 2696 C CA . GLU A 1 322 ? 1.514 -8.455 8.313 1.00 93.69 322 GLU A CA 1
ATOM 2697 C C . GLU A 1 322 ? 1.281 -8.794 9.785 1.00 93.69 322 GLU A C 1
ATOM 2699 O O . GLU A 1 322 ? 0.729 -7.987 10.536 1.00 93.69 322 GLU A O 1
ATOM 2704 N N . ASP A 1 323 ? 1.642 -10.009 10.194 1.00 93.44 323 ASP A N 1
ATOM 2705 C CA . ASP A 1 323 ? 1.597 -10.403 11.600 1.00 93.44 323 ASP A CA 1
ATOM 2706 C C . ASP A 1 323 ? 2.795 -9.836 12.393 1.00 93.44 323 ASP A C 1
ATOM 2708 O O . ASP A 1 323 ? 3.709 -9.219 11.847 1.00 93.44 323 ASP A O 1
ATOM 2712 N N . MET A 1 324 ? 2.826 -10.083 13.706 1.00 89.31 324 MET A N 1
ATOM 2713 C CA . MET A 1 324 ? 3.913 -9.627 14.591 1.00 89.31 324 MET A CA 1
ATOM 2714 C C . MET A 1 324 ? 5.296 -10.210 14.243 1.00 89.31 324 MET A C 1
ATOM 2716 O O . MET A 1 324 ? 6.310 -9.733 14.746 1.00 89.31 324 MET A O 1
ATOM 2720 N N . SER A 1 325 ? 5.346 -11.265 13.426 1.00 92.94 325 SER A N 1
ATOM 2721 C CA . SER A 1 325 ? 6.578 -11.885 12.927 1.00 92.94 325 SER A CA 1
ATOM 2722 C C . SER A 1 325 ? 6.939 -11.402 11.515 1.00 92.94 325 SER A C 1
ATOM 2724 O O . SER A 1 325 ? 7.850 -11.957 10.903 1.00 92.94 325 SER A O 1
ATOM 2726 N N . ASN A 1 326 ? 6.252 -10.371 11.007 1.00 88.75 326 ASN A N 1
ATOM 2727 C CA . ASN A 1 326 ? 6.336 -9.871 9.634 1.00 88.75 326 ASN A CA 1
ATOM 2728 C C . ASN A 1 326 ? 5.979 -10.927 8.572 1.00 88.75 326 ASN A C 1
ATOM 2730 O O . ASN A 1 326 ? 6.426 -10.837 7.427 1.00 88.75 326 ASN A O 1
ATOM 2734 N N . ASN A 1 327 ? 5.186 -11.943 8.928 1.00 92.06 327 ASN A N 1
ATOM 2735 C CA . ASN A 1 327 ? 4.625 -12.851 7.937 1.00 92.06 327 ASN A CA 1
ATOM 2736 C C . ASN A 1 327 ? 3.414 -12.191 7.289 1.00 92.06 327 ASN A C 1
ATOM 2738 O O . ASN A 1 327 ? 2.532 -11.668 7.970 1.00 92.06 327 ASN A O 1
ATOM 2742 N N . GLN A 1 328 ? 3.336 -12.288 5.967 1.00 92.00 328 GLN A N 1
ATOM 2743 C CA . GLN A 1 328 ? 2.168 -11.847 5.220 1.00 92.00 328 GLN A CA 1
ATOM 2744 C C . GLN A 1 328 ? 1.086 -12.922 5.263 1.00 92.00 328 GLN A C 1
ATOM 2746 O O . GLN A 1 328 ? 1.283 -14.037 4.775 1.00 92.00 328 GLN A O 1
ATOM 2751 N N . ILE A 1 329 ? -0.065 -12.574 5.825 1.00 94.94 329 ILE A N 1
ATOM 2752 C CA . ILE A 1 329 ? -1.237 -13.439 5.896 1.00 94.94 329 ILE A CA 1
ATOM 2753 C C . ILE A 1 329 ? -2.235 -12.987 4.835 1.00 94.94 329 ILE A C 1
ATOM 2755 O O . ILE A 1 329 ? -2.815 -11.905 4.932 1.00 94.94 329 ILE A O 1
ATOM 2759 N N . ASP A 1 330 ? -2.417 -13.820 3.813 1.00 94.31 330 ASP A N 1
ATOM 2760 C CA . ASP A 1 330 ? -3.363 -13.574 2.726 1.00 94.31 330 ASP A CA 1
ATOM 2761 C C . ASP A 1 330 ? -4.807 -13.695 3.237 1.00 94.31 330 ASP A C 1
ATOM 2763 O O . ASP A 1 330 ? -5.198 -14.707 3.819 1.00 94.31 330 ASP A O 1
ATOM 27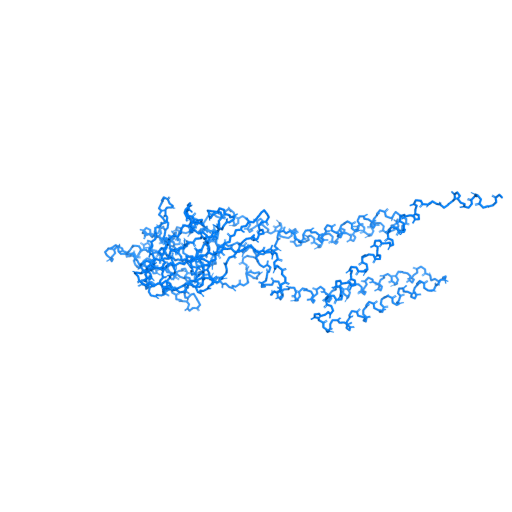67 N N . ILE A 1 331 ? -5.591 -12.640 3.030 1.00 95.94 331 ILE A N 1
ATOM 2768 C CA . ILE A 1 331 ? -7.015 -12.559 3.368 1.00 95.94 331 ILE A CA 1
ATOM 2769 C C . ILE A 1 331 ? -7.849 -12.139 2.150 1.00 95.94 331 ILE A C 1
ATOM 2771 O O . ILE A 1 331 ? -8.949 -11.608 2.301 1.00 95.94 331 ILE A O 1
ATOM 2775 N N . THR A 1 332 ? -7.344 -12.364 0.934 1.00 95.12 332 THR A N 1
ATOM 2776 C CA . THR A 1 332 ? -7.993 -11.950 -0.321 1.00 95.12 332 THR A CA 1
ATOM 2777 C C . THR A 1 332 ? -9.418 -12.489 -0.432 1.00 95.12 332 THR A C 1
ATOM 2779 O O . THR A 1 332 ? -10.315 -11.748 -0.825 1.00 95.12 332 THR A O 1
ATOM 2782 N N . GLU A 1 333 ? -9.654 -13.732 0.000 1.00 95.31 333 GLU A N 1
ATOM 2783 C CA . GLU A 1 333 ? -10.979 -14.375 0.004 1.00 95.31 333 GLU A CA 1
ATOM 2784 C C . GLU A 1 333 ? -12.040 -13.606 0.805 1.00 95.31 333 GLU A C 1
ATOM 2786 O O . GLU A 1 333 ? -13.227 -13.686 0.496 1.00 95.31 333 GLU A O 1
ATOM 2791 N N . LYS A 1 334 ? -11.635 -12.817 1.812 1.00 94.38 334 LYS A N 1
ATOM 2792 C CA . LYS A 1 334 ? -12.564 -11.971 2.577 1.00 94.38 334 LYS A CA 1
ATOM 2793 C C . LYS A 1 334 ? -13.121 -10.819 1.736 1.00 94.38 334 LYS A C 1
ATOM 2795 O O . LYS A 1 334 ? -14.239 -10.368 1.973 1.00 94.38 334 LYS A O 1
ATOM 2800 N N . TYR A 1 335 ? -12.335 -10.327 0.784 1.00 94.38 335 TYR A N 1
ATOM 2801 C CA . TYR A 1 335 ? -12.635 -9.125 0.006 1.00 94.38 335 TYR A CA 1
ATOM 2802 C C . TYR A 1 335 ? -12.995 -9.429 -1.444 1.00 94.38 335 TYR A C 1
ATOM 2804 O O . TYR A 1 335 ? -13.319 -8.520 -2.206 1.00 94.38 335 TYR A O 1
ATOM 2812 N N . SER A 1 336 ? -12.865 -10.678 -1.884 1.00 94.75 336 SER A N 1
ATOM 2813 C CA . SER A 1 336 ? -13.012 -11.059 -3.286 1.00 94.75 336 SER A CA 1
ATOM 2814 C C . SER A 1 336 ? -13.278 -12.542 -3.430 1.00 94.75 336 SER A C 1
ATOM 2816 O O . SER A 1 336 ? -12.732 -13.361 -2.699 1.00 94.75 336 SER A O 1
ATOM 2818 N N . THR A 1 337 ? -14.040 -12.901 -4.456 1.00 96.50 337 THR A N 1
ATOM 2819 C CA . THR A 1 337 ? -13.963 -14.248 -5.018 1.00 96.50 337 THR A CA 1
ATOM 2820 C C . THR A 1 337 ? -12.556 -14.466 -5.562 1.00 96.50 337 THR A C 1
ATOM 2822 O O . THR A 1 337 ? -12.002 -13.572 -6.205 1.00 96.50 337 THR A O 1
ATOM 2825 N N . VAL A 1 338 ? -11.970 -15.639 -5.318 1.00 97.25 338 VAL A N 1
ATOM 2826 C CA . VAL A 1 338 ? -10.590 -15.941 -5.720 1.00 97.25 338 VAL A CA 1
ATOM 2827 C C . VAL A 1 338 ? -10.514 -17.018 -6.794 1.00 97.25 338 VAL A C 1
ATOM 2829 O O . VAL A 1 338 ? -11.386 -17.878 -6.925 1.00 97.25 338 VAL A O 1
ATOM 2832 N N . GLY A 1 339 ? -9.440 -16.971 -7.571 1.00 97.38 339 GLY A N 1
ATOM 2833 C CA . GLY A 1 339 ? -9.017 -18.026 -8.479 1.00 97.38 339 GLY A CA 1
ATOM 2834 C C . GLY A 1 339 ? -7.502 -18.183 -8.445 1.00 97.38 339 GLY A C 1
ATOM 2835 O O . GLY A 1 339 ? -6.785 -17.349 -7.890 1.00 97.38 339 GLY A O 1
ATOM 2836 N N . ASN A 1 340 ? -7.007 -19.250 -9.064 1.00 96.88 340 ASN A N 1
ATOM 2837 C CA . ASN A 1 340 ? -5.577 -19.520 -9.138 1.00 96.88 340 ASN A CA 1
ATOM 2838 C C . ASN A 1 340 ? -5.033 -19.078 -10.498 1.00 96.88 340 ASN A C 1
ATOM 2840 O O . ASN A 1 340 ? -5.573 -19.439 -11.543 1.00 96.88 340 ASN A O 1
ATOM 2844 N N . LEU A 1 341 ? -3.936 -18.333 -10.499 1.00 95.69 341 LEU A N 1
ATOM 2845 C CA . LEU A 1 341 ? -3.154 -17.993 -11.678 1.00 95.69 341 LEU A CA 1
ATOM 2846 C C . LEU A 1 341 ? -1.850 -18.791 -11.648 1.00 95.69 341 LEU A C 1
ATOM 2848 O O . LEU A 1 341 ? -1.031 -18.614 -10.749 1.00 95.69 341 LEU A O 1
ATOM 2852 N N . SER A 1 342 ? -1.666 -19.663 -12.637 1.00 95.88 342 SER A N 1
ATOM 2853 C CA . SER A 1 342 ? -0.438 -20.426 -12.848 1.00 95.88 342 SER A CA 1
ATOM 2854 C C . SER A 1 342 ? 0.290 -19.879 -14.069 1.00 95.88 342 SER A C 1
ATOM 2856 O O . SER A 1 342 ? -0.258 -19.828 -15.170 1.00 95.88 342 SER A O 1
ATOM 2858 N N . ILE A 1 343 ? 1.521 -19.431 -13.877 1.00 95.31 343 ILE A N 1
ATOM 2859 C CA . ILE A 1 343 ? 2.347 -18.818 -14.910 1.00 95.31 343 ILE A CA 1
ATOM 2860 C C . ILE A 1 343 ? 3.515 -19.761 -15.164 1.00 95.31 343 ILE A C 1
ATOM 2862 O O . ILE A 1 343 ? 4.271 -20.074 -14.247 1.00 95.31 343 ILE A O 1
ATOM 2866 N N . PHE A 1 344 ? 3.657 -20.208 -16.408 1.00 96.38 344 PHE A N 1
ATOM 2867 C CA . PHE A 1 344 ? 4.798 -20.991 -16.861 1.00 96.38 344 PHE A CA 1
ATOM 2868 C C . PHE A 1 344 ? 5.679 -20.130 -17.765 1.00 96.38 344 PHE A C 1
ATOM 2870 O O . PHE A 1 344 ? 5.265 -19.703 -18.844 1.00 96.38 344 PHE A O 1
ATOM 2877 N N . VAL A 1 345 ? 6.897 -19.854 -17.313 1.00 95.56 345 VAL A N 1
ATOM 2878 C CA . VAL A 1 345 ? 7.892 -19.087 -18.057 1.00 95.56 345 VAL A CA 1
ATOM 2879 C C . VAL A 1 345 ? 8.741 -20.046 -18.864 1.00 95.56 345 VAL A C 1
ATOM 2881 O O . VAL A 1 345 ? 9.485 -20.857 -18.316 1.00 95.56 345 VAL A O 1
ATOM 2884 N N . LYS A 1 346 ? 8.666 -19.915 -20.184 1.00 95.19 346 LYS A N 1
ATOM 2885 C CA . LYS A 1 346 ? 9.460 -20.705 -21.114 1.00 95.19 346 LYS A CA 1
ATOM 2886 C C . LYS A 1 346 ? 10.516 -19.830 -21.775 1.00 95.19 346 LYS A C 1
ATOM 2888 O O . LYS A 1 346 ? 10.241 -18.745 -22.282 1.00 95.19 346 LYS A O 1
ATOM 2893 N N . SER A 1 347 ? 11.752 -20.312 -21.756 1.00 92.69 347 SER A N 1
ATOM 2894 C CA . SER A 1 347 ? 12.902 -19.619 -22.323 1.00 92.69 347 SER A CA 1
ATOM 2895 C C . SER A 1 347 ? 13.926 -20.638 -22.811 1.00 92.69 347 SER A C 1
ATOM 2897 O O . SER A 1 347 ? 14.440 -21.426 -22.025 1.00 92.69 347 SER A O 1
ATOM 2899 N N . ASP A 1 348 ? 14.255 -20.588 -24.102 1.00 88.31 348 ASP A N 1
ATOM 2900 C CA . ASP A 1 348 ? 15.200 -21.534 -24.713 1.00 88.31 348 ASP A CA 1
ATOM 2901 C C . ASP A 1 348 ? 16.669 -21.199 -24.397 1.00 88.31 348 ASP A C 1
ATOM 2903 O O . ASP A 1 348 ? 17.551 -22.039 -24.534 1.00 88.31 348 ASP A O 1
ATOM 2907 N N . ASN A 1 349 ? 16.951 -19.951 -24.005 1.00 87.19 349 ASN A N 1
ATOM 2908 C CA . ASN A 1 349 ? 18.313 -19.402 -23.988 1.00 87.19 349 ASN A CA 1
ATOM 2909 C C . ASN A 1 349 ? 18.710 -18.741 -22.664 1.00 87.19 349 ASN A C 1
ATOM 2911 O O . ASN A 1 349 ? 19.802 -18.180 -22.563 1.00 87.19 349 ASN A O 1
ATOM 2915 N N . GLN A 1 350 ? 17.815 -18.697 -21.681 1.00 89.62 350 GLN A N 1
ATOM 2916 C CA . GLN A 1 350 ? 18.033 -18.025 -20.399 1.00 89.62 350 GLN A CA 1
ATOM 2917 C C . GLN A 1 350 ? 17.448 -18.858 -19.268 1.00 89.62 350 GLN A C 1
ATOM 2919 O O . GLN A 1 350 ? 16.382 -19.446 -19.433 1.00 89.62 350 GLN A O 1
ATOM 2924 N N . ASP A 1 351 ? 18.118 -18.814 -18.120 1.00 92.81 351 ASP A N 1
ATOM 2925 C CA . ASP A 1 351 ? 17.608 -19.339 -16.858 1.00 92.81 351 ASP A CA 1
ATOM 2926 C C . ASP A 1 351 ? 16.270 -18.676 -16.494 1.00 92.81 351 ASP A C 1
ATOM 2928 O O . ASP A 1 351 ? 16.189 -17.451 -16.350 1.00 92.81 351 ASP A O 1
ATOM 2932 N N . VAL A 1 352 ? 15.224 -19.491 -16.369 1.00 93.06 352 VAL A N 1
ATOM 2933 C CA . VAL A 1 352 ? 13.850 -19.058 -16.088 1.00 93.06 352 VAL A CA 1
ATOM 2934 C C . VAL A 1 352 ? 13.711 -18.395 -14.716 1.00 93.06 352 VAL A C 1
ATOM 2936 O O . VAL A 1 352 ? 12.907 -17.479 -14.569 1.00 93.06 352 VAL A O 1
ATOM 2939 N N . THR A 1 353 ? 14.558 -18.757 -13.749 1.00 93.69 353 THR A N 1
ATOM 2940 C CA . THR A 1 353 ? 14.537 -18.180 -12.392 1.00 93.69 353 THR A CA 1
ATOM 2941 C C . THR A 1 353 ? 15.002 -16.721 -12.361 1.00 93.69 353 THR A C 1
ATOM 2943 O O . THR A 1 353 ? 14.731 -15.987 -11.417 1.00 93.69 353 THR A O 1
ATOM 2946 N N . SER A 1 354 ? 15.683 -16.262 -13.416 1.00 92.38 354 SER A N 1
ATOM 2947 C CA . SER A 1 354 ? 16.204 -14.893 -13.512 1.00 92.38 354 SER A CA 1
ATOM 2948 C C . SER A 1 354 ? 15.202 -13.866 -14.054 1.00 92.38 354 SER A C 1
ATOM 2950 O O . SER A 1 354 ? 15.544 -12.687 -14.177 1.00 92.38 354 SER A O 1
ATOM 2952 N N . PHE A 1 355 ? 13.991 -14.297 -14.418 1.00 92.69 355 PHE A N 1
ATOM 2953 C CA . PHE A 1 355 ? 12.922 -13.403 -14.857 1.00 92.69 355 PHE A CA 1
ATOM 2954 C C . PHE A 1 355 ? 12.160 -12.831 -13.660 1.00 92.69 355 PHE A C 1
ATOM 2956 O O . PHE A 1 355 ? 11.891 -13.536 -12.695 1.00 92.69 355 PHE A O 1
ATOM 2963 N N . ASP A 1 356 ? 11.823 -11.549 -13.746 1.00 91.94 356 ASP A N 1
ATOM 2964 C CA . ASP A 1 356 ? 10.929 -10.815 -12.854 1.00 91.94 356 ASP A CA 1
ATOM 2965 C C . ASP A 1 356 ? 9.510 -10.860 -13.434 1.00 91.94 356 ASP A C 1
ATOM 2967 O O . ASP A 1 356 ? 9.270 -10.379 -14.548 1.00 91.94 356 ASP A O 1
ATOM 2971 N N . ILE A 1 357 ? 8.585 -11.471 -12.701 1.00 91.81 357 ILE A N 1
ATOM 2972 C CA . ILE A 1 357 ? 7.175 -11.580 -13.061 1.00 91.81 357 ILE A CA 1
ATOM 2973 C C . ILE A 1 357 ? 6.413 -10.445 -12.404 1.00 91.81 357 ILE A C 1
ATOM 2975 O O . ILE A 1 357 ? 6.413 -10.298 -11.189 1.00 91.81 357 ILE A O 1
ATOM 2979 N N . LYS A 1 358 ? 5.719 -9.661 -13.223 1.00 91.19 358 LYS A N 1
ATOM 2980 C CA . LYS A 1 358 ? 4.849 -8.570 -12.799 1.00 91.19 358 LYS A CA 1
ATOM 2981 C C . LYS A 1 358 ? 3.425 -8.886 -13.201 1.00 91.19 358 LYS A C 1
ATOM 2983 O O . LYS A 1 358 ? 3.139 -9.160 -14.362 1.00 91.19 358 LYS A O 1
ATOM 2988 N N . ILE A 1 359 ? 2.529 -8.791 -12.236 1.00 91.88 359 ILE A N 1
ATOM 2989 C CA . ILE A 1 359 ? 1.090 -8.948 -12.404 1.00 91.88 359 ILE A CA 1
ATOM 2990 C C . ILE A 1 359 ? 0.497 -7.578 -12.109 1.00 91.88 359 ILE A C 1
ATOM 2992 O O . ILE A 1 359 ? 0.711 -7.009 -11.037 1.00 91.88 359 ILE A O 1
ATOM 2996 N N . ILE A 1 360 ? -0.183 -7.023 -13.100 1.00 90.75 360 ILE A N 1
ATOM 2997 C CA . ILE A 1 360 ? -0.762 -5.685 -13.064 1.00 90.75 360 ILE A CA 1
ATOM 2998 C C . ILE A 1 360 ? -2.276 -5.848 -13.105 1.00 90.75 360 ILE A C 1
ATOM 3000 O O . ILE A 1 360 ? -2.803 -6.551 -13.973 1.00 90.75 360 ILE A O 1
ATOM 3004 N N . SER A 1 361 ? -2.971 -5.224 -12.156 1.00 89.25 361 SER A N 1
ATOM 3005 C CA . SER A 1 361 ? -4.433 -5.212 -12.126 1.00 89.25 361 SER A CA 1
ATOM 3006 C C . SER A 1 361 ? -4.995 -4.391 -13.290 1.00 89.25 361 SER A C 1
ATOM 3008 O O . SER A 1 361 ? -4.301 -3.578 -13.906 1.00 89.25 361 SER A O 1
ATOM 3010 N N . SER A 1 362 ? -6.285 -4.541 -13.588 1.00 81.19 362 SER A N 1
ATOM 3011 C CA . SER A 1 362 ? -6.961 -3.725 -14.607 1.00 81.19 362 SER A CA 1
ATOM 3012 C C . SER A 1 362 ? -6.918 -2.214 -14.329 1.00 81.19 362 SER A C 1
ATOM 3014 O O . SER A 1 362 ? -7.142 -1.426 -15.243 1.00 81.19 362 SER A O 1
ATOM 3016 N N . GLN A 1 363 ? -6.622 -1.797 -13.094 1.00 75.56 363 GLN A N 1
ATOM 3017 C CA . GLN A 1 363 ? -6.452 -0.389 -12.718 1.00 75.56 363 GLN A CA 1
ATOM 3018 C C . GLN A 1 363 ? -5.046 0.153 -13.044 1.00 75.56 363 GLN A C 1
ATOM 3020 O O . GLN A 1 363 ? -4.757 1.319 -12.791 1.00 75.56 363 GLN A O 1
ATOM 3025 N N . GLY A 1 364 ? -4.159 -0.674 -13.610 1.00 73.44 364 GLY A N 1
ATOM 3026 C CA . GLY A 1 364 ? -2.795 -0.286 -13.979 1.00 73.44 364 GLY A CA 1
ATOM 3027 C C . GLY A 1 364 ? -1.812 -0.270 -12.808 1.00 73.44 364 GLY A C 1
ATOM 3028 O O . GLY A 1 364 ? -0.633 0.029 -13.006 1.00 73.44 364 GLY A O 1
ATOM 3029 N N . ASN A 1 365 ? -2.271 -0.626 -11.608 1.00 76.19 365 ASN A N 1
ATOM 3030 C CA . ASN A 1 365 ? -1.430 -0.763 -10.432 1.00 76.19 365 ASN A CA 1
ATOM 3031 C C . ASN A 1 365 ? -0.796 -2.156 -10.405 1.00 76.19 365 ASN A C 1
ATOM 3033 O O . ASN A 1 365 ? -1.419 -3.183 -10.690 1.00 76.19 365 ASN A O 1
ATOM 3037 N N . SER A 1 366 ? 0.496 -2.168 -10.106 1.00 71.06 366 SER A N 1
ATOM 3038 C CA . SER A 1 366 ? 1.266 -3.390 -9.931 1.00 71.06 366 SER A CA 1
ATOM 3039 C C . SER A 1 366 ? 0.896 -4.022 -8.594 1.00 71.06 366 SER A C 1
ATOM 3041 O O . SER A 1 366 ? 0.961 -3.346 -7.578 1.00 71.06 366 SER A O 1
ATOM 3043 N N . ILE A 1 367 ? 0.614 -5.328 -8.573 1.00 71.19 367 ILE A N 1
ATOM 3044 C CA . ILE A 1 367 ? 0.441 -6.092 -7.320 1.00 71.19 367 ILE A CA 1
ATOM 3045 C C . ILE A 1 367 ? 1.801 -6.248 -6.582 1.00 71.19 367 ILE A C 1
ATOM 3047 O O . ILE A 1 367 ? 1.869 -6.762 -5.472 1.00 71.19 367 ILE A O 1
ATOM 3051 N N . PHE A 1 368 ? 2.907 -5.791 -7.191 1.00 66.44 368 PHE A N 1
ATOM 3052 C CA . PHE A 1 368 ? 4.276 -5.840 -6.658 1.00 66.44 368 PHE A CA 1
ATOM 3053 C C . PHE A 1 368 ? 4.680 -4.507 -6.025 1.00 66.44 368 PHE A C 1
ATOM 3055 O O . PHE A 1 368 ? 4.501 -3.467 -6.673 1.00 66.44 368 PHE A O 1
ATOM 3062 N N . PRO A 1 369 ? 5.294 -4.545 -4.823 1.00 52.44 369 PRO A N 1
ATOM 3063 C CA . PRO A 1 369 ? 6.634 -5.129 -4.645 1.00 52.44 369 PRO A CA 1
ATOM 3064 C C . PRO A 1 369 ? 6.763 -6.467 -3.885 1.00 52.44 369 PRO A C 1
ATOM 3066 O O . PRO A 1 369 ? 7.885 -6.978 -3.859 1.00 52.44 369 PRO A O 1
ATOM 3069 N N . GLU A 1 370 ? 5.690 -7.028 -3.318 1.00 57.06 370 GLU A N 1
ATOM 3070 C CA . GLU A 1 370 ? 5.762 -7.989 -2.188 1.00 57.06 370 GLU A CA 1
ATOM 3071 C C . GLU A 1 370 ? 5.598 -9.479 -2.517 1.00 57.06 370 GLU A C 1
ATOM 3073 O O . GLU A 1 370 ? 5.830 -10.343 -1.676 1.00 57.06 370 GLU A O 1
ATOM 3078 N N . ILE A 1 371 ? 5.229 -9.810 -3.746 1.00 61.25 371 ILE A N 1
ATOM 3079 C CA . ILE A 1 371 ? 5.144 -11.192 -4.208 1.00 61.25 371 ILE A CA 1
ATOM 3080 C C . ILE A 1 371 ? 6.556 -11.678 -4.621 1.00 61.25 371 ILE A C 1
ATOM 3082 O O . ILE A 1 371 ? 7.289 -10.882 -5.222 1.00 61.25 371 ILE A O 1
ATOM 3086 N N . PRO A 1 372 ? 6.964 -12.946 -4.346 1.00 61.88 372 PRO A N 1
ATOM 3087 C CA . PRO A 1 372 ? 8.177 -13.524 -4.929 1.00 61.88 372 PRO A CA 1
ATOM 3088 C C . PRO A 1 372 ? 8.242 -13.183 -6.412 1.00 61.88 372 PRO A C 1
ATOM 3090 O O . PRO A 1 372 ? 7.279 -13.386 -7.119 1.00 61.88 372 PRO A O 1
ATOM 3093 N N . ARG A 1 373 ? 9.325 -12.594 -6.901 1.00 77.38 373 ARG A N 1
ATOM 3094 C CA . ARG A 1 373 ? 9.350 -12.072 -8.281 1.00 77.38 373 ARG A CA 1
ATOM 3095 C C . ARG A 1 373 ? 9.739 -13.106 -9.320 1.00 77.38 373 ARG A C 1
ATOM 3097 O O . ARG A 1 373 ? 9.692 -12.833 -10.513 1.00 77.38 373 ARG A O 1
ATOM 3104 N N . HIS A 1 374 ? 10.154 -14.276 -8.863 1.00 88.25 374 HIS A N 1
ATOM 3105 C CA . HIS A 1 374 ? 10.911 -15.211 -9.666 1.00 88.25 374 HIS A CA 1
ATOM 3106 C C . HIS A 1 374 ? 10.176 -16.544 -9.764 1.00 88.25 374 HIS A C 1
ATOM 3108 O O . HIS A 1 374 ? 9.688 -17.038 -8.742 1.00 88.25 374 HIS A O 1
ATOM 3114 N N . PRO A 1 375 ? 10.097 -17.133 -10.968 1.00 90.19 375 PRO A N 1
ATOM 3115 C CA . PRO A 1 375 ? 9.642 -18.503 -11.131 1.00 90.19 375 PRO A CA 1
ATOM 3116 C C . PRO A 1 375 ? 10.524 -19.479 -10.350 1.00 90.19 375 PRO A C 1
ATOM 3118 O O . PRO A 1 375 ? 11.700 -19.205 -10.087 1.00 90.19 375 PRO A O 1
ATOM 3121 N N . ASP A 1 376 ? 9.971 -20.644 -10.027 1.00 93.56 376 ASP A N 1
ATOM 3122 C CA . ASP A 1 376 ? 10.751 -21.759 -9.502 1.00 93.56 376 ASP A CA 1
ATOM 3123 C C . ASP A 1 376 ? 11.750 -22.308 -10.543 1.00 93.56 376 ASP A C 1
ATOM 3125 O O . ASP A 1 376 ? 11.805 -21.876 -11.699 1.00 93.56 376 ASP A O 1
ATOM 3129 N N . SER A 1 377 ? 12.555 -23.297 -10.145 1.00 94.44 377 SER A N 1
ATOM 3130 C CA . SER A 1 377 ? 13.540 -23.932 -11.033 1.00 94.44 377 SER A CA 1
ATOM 3131 C C . SER A 1 377 ? 12.929 -24.603 -12.268 1.00 94.44 377 SER A C 1
ATOM 3133 O O . SER A 1 377 ? 13.643 -24.869 -13.231 1.00 94.44 377 SER A O 1
ATOM 3135 N N . ASN A 1 378 ? 11.629 -24.897 -12.239 1.00 95.25 378 ASN A N 1
ATOM 3136 C CA . ASN A 1 378 ? 10.882 -25.477 -13.348 1.00 95.25 378 ASN A CA 1
ATOM 3137 C C . ASN A 1 378 ? 10.194 -24.402 -14.204 1.00 95.25 378 ASN A C 1
ATOM 3139 O O . ASN A 1 378 ? 9.512 -24.752 -15.161 1.00 95.25 378 ASN A O 1
ATOM 3143 N N . GLY A 1 379 ? 10.353 -23.115 -13.880 1.00 93.81 379 GLY A N 1
ATOM 3144 C CA . GLY A 1 379 ? 9.718 -22.002 -14.579 1.00 93.81 379 GLY A CA 1
ATOM 3145 C C . GLY A 1 379 ? 8.265 -21.755 -14.174 1.00 93.81 379 GLY A C 1
ATOM 3146 O O . GLY A 1 379 ? 7.597 -20.968 -14.840 1.00 93.81 379 GLY A O 1
ATOM 3147 N N . TYR A 1 380 ? 7.759 -22.395 -13.117 1.00 94.75 380 TYR A N 1
ATOM 3148 C CA . TYR A 1 380 ? 6.392 -22.200 -12.638 1.00 94.75 380 TYR A CA 1
ATOM 3149 C C . TYR A 1 380 ? 6.293 -21.131 -11.561 1.00 94.75 380 TYR A C 1
ATOM 3151 O O . TYR A 1 380 ? 7.206 -20.892 -10.771 1.00 94.75 380 TYR A O 1
ATOM 3159 N N . PHE A 1 381 ? 5.125 -20.501 -11.525 1.00 91.06 381 PHE A N 1
ATOM 3160 C CA . PHE A 1 381 ? 4.823 -19.421 -10.611 1.00 91.06 381 PHE A CA 1
ATOM 3161 C C . PHE A 1 381 ? 3.309 -19.367 -10.363 1.00 91.06 381 PHE A C 1
ATOM 3163 O O . PHE A 1 381 ? 2.539 -19.149 -11.296 1.00 91.06 381 PHE A O 1
ATOM 3170 N N . ASN A 1 382 ? 2.867 -19.627 -9.128 1.00 92.50 382 ASN A N 1
ATOM 3171 C CA . ASN A 1 382 ? 1.453 -19.862 -8.798 1.00 92.50 382 ASN A CA 1
ATOM 3172 C C . ASN A 1 382 ? 0.941 -18.880 -7.739 1.00 92.50 382 ASN A C 1
ATOM 3174 O O . ASN A 1 382 ? 1.573 -18.737 -6.694 1.00 92.50 382 ASN A O 1
ATOM 3178 N N . TYR A 1 383 ? -0.217 -18.261 -7.988 1.00 90.62 383 TYR A N 1
ATOM 3179 C CA . TYR A 1 383 ? -0.842 -17.284 -7.087 1.00 90.62 383 TYR A CA 1
ATOM 3180 C C . TYR A 1 383 ? -2.341 -17.475 -6.971 1.00 90.62 383 TYR A C 1
ATOM 3182 O O . TYR A 1 383 ? -3.018 -17.679 -7.974 1.00 90.62 383 TYR A O 1
ATOM 3190 N N . THR A 1 384 ? -2.853 -17.288 -5.761 1.00 93.69 384 THR A N 1
ATOM 3191 C CA . THR A 1 384 ? -4.270 -17.025 -5.522 1.00 93.69 384 THR A CA 1
ATOM 3192 C C . THR A 1 384 ? -4.505 -15.524 -5.659 1.00 93.69 384 THR A C 1
ATOM 3194 O O . THR A 1 384 ? -3.786 -14.726 -5.057 1.00 93.69 384 THR A O 1
ATOM 3197 N N . LEU A 1 385 ? -5.461 -15.130 -6.497 1.00 95.12 385 LEU A N 1
ATOM 3198 C CA . LEU A 1 385 ? -5.791 -13.734 -6.792 1.00 95.12 385 LEU A CA 1
ATOM 3199 C C . LEU A 1 385 ? -7.307 -13.551 -6.856 1.00 95.12 385 LEU A C 1
ATOM 3201 O O . LEU A 1 385 ? -8.035 -14.494 -7.170 1.00 95.12 385 LEU A O 1
ATOM 3205 N N . GLY A 1 386 ? -7.775 -12.325 -6.625 1.00 95.81 386 GLY A N 1
ATOM 3206 C CA . GLY A 1 386 ? -9.168 -11.955 -6.861 1.00 95.81 386 GLY A CA 1
ATOM 3207 C C . GLY A 1 386 ? -9.592 -12.169 -8.320 1.00 95.81 386 GLY A C 1
ATOM 3208 O O . GLY A 1 386 ? -8.794 -12.090 -9.254 1.00 95.81 386 GLY A O 1
ATOM 3209 N N . THR A 1 387 ? -10.862 -12.467 -8.567 1.00 95.81 387 THR A N 1
ATOM 3210 C CA . THR A 1 387 ? -11.325 -12.831 -9.915 1.00 95.81 387 THR A CA 1
ATOM 3211 C C . THR A 1 387 ? -11.507 -11.610 -10.805 1.00 95.81 387 THR A C 1
ATOM 3213 O O . THR A 1 387 ? -12.546 -10.951 -10.755 1.00 95.81 387 THR A O 1
ATOM 3216 N N . LYS A 1 388 ? -10.520 -11.284 -11.636 1.00 95.19 388 LYS A N 1
ATOM 3217 C CA . LYS A 1 388 ? -10.580 -10.154 -12.575 1.00 95.19 388 LYS A CA 1
ATOM 3218 C C . LYS A 1 388 ? -9.597 -10.326 -13.733 1.00 95.19 388 LYS A C 1
ATOM 3220 O O . LYS A 1 388 ? -8.918 -11.346 -13.859 1.00 95.19 388 LYS A O 1
ATOM 3225 N N . ASN A 1 389 ? -9.524 -9.299 -14.575 1.00 95.31 389 ASN A N 1
ATOM 3226 C CA . ASN A 1 389 ? -8.556 -9.220 -15.658 1.00 95.31 389 ASN A CA 1
ATOM 3227 C C . ASN A 1 389 ? -7.219 -8.695 -15.134 1.00 95.31 389 ASN A C 1
ATOM 3229 O O . ASN A 1 389 ? -7.159 -7.638 -14.501 1.00 95.31 389 ASN A O 1
ATOM 3233 N N . TYR A 1 390 ? -6.151 -9.400 -15.479 1.00 94.12 390 TYR A N 1
ATOM 3234 C CA . TYR A 1 390 ? -4.778 -9.037 -15.171 1.00 94.12 390 TYR A CA 1
ATOM 3235 C C . TYR A 1 390 ? -3.954 -8.926 -16.444 1.00 94.12 390 TYR A C 1
ATOM 3237 O O . TYR A 1 390 ? -4.262 -9.542 -17.465 1.00 94.12 390 TYR A O 1
ATOM 3245 N N . THR A 1 391 ? -2.876 -8.155 -16.364 1.00 93.88 391 THR A N 1
ATOM 3246 C CA . THR A 1 391 ? -1.779 -8.200 -17.332 1.00 93.88 391 THR A CA 1
ATOM 3247 C C . THR A 1 391 ? -0.578 -8.832 -16.660 1.00 93.88 391 THR A C 1
ATOM 3249 O O . THR A 1 391 ? -0.148 -8.359 -15.608 1.00 93.88 391 THR A O 1
ATOM 3252 N N . VAL A 1 392 ? -0.027 -9.879 -17.267 1.00 93.44 392 VAL A N 1
ATOM 3253 C CA . VAL A 1 392 ? 1.193 -10.518 -16.781 1.00 93.44 392 VAL A CA 1
ATOM 3254 C C . VAL A 1 392 ? 2.352 -10.180 -17.703 1.00 93.44 392 VAL A C 1
ATOM 3256 O O . VAL A 1 392 ? 2.278 -10.335 -18.922 1.00 93.44 392 VAL A O 1
ATOM 3259 N N . ILE A 1 393 ? 3.433 -9.708 -17.100 1.00 92.25 393 ILE A N 1
ATOM 3260 C CA . ILE A 1 393 ? 4.655 -9.291 -17.767 1.00 92.25 393 ILE A CA 1
ATOM 3261 C C . ILE A 1 393 ? 5.797 -10.090 -17.159 1.00 92.25 393 ILE A C 1
ATOM 3263 O O . ILE A 1 393 ? 5.935 -10.140 -15.943 1.00 92.25 393 ILE A O 1
ATOM 3267 N N . ALA A 1 394 ? 6.642 -10.672 -18.000 1.00 93.00 394 ALA A N 1
ATOM 3268 C CA . ALA A 1 394 ? 7.909 -11.243 -17.565 1.00 93.00 394 ALA A CA 1
ATOM 3269 C C . ALA A 1 394 ? 9.047 -10.416 -18.154 1.00 93.00 394 ALA A C 1
ATOM 3271 O O . ALA A 1 394 ? 9.112 -10.217 -19.370 1.00 93.00 394 ALA A O 1
ATOM 3272 N N . GLU A 1 395 ? 9.935 -9.924 -17.298 1.00 92.06 395 GLU A N 1
ATOM 3273 C CA . GLU A 1 395 ? 11.055 -9.062 -17.663 1.00 92.06 395 GLU A CA 1
ATOM 3274 C C . GLU A 1 395 ? 12.368 -9.623 -17.131 1.00 92.06 395 GLU A C 1
ATOM 3276 O O . GLU A 1 395 ? 12.444 -10.119 -16.017 1.00 92.06 395 GLU A O 1
ATOM 3281 N N . LYS A 1 396 ? 13.441 -9.503 -17.910 1.00 90.38 396 LYS A N 1
ATOM 3282 C CA . LYS A 1 396 ? 14.801 -9.744 -17.418 1.00 90.38 396 LYS A CA 1
ATOM 3283 C C . LYS A 1 396 ? 15.655 -8.523 -17.682 1.00 90.38 396 LYS A C 1
ATOM 3285 O O . LYS A 1 396 ? 15.731 -8.055 -18.820 1.00 90.38 396 LYS A O 1
ATOM 3290 N N . TYR A 1 397 ? 16.319 -8.038 -16.643 1.00 86.06 397 TYR A N 1
ATOM 3291 C CA . TYR A 1 397 ? 17.204 -6.883 -16.711 1.00 86.06 397 TYR A CA 1
ATOM 3292 C C . TYR A 1 397 ? 18.655 -7.317 -16.947 1.00 86.06 397 TYR A C 1
ATOM 3294 O O . TYR A 1 397 ? 19.124 -8.315 -16.400 1.00 86.06 397 TYR A O 1
ATOM 3302 N N . TYR A 1 398 ? 19.373 -6.558 -17.769 1.00 83.00 398 TYR A N 1
ATOM 3303 C CA . TYR A 1 398 ? 20.824 -6.623 -17.903 1.00 83.00 398 TYR A CA 1
ATOM 3304 C C . TYR A 1 398 ? 21.507 -5.615 -16.964 1.00 83.00 398 TYR A C 1
ATOM 3306 O O . TYR A 1 398 ? 20.860 -4.810 -16.289 1.00 83.00 398 TYR A O 1
ATOM 3314 N N . PHE A 1 399 ? 22.842 -5.647 -16.949 1.00 72.69 399 PHE A N 1
ATOM 3315 C CA . PHE A 1 399 ? 23.676 -4.654 -16.273 1.00 72.69 399 PHE A CA 1
ATOM 3316 C C . PHE A 1 399 ? 23.235 -3.222 -16.645 1.00 72.69 399 PHE A C 1
ATOM 3318 O O . PHE A 1 399 ? 22.970 -2.944 -17.815 1.00 72.69 399 PHE A O 1
ATOM 3325 N N . LEU A 1 400 ? 23.151 -2.332 -15.647 1.00 73.44 400 LEU A N 1
ATOM 3326 C CA . LEU A 1 400 ? 22.617 -0.955 -15.732 1.00 73.44 400 LEU A CA 1
ATOM 3327 C C . LEU A 1 400 ? 21.088 -0.823 -15.881 1.00 73.44 400 LEU A C 1
ATOM 3329 O O . LEU A 1 400 ? 20.602 0.241 -16.254 1.00 73.44 400 LEU A O 1
ATOM 3333 N N . GLY A 1 401 ? 20.311 -1.870 -15.585 1.00 74.12 401 GLY A N 1
ATOM 3334 C CA . GLY A 1 401 ? 18.844 -1.778 -15.551 1.00 74.12 401 GLY A CA 1
ATOM 3335 C C . GLY A 1 401 ? 18.183 -1.722 -16.931 1.00 74.12 401 GLY A C 1
ATOM 3336 O O . GLY A 1 401 ? 16.996 -1.420 -17.041 1.00 74.12 401 GLY A O 1
ATOM 3337 N N . LEU A 1 402 ? 18.925 -2.030 -17.997 1.00 78.31 402 LEU A N 1
ATOM 3338 C CA . LEU A 1 402 ? 18.366 -2.159 -19.340 1.00 78.31 402 LEU A CA 1
ATOM 3339 C C . LEU A 1 402 ? 17.526 -3.437 -19.431 1.00 78.31 402 LEU A C 1
ATOM 3341 O O . LEU A 1 402 ? 18.013 -4.521 -19.116 1.00 78.31 402 LEU A O 1
ATOM 3345 N N . ILE A 1 403 ? 16.278 -3.326 -19.891 1.00 77.00 403 ILE A N 1
ATOM 3346 C CA . ILE A 1 403 ? 15.418 -4.492 -20.130 1.00 77.00 403 ILE A CA 1
ATOM 3347 C C . ILE A 1 403 ? 15.998 -5.291 -21.301 1.00 77.00 403 ILE A C 1
ATOM 3349 O O . ILE A 1 403 ? 16.073 -4.804 -22.427 1.00 77.00 403 ILE A O 1
ATOM 3353 N N . GLY A 1 404 ? 16.427 -6.518 -21.021 1.00 81.56 404 GLY A N 1
ATOM 3354 C CA . GLY A 1 404 ? 17.001 -7.436 -21.995 1.00 81.56 404 GLY A CA 1
ATOM 3355 C C . GLY A 1 404 ? 15.977 -8.330 -22.675 1.00 81.56 404 GLY A C 1
ATOM 3356 O O . GLY A 1 404 ? 16.054 -8.566 -23.881 1.00 81.56 404 GLY A O 1
ATOM 3357 N N . TYR A 1 405 ? 15.007 -8.809 -21.900 1.00 87.00 405 TYR A N 1
ATOM 3358 C CA . TYR A 1 405 ? 13.916 -9.654 -22.373 1.00 87.00 405 TYR A CA 1
ATOM 3359 C C . TYR A 1 405 ? 12.606 -9.170 -21.779 1.00 87.00 405 TYR A C 1
ATOM 3361 O O . TYR A 1 405 ? 12.579 -8.740 -20.624 1.00 87.00 405 TYR A O 1
ATOM 3369 N N . ARG A 1 406 ? 11.536 -9.243 -22.571 1.00 89.62 406 ARG A N 1
ATOM 3370 C CA . ARG A 1 406 ? 10.202 -8.825 -22.143 1.00 89.62 406 ARG A CA 1
ATOM 3371 C C . ARG A 1 406 ? 9.116 -9.551 -22.923 1.00 89.62 406 ARG A C 1
ATOM 3373 O O . ARG A 1 406 ? 9.247 -9.720 -24.136 1.00 89.62 406 ARG A O 1
ATOM 3380 N N . ASP A 1 407 ? 8.028 -9.874 -22.243 1.00 89.38 407 ASP A N 1
ATOM 3381 C CA . ASP A 1 407 ? 6.735 -10.185 -22.855 1.00 89.38 407 ASP A CA 1
ATOM 3382 C C . ASP A 1 407 ? 5.661 -9.250 -22.276 1.00 89.38 407 ASP A C 1
ATOM 3384 O O . ASP A 1 407 ? 5.609 -9.060 -21.064 1.00 89.38 407 ASP A O 1
ATOM 3388 N N . LEU A 1 408 ? 4.860 -8.620 -23.139 1.00 76.31 408 LEU A N 1
ATOM 3389 C CA . LEU A 1 408 ? 3.901 -7.563 -22.783 1.00 76.31 408 LEU A CA 1
ATOM 3390 C C . LEU A 1 408 ? 2.433 -7.937 -23.023 1.00 76.31 408 LEU A C 1
ATOM 3392 O O . LEU A 1 408 ? 1.557 -7.175 -22.623 1.00 76.31 408 LEU A O 1
ATOM 3396 N N . ASN A 1 409 ? 2.146 -9.064 -23.680 1.00 67.81 409 ASN A N 1
ATOM 3397 C CA . ASN A 1 409 ? 0.832 -9.286 -24.296 1.00 67.81 409 ASN A CA 1
ATOM 3398 C C . ASN A 1 409 ? -0.005 -10.391 -23.637 1.00 67.81 409 ASN A C 1
ATOM 3400 O O . ASN A 1 409 ? -0.900 -10.942 -24.276 1.00 67.81 409 ASN A O 1
ATOM 3404 N N . ASN A 1 410 ? 0.226 -10.686 -22.357 1.00 79.69 410 ASN A N 1
ATOM 3405 C CA . ASN A 1 410 ? -0.510 -11.738 -21.655 1.00 79.69 410 ASN A CA 1
ATOM 3406 C C . ASN A 1 410 ? -1.589 -11.139 -20.753 1.00 79.69 410 ASN A C 1
ATOM 3408 O O . ASN A 1 410 ? -1.435 -11.060 -19.533 1.00 79.69 410 ASN A O 1
ATOM 3412 N N . SER A 1 411 ? -2.688 -10.693 -21.371 1.00 92.25 411 SER A N 1
ATOM 3413 C CA . SER A 1 411 ? -3.915 -10.438 -20.618 1.00 92.25 411 SER A CA 1
ATOM 3414 C C . SER A 1 411 ? -4.556 -11.771 -20.242 1.00 92.25 411 SER A C 1
ATOM 3416 O O . SER A 1 411 ? -4.717 -12.651 -21.087 1.00 92.25 411 SER A O 1
ATOM 3418 N N . VAL A 1 412 ? -4.902 -11.925 -18.969 1.00 94.94 412 VAL A N 1
ATOM 3419 C CA . VAL A 1 412 ? -5.478 -13.149 -18.415 1.00 94.94 412 VAL A CA 1
ATOM 3420 C C . VAL A 1 412 ? -6.678 -12.809 -17.547 1.00 94.94 412 VAL A C 1
ATOM 3422 O O . VAL A 1 412 ? -6.670 -11.814 -16.826 1.00 94.94 412 VAL A O 1
ATOM 3425 N N . ILE A 1 413 ? -7.714 -13.640 -17.617 1.00 96.38 413 ILE A N 1
ATOM 3426 C CA . ILE A 1 413 ? -8.904 -13.523 -16.776 1.00 96.38 413 ILE A CA 1
ATOM 3427 C C . ILE A 1 413 ? -8.821 -14.608 -15.710 1.00 96.38 413 ILE A C 1
ATOM 3429 O O . ILE A 1 413 ? -8.914 -15.791 -16.033 1.00 96.38 413 ILE A O 1
ATOM 3433 N N . VAL A 1 414 ? -8.651 -14.216 -14.449 1.00 96.31 414 VAL A N 1
ATOM 3434 C CA . VAL A 1 414 ? -8.722 -15.149 -13.319 1.00 96.31 414 VAL A CA 1
ATOM 3435 C C . VAL A 1 414 ? -10.190 -15.364 -12.970 1.00 96.31 414 VAL A C 1
ATOM 3437 O O . VAL A 1 414 ? -10.941 -14.408 -12.772 1.00 96.31 414 VAL A O 1
ATOM 3440 N N . THR A 1 415 ? -10.605 -16.628 -12.921 1.00 96.88 415 THR A N 1
ATOM 3441 C CA . THR A 1 415 ? -12.001 -17.030 -12.706 1.00 96.88 415 THR A CA 1
ATOM 3442 C C . THR A 1 415 ? -12.165 -17.785 -11.395 1.00 96.88 415 THR A C 1
ATOM 3444 O O . THR A 1 415 ? -11.236 -18.444 -10.930 1.00 96.88 415 THR A O 1
ATOM 3447 N N . GLU A 1 416 ? -13.347 -17.660 -10.793 1.00 97.44 416 GLU A N 1
ATOM 3448 C CA . GLU A 1 416 ? -13.630 -18.173 -9.453 1.00 97.44 416 GLU A CA 1
ATOM 3449 C C . GLU A 1 416 ? -13.393 -19.682 -9.360 1.00 97.44 416 GLU A C 1
ATOM 3451 O O . GLU A 1 416 ? -13.859 -20.440 -10.217 1.00 97.44 416 GLU A O 1
ATOM 3456 N N . ASN A 1 417 ? -12.671 -20.107 -8.318 1.00 96.56 417 ASN A N 1
ATOM 3457 C CA . ASN A 1 417 ? -12.390 -21.510 -7.999 1.00 96.56 417 ASN A CA 1
ATOM 3458 C C . ASN A 1 417 ? -11.757 -22.307 -9.157 1.00 96.56 417 ASN A C 1
ATOM 3460 O O . ASN A 1 417 ? -11.862 -23.534 -9.217 1.00 96.56 417 ASN A O 1
ATOM 3464 N N . LYS A 1 418 ? -11.097 -21.623 -10.100 1.00 97.56 418 LYS A N 1
ATOM 3465 C CA . LYS A 1 418 ? -10.441 -22.231 -11.263 1.00 97.56 418 LYS A CA 1
ATOM 3466 C C . LYS A 1 418 ? -8.973 -21.852 -11.319 1.00 97.56 418 LYS A C 1
ATOM 3468 O O . LYS A 1 418 ? -8.586 -20.738 -10.974 1.00 97.56 418 LYS A O 1
ATOM 3473 N N . THR A 1 419 ? -8.166 -22.773 -11.837 1.00 97.56 419 THR A N 1
ATOM 3474 C CA . THR A 1 419 ? -6.778 -22.492 -12.202 1.00 97.56 419 THR A CA 1
ATOM 3475 C C . THR A 1 419 ? -6.720 -22.041 -13.650 1.00 97.56 419 THR A C 1
ATOM 3477 O O . THR A 1 419 ? -7.030 -22.800 -14.565 1.00 97.56 419 THR A O 1
ATOM 3480 N N . THR A 1 420 ? -6.306 -20.798 -13.852 1.00 97.31 420 THR A N 1
ATOM 3481 C CA . THR A 1 420 ? -6.008 -20.243 -15.168 1.00 97.31 420 THR A CA 1
ATOM 3482 C C . THR A 1 420 ? -4.511 -20.354 -15.393 1.00 97.31 420 THR A C 1
ATOM 3484 O O . THR A 1 420 ? -3.728 -19.829 -14.604 1.00 97.31 420 THR A O 1
ATOM 3487 N N . MET A 1 421 ? -4.110 -21.062 -16.446 1.00 96.69 421 MET A N 1
ATOM 3488 C CA . MET A 1 421 ? -2.705 -21.237 -16.797 1.00 96.69 421 MET A CA 1
ATOM 3489 C C . MET A 1 421 ? -2.342 -20.348 -17.981 1.00 96.69 421 MET A C 1
ATOM 3491 O O . MET A 1 421 ? -3.066 -20.326 -18.976 1.00 96.69 421 MET A O 1
ATOM 3495 N N . ILE A 1 422 ? -1.210 -19.655 -17.890 1.00 95.81 422 ILE A N 1
ATOM 3496 C CA . ILE A 1 422 ? -0.623 -18.922 -19.011 1.00 95.81 422 ILE A CA 1
ATOM 3497 C C . ILE A 1 422 ? 0.822 -19.346 -19.233 1.00 95.81 422 ILE A C 1
ATOM 3499 O O . ILE A 1 422 ? 1.554 -19.639 -18.288 1.00 95.81 422 ILE A O 1
ATOM 3503 N N . VAL A 1 423 ? 1.229 -19.355 -20.499 1.00 95.81 423 VAL A N 1
ATOM 3504 C CA . VAL A 1 423 ? 2.614 -19.589 -20.903 1.00 95.81 423 VAL A CA 1
ATOM 3505 C C . VAL A 1 423 ? 3.180 -18.272 -21.403 1.00 95.81 423 VAL A C 1
ATOM 3507 O O . VAL A 1 423 ? 2.604 -17.658 -22.296 1.00 95.81 423 VAL A O 1
ATOM 3510 N N . ILE A 1 424 ? 4.295 -17.846 -20.818 1.00 94.88 424 ILE A N 1
ATOM 3511 C CA . ILE A 1 424 ? 4.988 -16.614 -21.187 1.00 94.88 424 ILE A CA 1
ATOM 3512 C C . ILE A 1 424 ? 6.315 -16.986 -21.835 1.00 94.88 424 ILE A C 1
ATOM 3514 O O . ILE A 1 424 ? 7.084 -17.767 -21.274 1.00 94.88 424 ILE A O 1
ATOM 3518 N N . GLU A 1 425 ? 6.596 -16.398 -22.997 1.00 95.38 425 GLU A N 1
ATOM 3519 C CA . GLU A 1 425 ? 7.820 -16.647 -23.765 1.00 95.38 425 GLU A CA 1
ATOM 3520 C C . GLU A 1 425 ? 8.571 -15.324 -23.999 1.00 95.38 425 GLU A C 1
ATOM 3522 O O . GLU A 1 425 ? 8.476 -14.734 -25.083 1.00 95.38 425 GLU A O 1
ATOM 3527 N N . PRO A 1 426 ? 9.319 -14.810 -22.996 1.00 92.50 426 PRO A N 1
ATOM 3528 C CA . PRO A 1 426 ? 9.994 -13.521 -23.097 1.00 92.50 426 PRO A CA 1
ATOM 3529 C C . PRO A 1 426 ? 10.984 -13.490 -24.254 1.00 92.50 426 PRO A C 1
ATOM 3531 O O . PRO A 1 426 ? 11.942 -14.263 -24.315 1.00 92.50 426 PRO A O 1
ATOM 3534 N N . LYS A 1 427 ? 10.798 -12.535 -25.166 1.00 91.94 427 LYS A N 1
ATOM 3535 C CA . LYS A 1 427 ? 11.687 -12.363 -26.318 1.00 91.94 427 LYS A CA 1
ATOM 3536 C C . LYS A 1 427 ? 12.727 -11.300 -26.026 1.00 91.94 427 LYS A C 1
ATOM 3538 O O . LYS A 1 427 ? 12.484 -10.349 -25.279 1.00 91.94 427 LYS A O 1
ATOM 3543 N N . LYS A 1 428 ? 13.900 -11.463 -26.639 1.00 87.94 428 LYS A N 1
ATOM 3544 C CA . LYS A 1 428 ? 14.978 -10.481 -26.548 1.00 87.94 428 LYS A CA 1
ATOM 3545 C C . LYS A 1 428 ? 14.475 -9.148 -27.091 1.00 87.94 428 LYS A C 1
ATOM 3547 O O . LYS A 1 428 ? 14.094 -9.058 -28.258 1.00 87.94 428 LYS A O 1
ATOM 3552 N N . GLN A 1 429 ? 14.497 -8.115 -26.261 1.00 82.44 429 GLN A N 1
ATOM 3553 C CA . GLN A 1 429 ? 14.235 -6.762 -26.719 1.00 82.44 429 GLN A CA 1
ATOM 3554 C C . GLN A 1 429 ? 15.547 -6.183 -27.244 1.00 82.44 429 GLN A C 1
ATOM 3556 O O . GLN A 1 429 ? 16.421 -5.761 -26.490 1.00 82.44 429 GLN A O 1
ATOM 3561 N N . TYR A 1 430 ? 15.715 -6.178 -28.564 1.00 68.44 430 TYR A N 1
ATOM 3562 C CA . TYR A 1 430 ? 16.721 -5.323 -29.187 1.00 68.44 430 TYR A CA 1
ATOM 3563 C C . TYR A 1 430 ? 16.264 -3.894 -28.960 1.00 68.44 430 TYR A C 1
ATOM 3565 O O . TYR A 1 430 ? 15.233 -3.561 -29.527 1.00 68.44 430 TYR A O 1
ATOM 3573 N N . LEU A 1 431 ? 16.970 -3.129 -28.112 1.00 56.22 431 LEU A N 1
ATOM 3574 C CA . LEU A 1 431 ? 16.839 -1.681 -27.860 1.00 56.22 431 LEU A CA 1
ATOM 3575 C C . LEU A 1 431 ? 15.883 -0.968 -28.837 1.00 56.22 431 LEU A C 1
ATOM 3577 O O . LEU A 1 431 ? 16.306 -0.224 -29.713 1.00 56.22 431 LEU A O 1
ATOM 3581 N N . HIS A 1 432 ? 14.578 -1.182 -28.675 1.00 47.56 432 HIS A N 1
ATOM 3582 C CA . HIS A 1 432 ? 13.538 -0.532 -29.469 1.00 47.56 432 HIS A CA 1
ATOM 3583 C C . HIS A 1 432 ? 13.068 0.712 -28.711 1.00 47.56 432 HIS A C 1
ATOM 3585 O O . HIS A 1 432 ? 11.908 1.111 -28.761 1.00 47.56 432 HIS A O 1
ATOM 3591 N N . ILE A 1 433 ? 13.994 1.315 -27.963 1.00 47.66 433 ILE A N 1
ATOM 3592 C CA . ILE A 1 433 ? 13.815 2.609 -27.332 1.00 47.66 433 ILE A CA 1
ATOM 3593 C C . ILE A 1 433 ? 13.806 3.620 -28.486 1.00 47.66 433 ILE A C 1
ATOM 3595 O O . ILE A 1 433 ? 14.748 3.644 -29.276 1.00 47.66 433 ILE A O 1
ATOM 3599 N N . LEU A 1 434 ? 12.747 4.439 -28.552 1.00 41.44 434 LEU A N 1
ATOM 3600 C CA . LEU A 1 434 ? 12.503 5.573 -29.468 1.00 41.44 434 LEU A CA 1
ATOM 3601 C C . LEU A 1 434 ? 11.615 5.332 -30.708 1.00 41.44 434 LEU A C 1
ATOM 3603 O O . LEU A 1 434 ? 11.943 5.835 -31.783 1.00 41.44 434 LEU A O 1
ATOM 3607 N N . LYS A 1 435 ? 10.465 4.646 -30.602 1.00 34.31 435 LYS A N 1
ATOM 3608 C CA . LYS A 1 435 ? 9.445 4.762 -31.671 1.00 34.31 435 LYS A CA 1
ATOM 3609 C C . LYS A 1 435 ? 7.969 4.874 -31.282 1.00 34.31 435 LYS A C 1
ATOM 3611 O O . LYS A 1 435 ? 7.182 5.074 -32.201 1.00 34.31 435 LYS A O 1
ATOM 3616 N N . ASN A 1 436 ? 7.609 4.831 -30.001 1.00 36.72 436 ASN A N 1
ATOM 3617 C CA . ASN A 1 436 ? 6.232 5.085 -29.565 1.00 36.72 436 ASN A CA 1
ATOM 3618 C C . ASN A 1 436 ? 6.178 6.292 -28.643 1.00 36.72 436 ASN A C 1
ATOM 3620 O O . ASN A 1 436 ? 7.016 6.326 -27.711 1.00 36.72 436 ASN A O 1
#

Mean predicted aligned error: 15.23 Å

pLDDT: mean 74.33, std 19.53, range [34.31, 98.38]

Solvent-accessible surface area (backbone atoms only — not comparable to full-atom values): 24454 Å² total; per-residue (Å²): 124,76,66,67,60,57,62,74,69,57,61,62,71,58,53,51,52,51,50,53,50,52,51,52,49,50,51,50,51,51,52,48,50,49,56,47,50,62,49,50,77,76,45,79,79,59,56,68,60,54,52,57,56,51,48,53,54,50,49,54,52,50,51,60,64,66,55,78,77,88,75,60,80,69,56,56,54,51,51,50,48,49,53,50,50,52,46,50,67,46,48,49,55,48,49,51,51,47,46,57,51,42,53,67,59,35,67,82,64,39,86,81,75,66,87,84,63,69,83,61,50,60,60,50,50,55,50,51,57,46,54,60,57,66,67,55,68,88,84,39,80,93,44,47,68,60,52,53,53,54,45,54,50,50,50,48,63,67,43,37,64,56,50,48,48,61,68,53,34,58,70,52,45,44,53,71,76,64,51,75,28,63,66,59,46,48,52,49,25,46,74,63,28,74,88,46,93,45,60,62,57,29,49,51,43,52,42,53,49,45,52,7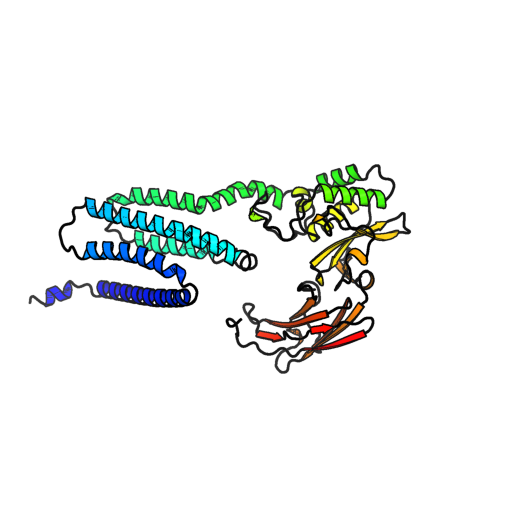6,62,41,44,78,48,72,96,55,80,49,80,79,43,85,65,69,72,71,80,65,76,74,77,87,42,46,31,54,28,63,73,65,31,48,35,44,36,58,33,46,22,46,34,50,46,52,34,35,48,68,59,71,38,58,63,46,56,35,44,23,44,19,72,71,44,36,27,26,34,36,45,26,65,92,57,84,58,38,76,33,46,43,31,48,51,81,38,47,93,75,74,38,62,50,65,66,51,65,67,79,72,40,80,41,46,40,31,32,32,62,48,102,84,69,46,76,46,79,48,32,69,78,42,16,60,39,11,29,41,36,38,36,46,50,56,98,86,51,72,43,48,67,30,40,56,43,50,25,33,80,83,72,28,43,45,61,90,80,57,84,42,46,29,41,98,84,11,42,40,77,44,78,31,24,51,42,55,31,40,44,32,40,35,25,70,42,89,92,72,44,67,40,26,43,35,84,83,42,73,43,68,33,42,68,85,34,77,37,75,48,79,45,66,51,40,75,47,72,83,74,80,89,82,128

Sequence (436 aa):
MYISEIIKKVDLKSQMKWMILILLFLVFVVIYRFVFLCLLKTYNDITILFSGILGGSLSLFLLYFRGGKIIKKDMSIITIWIVLITGIFTIIPIFIIVRKYFTLIFSNYLSKILISETSHYIPLFFIIIFVIFLQNKDCLINYRNKIKASLIILLVIFFWPFYFNIFYMPYHVNGFYFYDGTDDIQKTAFSLTNNLPSDEEKLIALLNWQLNNFTNVYGQNLIFMKPYLVINRASNNYNLSMYYKHGVCGDFSLLLSELATTSGIENRRIYSPGENHEWIEVKISENNHSWVNADAAWFWHNHEYVYNDSNAYGNQSRVYYEDMSNNQIDITEKYSTVGNLSIFVKSDNQDVTSFDIKIISSQGNSIFPEIPRHPDSNGYFNYTLGTKNYTVIAEKYYFLGLIGYRDLNNSVIVTENKTTMIVIEPKKQYLHILKN

Secondary structure (DSSP, 8-state):
-HHHHHHTTS-HHHHHHHHHHHHHHHHHHHHHHHHHHHHHTT-GGGHHHHHHHHHHHHHHHHHHHHS-S---HHHHHHHHHHHHHHHHHHHHHHHHHHHHHHHHHHHHHTTTT-SSSGGGHHHHHHHHHHHHHHT-TTS-TTTHHHHHHHHHHHHHHHHHHHHHHHHHHHHHHHHHHH---HHHHHHHHHHHHTT--SHHHHHHHHHHHHHHH-EE-TT--GGGSSSTT---S--S-HHHHHHH-EE-HHHHHHHHHHHHHHTT--EEEEEEGGGTEEEEEEEETTTTTEEEEEEEEEEGGGTEEEES-GGGG-S-S--EEE-TT--EEE-HHHHS-EEEEEEEE--SSS-GGGPEEEEEETTS-BS-SSS--S--TTSEEEEEEESSEEEEEEEEE-GGG-EEEEEEEEEEE--TT-EEEEEE-PEE-----S--

Foldseek 3Di:
DVPVVVVVPDPVVVVVVVVVVVVVVVVVVVVVVVVVVVVCVPDVPCVVVVCVLVVVLVVVVVVVVVPPDDDDPVVVVVNVVVNVVSVCVVVVVVCVVCVVVVCVVCVVPPLPPDPPPDVVVVVVVVVVVVVVVPVPPPPDPPCVVVVVVVVVVVCCVVCVVVVVCVVCVVVVVCQVVPQDCLVVLLCVLCVQQVPPDWLVSSLVSLLLCLLVQAAEQVPHDLCPPPPNPPPDALPLDLRSCNSVRYYAQSNQQSVSCSSSVSNVWDKWKKDQQLVRHIWMWTQTVVVVRDTWTWGSHLPSVVSDIDIRDLCSVPFTWWMWTADPVRDTDTPNVSNAQKFKEKEAEDEPPDQQQQKFKWKHAPVRGTSDDPANRGADNRRIDMDITHFAKIWIKIFHADPPRHTQWIDGPDIDTGDGHYYDYDYDYTDGDPPPPPDD